Protein AF-A0A2W1AFR5-F1 (afdb_monomer)

Foldseek 3Di:
DPCQPPLAFADCLQVFWKKWKKKDLDDDDPVVLCVLCVVLVFNVKDWDWDQAPPSIIIIIIIGHFFFDDPPADDPADDDPPDDPPDPDDPPDQAFQWKWFFAAPVRPDQKFWWAAQDDDDPPPLVPDDPDDDQQVCSRRVHDIDIDGGGDIWGFRDDFDDARPPDPQQTWTFTADPNGTTIGGNNRIPDIDGPPPPPPPPPPCNTSVNVSNVSCCVPPNDMHGPDMDGDDPVSSVVSVVVLVVVVVVLLVVLLVVQLVVCVVDDPSNLLSVLLSVLLVVLLVVLSVVSSVCCVVPVRHDYVLLSVLSSVLNVVLSVLLVQLVVQLVVLCVVCVVDDSVVSSVVSLVVSLVVLCVVLVVVLVVLVVCCVNPDPVNNSNSSSNNSSSVSSSCSSRPRSSVSSNCVVVVVVVVVVVVVVVVPD

Structure (mmCIF, N/CA/C/O backbone):
data_AF-A0A2W1AFR5-F1
#
_entry.id   AF-A0A2W1AFR5-F1
#
loop_
_atom_site.group_PDB
_atom_site.id
_atom_site.type_symbol
_atom_site.label_atom_id
_atom_site.label_alt_id
_atom_site.label_comp_id
_atom_site.label_asym_id
_atom_site.label_entity_id
_atom_site.label_seq_id
_atom_site.pdbx_PDB_ins_code
_atom_site.Cartn_x
_atom_site.Cartn_y
_atom_site.Cartn_z
_atom_site.occupancy
_atom_site.B_iso_or_equiv
_atom_site.auth_seq_id
_atom_site.auth_comp_id
_atom_site.auth_asym_id
_atom_site.auth_atom_id
_atom_site.pdbx_PDB_model_num
ATOM 1 N N . MET A 1 1 ? -9.225 -20.181 -6.714 1.00 35.16 1 MET A N 1
ATOM 2 C CA . MET A 1 1 ? -9.399 -18.998 -7.578 1.00 35.16 1 MET A CA 1
ATOM 3 C C . MET A 1 1 ? -10.249 -18.022 -6.778 1.00 35.16 1 MET A C 1
ATOM 5 O O . MET A 1 1 ? -11.465 -18.122 -6.794 1.00 35.16 1 MET A O 1
ATOM 9 N N . LEU A 1 2 ? -9.613 -17.242 -5.900 1.00 34.94 2 LEU A N 1
ATOM 10 C CA . LEU A 1 2 ? -10.331 -16.268 -5.076 1.00 34.94 2 LEU A CA 1
ATOM 11 C C . LEU A 1 2 ? -10.718 -15.116 -6.006 1.00 34.94 2 LEU A C 1
ATOM 13 O O . LEU A 1 2 ? -9.905 -14.726 -6.843 1.00 34.94 2 LEU A O 1
ATOM 17 N N . LEU A 1 3 ? -11.971 -14.677 -5.924 1.00 42.16 3 LEU A N 1
ATOM 18 C CA . LEU A 1 3 ? -12.591 -13.701 -6.814 1.00 42.16 3 LEU A CA 1
ATOM 19 C C . LEU A 1 3 ? -11.884 -12.342 -6.653 1.00 42.16 3 LEU A C 1
ATOM 21 O O . LEU A 1 3 ? -12.293 -11.505 -5.854 1.00 42.16 3 LEU A O 1
ATOM 25 N N . ILE A 1 4 ? -10.778 -12.141 -7.368 1.00 51.34 4 ILE A N 1
ATOM 26 C CA . ILE A 1 4 ? -10.215 -10.811 -7.576 1.00 51.34 4 ILE A CA 1
ATOM 27 C C . ILE A 1 4 ? -11.285 -10.052 -8.372 1.00 51.34 4 ILE A C 1
ATOM 29 O O . ILE A 1 4 ? -11.716 -10.562 -9.413 1.00 51.34 4 ILE A O 1
ATOM 33 N N . PRO A 1 5 ? -11.781 -8.897 -7.891 1.00 54.12 5 PRO A N 1
ATOM 34 C CA . PRO A 1 5 ? -12.704 -8.087 -8.670 1.00 54.12 5 PRO A CA 1
ATOM 35 C C . PRO A 1 5 ? -12.091 -7.857 -10.056 1.00 54.12 5 PRO A C 1
ATOM 37 O O . PRO A 1 5 ? -10.905 -7.544 -10.123 1.00 54.12 5 PRO A O 1
ATOM 40 N N . PRO A 1 6 ? -12.846 -7.969 -11.161 1.00 55.47 6 PRO A N 1
ATOM 41 C CA . PRO A 1 6 ? -12.288 -7.840 -12.511 1.00 55.47 6 PRO A CA 1
ATOM 42 C C . PRO A 1 6 ? -11.62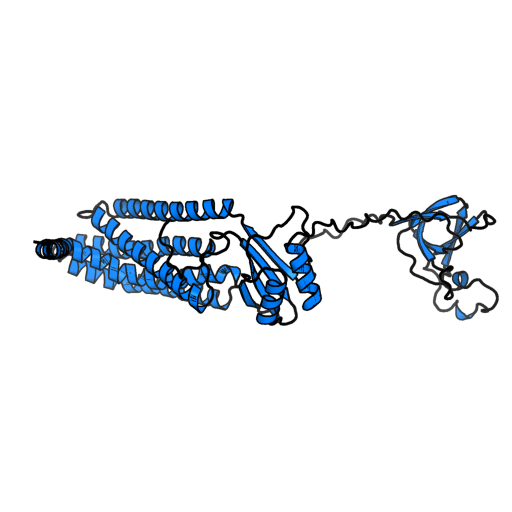3 -6.478 -12.793 1.00 55.47 6 PRO A C 1
ATOM 44 O O . PRO A 1 6 ? -10.989 -6.317 -13.827 1.00 55.47 6 PRO A O 1
ATOM 47 N N . ALA A 1 7 ? -11.763 -5.503 -11.888 1.00 62.75 7 ALA A N 1
ATOM 48 C CA . ALA A 1 7 ? -11.137 -4.186 -11.958 1.00 62.75 7 ALA A CA 1
ATOM 49 C C . ALA A 1 7 ? -9.894 -4.020 -11.054 1.00 62.75 7 ALA A C 1
ATOM 51 O O . ALA A 1 7 ? -9.289 -2.953 -11.061 1.00 62.75 7 ALA A O 1
ATOM 52 N N . LEU A 1 8 ? -9.501 -5.031 -10.271 1.00 73.38 8 LEU A N 1
ATOM 53 C CA . LEU A 1 8 ? -8.265 -4.976 -9.490 1.00 73.38 8 LEU A CA 1
ATOM 54 C C . LEU A 1 8 ? -7.085 -5.322 -10.405 1.00 73.38 8 LEU A C 1
ATOM 56 O O . LEU A 1 8 ? -7.024 -6.429 -10.941 1.00 73.38 8 LEU A O 1
ATOM 60 N N . VAL A 1 9 ? -6.147 -4.393 -10.572 1.00 79.88 9 VAL A N 1
ATOM 61 C CA . VAL A 1 9 ? -4.953 -4.614 -11.394 1.00 79.88 9 VAL A CA 1
ATOM 62 C C . VAL A 1 9 ? -3.824 -5.125 -10.488 1.00 79.88 9 VAL A C 1
ATOM 64 O O . VAL A 1 9 ? -3.377 -4.385 -9.610 1.00 79.88 9 VAL A O 1
ATOM 67 N N . PRO A 1 10 ? -3.381 -6.390 -10.613 1.00 81.06 10 PRO A N 1
ATOM 68 C CA . PRO A 1 10 ? -2.235 -6.884 -9.858 1.00 81.06 10 PRO A CA 1
ATOM 69 C C . PRO A 1 10 ? -0.939 -6.292 -10.420 1.00 81.06 10 PRO A C 1
ATOM 71 O O . PRO A 1 10 ? -0.751 -6.273 -11.633 1.00 81.06 10 PRO A O 1
ATOM 74 N N . GLY A 1 11 ? -0.045 -5.850 -9.539 1.00 79.62 11 GLY A N 1
ATOM 75 C CA . GLY A 1 11 ? 1.302 -5.432 -9.917 1.00 79.62 11 GLY A CA 1
ATOM 76 C C . GLY A 1 11 ? 2.227 -6.619 -10.169 1.00 79.62 11 GLY A C 1
ATOM 77 O O . GLY A 1 11 ? 1.882 -7.768 -9.866 1.00 79.62 11 GLY A O 1
ATOM 78 N N . ILE A 1 12 ? 3.432 -6.336 -10.673 1.00 77.06 12 ILE A N 1
ATOM 79 C CA . ILE A 1 12 ? 4.392 -7.362 -11.125 1.00 77.06 12 ILE A CA 1
ATOM 80 C C . ILE A 1 12 ? 4.759 -8.391 -10.044 1.00 77.06 12 ILE A C 1
ATOM 82 O O . ILE A 1 12 ? 5.019 -9.552 -10.359 1.00 77.06 12 ILE A O 1
ATOM 86 N N . ASP A 1 13 ? 4.686 -8.014 -8.766 1.00 81.19 13 ASP A N 1
ATOM 87 C CA . ASP A 1 13 ? 4.917 -8.917 -7.634 1.00 81.19 13 ASP A CA 1
ATOM 88 C C . ASP A 1 13 ? 3.893 -10.057 -7.555 1.00 81.19 13 ASP A C 1
ATOM 90 O O . ASP A 1 13 ? 4.169 -11.105 -6.976 1.00 81.19 13 ASP A O 1
ATOM 94 N N . PHE A 1 14 ? 2.702 -9.872 -8.129 1.00 82.62 14 PHE A N 1
ATOM 95 C CA . PHE A 1 14 ? 1.606 -10.841 -8.098 1.00 82.62 14 PHE A CA 1
ATOM 96 C C . PHE A 1 14 ? 1.219 -11.347 -9.487 1.00 82.62 14 PHE A C 1
ATOM 98 O O . PHE A 1 14 ? 0.745 -12.479 -9.605 1.00 82.62 14 PHE A O 1
ATOM 105 N N . SER A 1 15 ? 1.445 -10.556 -10.537 1.00 79.56 15 SER A N 1
ATOM 106 C CA . SER A 1 15 ? 1.172 -10.935 -11.926 1.00 79.56 15 SER A CA 1
ATOM 107 C C . SER A 1 15 ? 2.376 -11.523 -12.653 1.00 79.56 15 SER A C 1
ATOM 109 O O . SER A 1 15 ? 2.187 -12.037 -13.754 1.00 79.56 15 SER A O 1
ATOM 111 N N . SER A 1 16 ? 3.581 -11.462 -12.061 1.00 77.06 16 SER A N 1
ATOM 112 C CA . SER A 1 16 ? 4.879 -11.500 -12.762 1.00 77.06 16 SER A CA 1
ATOM 113 C C . SER A 1 16 ? 5.028 -10.386 -13.799 1.00 77.06 16 SER A C 1
ATOM 115 O O . SER A 1 16 ? 4.043 -9.890 -14.348 1.00 77.06 16 SER A O 1
ATOM 117 N N . GLY A 1 17 ? 6.256 -9.935 -14.027 1.00 83.81 17 GLY A N 1
ATOM 118 C CA . GLY A 1 17 ? 6.495 -8.798 -14.906 1.00 83.81 17 GLY A CA 1
ATOM 119 C C . GLY A 1 17 ? 7.880 -8.205 -14.750 1.00 83.81 17 GLY A C 1
ATOM 120 O O . GLY A 1 17 ? 8.701 -8.711 -13.985 1.00 83.81 17 GLY A O 1
ATOM 121 N N . THR A 1 18 ? 8.114 -7.113 -15.458 1.00 84.06 18 THR A N 1
ATOM 122 C CA . THR A 1 18 ? 9.342 -6.331 -15.373 1.00 84.06 18 THR A CA 1
ATOM 123 C C . THR A 1 18 ? 8.991 -4.861 -15.196 1.00 84.06 18 THR A C 1
ATOM 125 O O . THR A 1 18 ? 8.064 -4.366 -15.826 1.00 84.06 18 THR A O 1
ATOM 128 N N . THR A 1 19 ? 9.707 -4.167 -14.317 1.00 85.31 19 THR A N 1
ATOM 129 C CA . THR A 1 19 ? 9.645 -2.717 -14.126 1.00 85.31 19 THR A CA 1
ATOM 130 C C . THR A 1 19 ? 10.994 -2.106 -14.469 1.00 85.31 19 THR A C 1
ATOM 132 O O . THR A 1 19 ? 12.026 -2.590 -14.002 1.00 85.31 19 THR A O 1
ATOM 135 N N . MET A 1 20 ? 10.979 -1.013 -15.219 1.00 85.94 20 MET A N 1
ATOM 136 C CA . MET A 1 20 ? 12.139 -0.195 -15.536 1.00 85.94 20 MET A CA 1
ATOM 137 C C . MET A 1 20 ? 11.807 1.262 -15.210 1.00 85.94 20 MET A C 1
ATOM 139 O O . MET A 1 20 ? 10.822 1.799 -15.710 1.00 85.94 20 MET A O 1
ATOM 143 N N . LEU A 1 21 ? 12.605 1.894 -14.356 1.00 85.69 21 LEU A N 1
ATOM 144 C CA . LEU A 1 21 ? 12.537 3.324 -14.085 1.00 85.69 21 LEU A CA 1
ATOM 145 C C . LEU A 1 21 ? 13.654 4.005 -14.869 1.00 85.69 21 LEU A C 1
ATOM 147 O O . LEU A 1 21 ? 14.828 3.776 -14.578 1.00 85.69 21 LEU A O 1
ATOM 151 N N . ILE A 1 22 ? 13.287 4.839 -15.836 1.00 87.19 22 ILE A N 1
ATOM 152 C CA . ILE A 1 22 ? 14.238 5.634 -16.616 1.00 87.19 22 ILE A CA 1
ATOM 153 C C . ILE A 1 22 ? 14.126 7.116 -16.263 1.00 87.19 22 ILE A C 1
ATOM 155 O O . ILE A 1 22 ? 13.052 7.591 -15.886 1.00 87.19 22 ILE A O 1
ATOM 159 N N . SER A 1 23 ? 15.232 7.840 -16.396 1.00 86.62 23 SER A N 1
ATOM 160 C CA . SER A 1 23 ? 15.308 9.290 -16.250 1.00 86.62 23 SER A CA 1
ATOM 161 C C . SER A 1 23 ? 15.885 9.912 -17.510 1.00 86.62 23 SER A C 1
ATOM 163 O O . SER A 1 23 ? 16.898 9.445 -18.021 1.00 86.62 23 SER A O 1
ATOM 165 N N . THR A 1 24 ? 15.275 10.998 -17.969 1.00 83.94 24 THR A N 1
ATOM 166 C CA . THR A 1 24 ? 15.692 11.730 -19.169 1.00 83.94 24 THR A CA 1
ATOM 167 C C . THR A 1 24 ? 15.810 13.220 -18.876 1.00 83.94 24 THR A C 1
ATOM 169 O O . THR A 1 24 ? 15.174 13.742 -17.952 1.00 83.94 24 THR A O 1
ATOM 172 N N . GLU A 1 25 ? 16.660 13.905 -19.640 1.00 82.38 25 GLU A N 1
ATOM 173 C CA . GLU A 1 25 ? 16.781 15.368 -19.580 1.00 82.38 25 GLU A CA 1
ATOM 174 C C . GLU A 1 25 ? 15.678 16.053 -20.396 1.00 82.38 25 GLU A C 1
ATOM 176 O O . GLU A 1 25 ? 15.139 17.077 -19.981 1.00 82.38 25 GLU A O 1
ATOM 181 N N . GLU A 1 26 ? 15.279 15.451 -21.519 1.00 80.94 26 GLU A N 1
ATOM 182 C CA . GLU A 1 26 ? 14.181 15.933 -22.355 1.00 80.94 26 GLU A CA 1
ATOM 183 C C . GLU A 1 26 ? 12.863 15.205 -22.054 1.00 80.94 26 GLU A C 1
ATOM 185 O O . GLU A 1 26 ? 12.841 14.045 -21.631 1.00 80.94 26 GLU A O 1
ATOM 190 N N . ASN A 1 27 ? 11.743 15.899 -22.275 1.00 83.44 27 ASN A N 1
ATOM 191 C CA . ASN A 1 27 ? 10.409 15.332 -22.102 1.00 83.44 27 ASN A CA 1
ATOM 192 C C . ASN A 1 27 ? 10.073 14.403 -23.274 1.00 83.44 27 ASN A C 1
ATOM 194 O O . ASN A 1 27 ? 9.864 14.864 -24.396 1.00 83.44 27 ASN A O 1
ATOM 198 N N . ILE A 1 28 ? 9.958 13.110 -22.991 1.00 84.75 28 ILE A N 1
ATOM 199 C CA . ILE A 1 28 ? 9.420 12.119 -23.919 1.00 84.75 28 ILE A CA 1
ATOM 200 C C . ILE A 1 28 ? 7.897 12.071 -23.762 1.00 84.75 28 ILE A C 1
ATOM 202 O O . ILE A 1 28 ? 7.377 11.858 -22.659 1.00 84.75 28 ILE A O 1
ATOM 206 N N . ASP A 1 29 ? 7.162 12.223 -24.865 1.00 86.75 29 ASP A N 1
ATOM 207 C CA . ASP A 1 29 ? 5.715 12.024 -24.835 1.00 86.75 29 ASP A CA 1
ATOM 208 C C . ASP A 1 29 ? 5.381 10.563 -24.492 1.00 86.75 29 ASP A C 1
ATOM 210 O O . ASP A 1 29 ? 5.911 9.615 -25.079 1.00 86.75 29 ASP A O 1
ATOM 214 N N . GLN A 1 30 ? 4.467 10.367 -23.539 1.00 85.69 30 GLN A N 1
ATOM 215 C CA . GLN A 1 30 ? 4.085 9.027 -23.092 1.00 85.69 30 GLN A CA 1
ATOM 216 C C . GLN A 1 30 ? 3.488 8.196 -24.233 1.00 85.69 30 GLN A C 1
ATOM 218 O O . GLN A 1 30 ? 3.617 6.973 -24.213 1.00 85.69 30 GLN A O 1
ATOM 223 N N . ALA A 1 31 ? 2.804 8.829 -25.192 1.00 86.25 31 ALA A N 1
ATOM 224 C CA . ALA A 1 31 ? 2.216 8.121 -26.324 1.00 86.25 31 ALA A CA 1
ATOM 225 C C . ALA A 1 31 ? 3.298 7.543 -27.243 1.00 86.25 31 ALA A C 1
ATOM 227 O O . ALA A 1 31 ? 3.229 6.361 -27.563 1.00 86.25 31 ALA A O 1
ATOM 228 N N . SER A 1 32 ? 4.336 8.320 -27.562 1.00 87.38 32 SER A N 1
ATOM 229 C CA . SER A 1 32 ? 5.483 7.852 -28.351 1.00 87.38 32 SER A CA 1
ATOM 230 C C . SER A 1 32 ? 6.238 6.718 -27.665 1.00 87.38 32 SER A C 1
ATOM 232 O O . SER A 1 32 ? 6.620 5.747 -28.310 1.00 87.38 32 SER A O 1
ATOM 234 N N . LEU A 1 33 ? 6.414 6.795 -26.342 1.00 87.75 33 LEU A N 1
ATOM 235 C CA . LEU A 1 33 ? 7.059 5.712 -25.603 1.00 87.75 33 LEU A CA 1
ATOM 236 C C . LEU A 1 33 ? 6.188 4.444 -25.585 1.00 87.75 33 LEU A C 1
ATOM 238 O O . LEU A 1 33 ? 6.721 3.344 -25.664 1.00 87.75 33 LEU A O 1
ATOM 242 N N . ARG A 1 34 ? 4.852 4.567 -25.535 1.00 88.31 34 ARG A N 1
ATOM 243 C CA . ARG A 1 34 ? 3.946 3.409 -25.672 1.00 88.31 34 ARG A CA 1
ATOM 244 C C . ARG A 1 34 ? 3.997 2.805 -27.073 1.00 88.31 34 ARG A C 1
ATOM 246 O O . ARG A 1 34 ? 4.008 1.586 -27.180 1.00 88.31 34 ARG A O 1
ATOM 253 N N . GLU A 1 35 ? 4.043 3.635 -28.110 1.00 89.12 35 GLU A N 1
ATOM 254 C CA . GLU A 1 35 ? 4.158 3.195 -29.505 1.00 89.12 35 GLU A CA 1
ATOM 255 C C . GLU A 1 35 ? 5.465 2.427 -29.737 1.00 89.12 35 GLU A C 1
ATOM 257 O O . GLU A 1 35 ? 5.429 1.323 -30.269 1.00 89.12 35 GLU A O 1
ATOM 262 N N . LEU A 1 36 ? 6.593 2.921 -29.209 1.00 88.00 36 LEU A N 1
ATOM 263 C CA . LEU A 1 36 ? 7.870 2.202 -29.263 1.00 88.00 36 LEU A CA 1
ATOM 264 C C . LEU A 1 36 ? 7.769 0.805 -28.630 1.00 88.00 36 LEU A C 1
ATOM 266 O O . LEU A 1 36 ? 8.255 -0.176 -29.187 1.00 88.00 36 LEU A O 1
ATOM 270 N N . TYR A 1 37 ? 7.147 0.695 -27.454 1.00 88.62 37 TYR A N 1
ATOM 271 C CA . TYR A 1 37 ? 6.975 -0.605 -26.803 1.00 88.62 37 TYR A CA 1
ATOM 272 C C . TYR A 1 37 ? 6.004 -1.516 -27.567 1.00 88.62 37 TYR A C 1
ATOM 274 O O . TYR A 1 37 ? 6.216 -2.727 -27.580 1.00 88.62 37 TYR A O 1
ATOM 282 N N . ASP A 1 38 ? 4.984 -0.967 -28.230 1.00 89.06 38 ASP A N 1
ATOM 283 C CA . ASP A 1 38 ? 4.079 -1.727 -29.101 1.00 89.06 38 ASP A CA 1
ATOM 284 C C . ASP A 1 38 ? 4.826 -2.321 -30.307 1.00 89.06 38 ASP A C 1
ATOM 286 O O . ASP A 1 38 ? 4.712 -3.520 -30.574 1.00 89.06 38 ASP A O 1
ATOM 290 N N . GLU A 1 39 ? 5.686 -1.531 -30.960 1.00 87.31 39 GLU A N 1
ATOM 291 C CA . GLU A 1 39 ? 6.548 -1.985 -32.064 1.00 87.31 39 GLU A CA 1
ATOM 292 C C . GLU A 1 39 ? 7.508 -3.106 -31.645 1.00 87.31 39 GLU A C 1
ATOM 294 O O . GLU A 1 39 ? 7.766 -4.036 -32.413 1.00 87.31 39 GLU A O 1
ATOM 299 N N . LEU A 1 40 ? 8.003 -3.051 -30.408 1.00 83.38 40 LEU A N 1
ATOM 300 C CA . LEU A 1 40 ? 8.867 -4.079 -29.821 1.00 83.38 40 LEU A CA 1
ATOM 301 C C . LEU A 1 40 ? 8.099 -5.327 -29.349 1.00 83.38 40 LEU A C 1
ATOM 303 O O . LEU A 1 40 ? 8.707 -6.247 -28.806 1.00 83.38 40 LEU A O 1
ATOM 307 N N . GLY A 1 41 ? 6.780 -5.391 -29.558 1.00 84.75 41 GLY A N 1
ATOM 308 C CA . GLY A 1 41 ? 5.938 -6.533 -29.187 1.00 84.75 41 GLY A CA 1
ATOM 309 C C . GLY A 1 41 ? 5.406 -6.495 -27.750 1.00 84.75 41 GLY A C 1
ATOM 310 O O . GLY A 1 41 ? 4.769 -7.452 -27.306 1.00 84.75 41 GLY A O 1
ATOM 311 N N . HIS A 1 42 ? 5.604 -5.388 -27.037 1.00 87.94 42 HIS A N 1
ATOM 312 C CA . HIS A 1 42 ? 5.155 -5.154 -25.664 1.00 87.94 42 HIS A CA 1
ATOM 313 C C . HIS A 1 42 ? 3.962 -4.188 -25.608 1.00 87.94 42 HIS A C 1
ATOM 315 O O . HIS A 1 42 ? 3.946 -3.242 -24.824 1.00 87.94 42 HIS A O 1
ATOM 321 N N . SER A 1 43 ? 2.918 -4.467 -26.395 1.00 84.56 43 SER A N 1
ATOM 322 C CA . SER A 1 43 ? 1.644 -3.716 -26.402 1.00 84.56 43 SER A CA 1
ATOM 323 C C . SER A 1 43 ? 0.990 -3.568 -25.016 1.00 84.56 43 SER A C 1
ATOM 325 O O . SER A 1 43 ? 0.210 -2.650 -24.769 1.00 84.56 43 SER A O 1
ATOM 327 N N . GLU A 1 44 ? 1.303 -4.472 -24.079 1.00 83.69 44 GLU A N 1
ATOM 328 C CA . GLU A 1 44 ? 0.821 -4.394 -22.700 1.00 83.69 44 GLU A CA 1
ATOM 329 C C . GLU A 1 44 ? 1.567 -3.389 -21.809 1.00 83.69 44 GLU A C 1
ATOM 331 O O . GLU A 1 44 ? 1.223 -3.274 -20.627 1.00 83.69 44 GLU A O 1
ATOM 336 N N . ALA A 1 45 ? 2.605 -2.721 -22.323 1.00 85.31 45 ALA A N 1
ATOM 337 C CA . ALA A 1 45 ? 3.467 -1.851 -21.539 1.00 85.31 45 ALA A CA 1
ATOM 338 C C . ALA A 1 45 ? 2.680 -0.703 -20.895 1.00 85.31 45 ALA A C 1
ATOM 340 O O . ALA A 1 45 ? 1.981 0.074 -21.550 1.00 85.31 45 ALA A O 1
ATOM 341 N N . ARG A 1 46 ? 2.825 -0.566 -19.577 1.00 84.75 46 ARG A N 1
ATOM 342 C CA . ARG A 1 46 ? 2.227 0.518 -18.795 1.00 84.75 46 ARG A CA 1
ATOM 343 C C . ARG A 1 46 ? 3.293 1.539 -18.463 1.00 84.75 46 ARG A C 1
ATOM 345 O O . ARG A 1 46 ? 4.319 1.200 -17.884 1.00 84.75 46 ARG A O 1
ATOM 352 N N . ILE A 1 47 ? 3.021 2.791 -18.805 1.00 86.88 47 ILE A N 1
ATOM 353 C CA . ILE A 1 47 ? 3.971 3.893 -18.662 1.00 86.88 47 ILE A CA 1
ATOM 354 C C . ILE A 1 47 ? 3.342 4.965 -17.787 1.00 86.88 47 ILE A C 1
ATOM 356 O O . ILE A 1 47 ? 2.281 5.500 -18.126 1.00 86.88 47 ILE A O 1
ATOM 360 N N . GLN A 1 48 ? 4.006 5.263 -16.675 1.00 84.31 48 GLN A N 1
ATOM 361 C CA . GLN A 1 48 ? 3.654 6.333 -15.749 1.00 84.31 48 GLN A CA 1
ATOM 362 C C . GLN A 1 48 ? 4.802 7.339 -15.712 1.00 84.31 48 GLN A C 1
ATOM 364 O O . GLN A 1 48 ? 5.924 6.972 -15.370 1.00 84.31 48 GLN A O 1
ATOM 369 N N . SER A 1 49 ? 4.536 8.601 -16.052 1.00 83.31 49 SER A N 1
ATOM 370 C CA . SER A 1 49 ? 5.525 9.666 -15.874 1.00 83.31 49 SER A CA 1
ATOM 371 C C . SER A 1 49 ? 5.380 10.343 -14.515 1.00 83.31 49 SER A C 1
ATOM 373 O O . SER A 1 49 ? 4.282 10.470 -13.965 1.00 83.31 49 SER A O 1
ATOM 375 N N . SER A 1 50 ? 6.509 10.792 -13.983 1.00 76.12 50 SER A N 1
ATOM 376 C CA . SER A 1 50 ? 6.597 11.643 -12.807 1.00 76.12 50 SER A CA 1
ATOM 377 C C . SER A 1 50 ? 7.618 12.740 -13.076 1.00 76.12 50 SER A C 1
ATOM 379 O O . SER A 1 50 ? 8.696 12.483 -13.609 1.00 76.12 50 SER A O 1
ATOM 381 N N . LEU A 1 51 ? 7.277 13.967 -12.696 1.00 69.44 51 LEU A N 1
ATOM 382 C CA . LEU A 1 51 ? 8.206 15.093 -12.701 1.00 69.44 51 LEU A CA 1
ATOM 383 C C . LEU A 1 51 ? 8.936 15.120 -11.359 1.00 69.44 51 LEU A C 1
ATOM 385 O O . LEU A 1 51 ? 8.291 15.110 -10.309 1.00 69.44 51 LEU A O 1
ATOM 389 N N . THR A 1 52 ? 10.265 15.149 -11.395 1.00 65.44 52 THR A N 1
ATOM 390 C CA . THR A 1 52 ? 11.098 15.296 -10.195 1.00 65.44 52 THR A CA 1
ATOM 391 C C . THR A 1 52 ? 11.561 16.747 -10.067 1.00 65.44 52 THR A C 1
ATOM 393 O O . THR A 1 52 ? 11.711 17.449 -11.060 1.00 65.44 52 THR A O 1
ATOM 396 N N . ALA A 1 53 ? 11.825 17.201 -8.839 1.00 56.47 53 ALA A N 1
ATOM 397 C CA . ALA A 1 53 ? 12.195 18.583 -8.504 1.00 56.47 53 ALA A CA 1
ATOM 398 C C . ALA A 1 53 ? 13.486 19.130 -9.169 1.00 56.47 53 ALA A C 1
ATOM 400 O O . ALA A 1 53 ? 13.794 20.302 -8.988 1.00 56.47 53 ALA A O 1
ATOM 401 N N . ASN A 1 54 ? 14.226 18.307 -9.921 1.00 62.38 54 ASN A N 1
ATOM 402 C CA . ASN A 1 54 ? 15.507 18.649 -10.553 1.00 62.38 54 ASN A CA 1
ATOM 403 C C . ASN A 1 54 ? 15.404 18.790 -12.087 1.00 62.38 54 ASN A C 1
ATOM 405 O O . ASN A 1 54 ? 16.376 18.497 -12.777 1.00 62.38 54 ASN A O 1
ATOM 409 N N . ASP A 1 55 ? 14.230 19.132 -12.627 1.00 64.12 55 ASP A N 1
ATOM 410 C CA . ASP A 1 55 ? 13.966 19.270 -14.075 1.00 64.12 55 ASP A CA 1
ATOM 411 C C . ASP A 1 55 ? 14.254 18.017 -14.935 1.00 64.12 55 ASP A C 1
ATOM 413 O O . ASP A 1 55 ? 14.205 18.077 -16.159 1.00 64.12 55 ASP A O 1
ATOM 417 N N . LYS A 1 56 ? 14.493 16.855 -14.310 1.00 76.75 56 LYS A N 1
ATOM 418 C CA . LYS A 1 56 ? 14.576 15.554 -14.987 1.00 76.75 56 LYS A CA 1
ATOM 419 C C . LYS A 1 56 ? 13.204 14.881 -15.034 1.00 76.75 56 LYS A C 1
ATOM 421 O O . LYS A 1 56 ? 12.484 14.837 -14.027 1.00 76.75 56 LYS A O 1
ATOM 426 N N . TYR A 1 57 ? 12.873 14.304 -16.184 1.00 83.31 57 TYR A N 1
ATOM 427 C CA . TYR A 1 57 ? 11.642 13.547 -16.396 1.00 83.31 57 TYR A CA 1
ATOM 428 C C . TYR A 1 57 ? 11.886 12.081 -16.053 1.00 83.31 57 TYR A C 1
ATOM 430 O O . TYR A 1 57 ? 12.844 11.483 -16.535 1.00 83.31 57 TYR A O 1
ATOM 438 N N . GLN A 1 58 ? 11.039 11.496 -15.206 1.00 87.88 58 GLN A N 1
ATOM 439 C CA . GLN A 1 58 ? 11.123 10.078 -14.863 1.00 87.88 58 GLN A CA 1
ATOM 440 C C . GLN A 1 58 ? 9.940 9.316 -15.441 1.00 87.88 58 GLN A C 1
ATOM 442 O O . GLN A 1 58 ? 8.792 9.754 -15.334 1.00 87.88 58 GLN A O 1
ATOM 447 N N . TYR A 1 59 ? 10.217 8.141 -15.996 1.00 87.50 59 TYR A N 1
ATOM 448 C CA . TYR A 1 59 ? 9.209 7.246 -16.549 1.00 87.50 59 TYR A CA 1
ATOM 449 C C . TYR A 1 59 ? 9.361 5.874 -15.917 1.00 87.50 59 TYR A C 1
ATOM 451 O O . TYR A 1 59 ? 10.396 5.222 -16.044 1.00 87.50 59 TYR A O 1
ATOM 459 N N . LEU A 1 60 ? 8.312 5.437 -15.230 1.00 86.38 60 LEU A N 1
ATOM 460 C CA . LEU A 1 60 ? 8.193 4.083 -14.724 1.00 86.38 60 LEU A CA 1
ATOM 461 C C . LEU A 1 60 ? 7.442 3.251 -15.758 1.00 86.38 60 LEU A C 1
ATOM 463 O O . LEU A 1 60 ? 6.246 3.452 -15.991 1.00 86.38 60 LEU A O 1
ATOM 467 N N . ILE A 1 61 ? 8.168 2.335 -16.380 1.00 88.62 61 ILE A N 1
ATOM 468 C CA . ILE A 1 61 ? 7.693 1.468 -17.447 1.00 88.62 61 ILE A CA 1
ATOM 469 C C . ILE A 1 61 ? 7.539 0.063 -16.886 1.00 88.62 61 ILE A C 1
ATOM 471 O O . ILE A 1 61 ? 8.434 -0.446 -16.212 1.00 88.62 61 ILE A O 1
ATOM 475 N N . ARG A 1 62 ? 6.395 -0.569 -17.135 1.00 86.25 62 ARG A N 1
ATOM 476 C CA . ARG A 1 62 ? 6.095 -1.923 -16.667 1.00 86.25 62 ARG A CA 1
ATOM 477 C C . ARG A 1 62 ? 5.642 -2.799 -17.825 1.00 86.25 62 ARG A C 1
ATOM 479 O O . ARG A 1 62 ? 4.738 -2.409 -18.556 1.00 86.25 62 ARG A O 1
ATOM 486 N N . THR A 1 63 ? 6.224 -3.983 -17.961 1.00 87.44 63 THR A N 1
ATOM 487 C CA . THR A 1 63 ? 5.931 -4.967 -19.016 1.00 87.44 63 THR A CA 1
ATOM 488 C C . THR A 1 63 ? 5.685 -6.351 -18.415 1.00 87.44 63 THR A C 1
ATOM 490 O O . THR A 1 63 ? 5.857 -6.568 -17.207 1.00 87.44 63 THR A O 1
ATOM 493 N N . LYS A 1 64 ? 5.327 -7.335 -19.252 1.00 85.12 64 LYS A N 1
ATOM 494 C CA . LYS A 1 64 ? 5.490 -8.750 -18.876 1.00 85.12 64 LYS A CA 1
ATOM 495 C C . LYS A 1 64 ? 6.959 -9.064 -18.587 1.00 85.12 64 LYS A C 1
ATOM 497 O O . LYS A 1 64 ? 7.849 -8.257 -18.850 1.00 85.12 64 LYS A O 1
ATOM 502 N N . THR A 1 65 ? 7.185 -10.232 -17.989 1.00 80.50 65 THR A N 1
ATOM 503 C CA . THR A 1 65 ? 8.524 -10.700 -17.639 1.00 80.50 65 THR A CA 1
ATOM 504 C C . THR A 1 65 ? 9.377 -10.735 -18.896 1.00 80.50 65 THR A C 1
ATOM 506 O O . THR A 1 65 ? 9.071 -11.505 -19.802 1.00 80.50 65 THR A O 1
ATOM 509 N N . LEU A 1 66 ? 10.420 -9.911 -18.924 1.00 80.25 66 LEU A N 1
ATOM 510 C CA . LEU A 1 66 ? 11.373 -9.899 -20.021 1.00 80.25 66 LEU A CA 1
ATOM 511 C C . LEU A 1 66 ? 12.319 -11.098 -19.930 1.00 80.25 66 LEU A C 1
ATOM 513 O O . LEU A 1 66 ? 12.748 -11.482 -18.831 1.00 80.25 66 LEU A O 1
ATOM 517 N N . GLU A 1 67 ? 12.705 -11.644 -21.079 1.00 71.81 67 GLU A N 1
ATOM 518 C CA . GLU A 1 67 ? 13.822 -12.582 -21.168 1.00 71.81 67 GLU A CA 1
ATOM 519 C C . GLU A 1 67 ? 15.146 -11.825 -21.008 1.00 71.81 67 GLU A C 1
ATOM 521 O O . GLU A 1 67 ? 15.680 -11.211 -21.935 1.00 71.81 67 GLU A O 1
ATOM 526 N N . VAL A 1 68 ? 15.671 -11.848 -19.781 1.00 66.31 68 VAL A N 1
ATOM 527 C CA . VAL A 1 68 ? 16.940 -11.210 -19.422 1.00 66.31 68 VAL A CA 1
ATOM 528 C C . VAL A 1 68 ? 17.993 -12.299 -19.191 1.00 66.31 68 VAL A C 1
ATOM 530 O O . VAL A 1 68 ? 17.979 -12.940 -18.134 1.00 66.31 68 VAL A O 1
ATOM 533 N N . PRO A 1 69 ? 18.903 -12.554 -20.151 1.00 61.72 69 PRO A N 1
ATOM 534 C CA . PRO A 1 69 ? 20.033 -13.447 -19.926 1.00 61.72 69 PRO A CA 1
ATOM 535 C C . PRO A 1 69 ? 20.926 -12.887 -18.810 1.00 61.72 69 PRO A C 1
ATOM 537 O O . PRO A 1 69 ? 20.999 -11.677 -18.607 1.00 61.72 69 PRO A O 1
ATOM 540 N N . GLN A 1 70 ? 21.637 -13.759 -18.086 1.00 48.62 70 GLN A N 1
ATOM 541 C CA . GLN A 1 70 ? 22.458 -13.363 -16.925 1.00 48.62 70 GLN A CA 1
ATOM 542 C C . GLN A 1 70 ? 23.550 -12.318 -17.245 1.00 48.62 70 GLN A C 1
ATOM 544 O O . GLN A 1 70 ? 24.038 -11.667 -16.327 1.00 48.62 70 GLN A O 1
ATOM 549 N N . ASN A 1 71 ? 23.881 -12.124 -18.527 1.00 46.53 71 ASN A N 1
ATOM 550 C CA . ASN A 1 71 ? 24.883 -11.176 -19.020 1.00 46.53 71 ASN A CA 1
ATOM 551 C C . ASN A 1 71 ? 24.274 -9.915 -19.673 1.00 46.53 71 ASN A C 1
ATOM 553 O O . ASN A 1 71 ? 24.981 -9.200 -20.379 1.00 46.53 71 ASN A O 1
ATOM 557 N N . ALA A 1 72 ? 22.974 -9.647 -19.501 1.00 51.12 72 ALA A N 1
ATOM 558 C CA . ALA A 1 72 ? 22.340 -8.469 -20.093 1.00 51.12 72 ALA A CA 1
ATOM 559 C C . ALA A 1 72 ? 22.935 -7.167 -19.524 1.00 51.12 72 ALA A C 1
ATOM 561 O O . ALA A 1 72 ? 23.031 -6.986 -18.307 1.00 51.12 72 ALA A O 1
ATOM 562 N N . PHE A 1 73 ? 23.327 -6.252 -20.409 1.00 50.31 73 PHE A N 1
ATOM 563 C CA . PHE A 1 73 ? 23.918 -4.967 -20.039 1.00 50.31 73 PHE A CA 1
ATOM 564 C C . PHE A 1 73 ? 22.836 -3.941 -19.682 1.00 50.31 73 PHE A C 1
ATOM 566 O O . PHE A 1 73 ? 21.706 -4.029 -20.157 1.00 50.31 73 PHE A O 1
ATOM 573 N N . THR A 1 74 ? 23.207 -2.964 -18.849 1.00 47.16 74 THR A N 1
ATOM 574 C CA . THR A 1 74 ? 22.456 -1.715 -18.657 1.00 47.16 74 THR A CA 1
ATOM 575 C C . THR A 1 74 ? 23.215 -0.607 -19.378 1.00 47.16 74 THR A C 1
ATOM 577 O O . THR A 1 74 ? 24.403 -0.421 -19.096 1.00 47.16 74 THR A O 1
ATOM 580 N N . PHE A 1 75 ? 22.570 0.132 -20.277 1.00 41.84 75 PHE A N 1
ATOM 581 C CA . PHE A 1 75 ? 23.073 1.439 -20.693 1.00 41.84 75 PHE A CA 1
ATOM 582 C C . PHE A 1 75 ? 22.971 2.377 -19.483 1.00 41.84 75 PHE A C 1
ATOM 584 O O . PHE A 1 75 ? 21.889 2.792 -19.083 1.00 41.84 75 PHE A O 1
ATOM 591 N N . SER A 1 76 ? 24.104 2.637 -18.828 1.00 38.62 76 SER A N 1
ATOM 592 C CA . SER A 1 76 ? 24.198 3.698 -17.828 1.00 38.62 76 SER A CA 1
ATOM 593 C C . SER A 1 76 ? 24.641 4.961 -18.550 1.00 38.62 76 SER A C 1
ATOM 595 O O . SER A 1 76 ? 25.833 5.120 -18.822 1.00 38.62 76 SER A O 1
ATOM 597 N N . GLY A 1 77 ? 23.697 5.864 -18.809 1.00 37.12 77 GLY A N 1
ATOM 598 C CA . GLY A 1 77 ? 24.005 7.287 -18.798 1.00 37.12 77 GLY A CA 1
ATOM 599 C C . GLY A 1 77 ? 24.625 7.663 -17.441 1.00 37.12 77 GLY A C 1
ATOM 600 O O . GLY A 1 77 ? 24.541 6.933 -16.439 1.00 37.12 77 GLY A O 1
ATOM 601 N N . ALA A 1 78 ? 25.415 8.725 -17.431 1.00 40.59 78 ALA A N 1
ATOM 602 C CA . ALA A 1 78 ? 26.299 9.051 -16.328 1.00 40.59 78 ALA A CA 1
ATOM 603 C C . ALA A 1 78 ? 25.539 9.500 -15.062 1.00 40.59 78 ALA A C 1
ATOM 605 O O . ALA A 1 78 ? 25.126 10.648 -14.959 1.00 40.59 78 ALA A O 1
ATOM 606 N N . SER A 1 79 ? 25.484 8.640 -14.037 1.00 33.56 79 SER A N 1
ATOM 607 C CA . SER A 1 79 ? 25.639 9.025 -12.621 1.00 33.56 79 SER A CA 1
ATOM 608 C C . SER A 1 79 ? 25.727 7.793 -11.707 1.00 33.56 79 SER A C 1
ATOM 610 O O . SER A 1 79 ? 24.851 7.534 -10.880 1.00 33.56 79 SER A O 1
ATOM 612 N N . GLN A 1 80 ? 26.850 7.073 -11.761 1.00 31.84 80 GLN A N 1
ATOM 613 C CA . GLN A 1 80 ? 27.353 6.426 -10.550 1.00 31.84 80 GLN A CA 1
ATOM 614 C C . GLN A 1 80 ? 28.076 7.488 -9.716 1.00 31.84 80 GLN A C 1
ATOM 616 O O . GLN A 1 80 ? 29.261 7.740 -9.913 1.00 31.84 80 GLN A O 1
ATOM 621 N N . SER A 1 81 ? 27.385 8.122 -8.769 1.00 34.66 81 SER A N 1
ATOM 622 C CA . SER A 1 81 ? 28.073 8.757 -7.644 1.00 34.66 81 SER A CA 1
ATOM 623 C C . SER A 1 81 ? 27.856 7.900 -6.404 1.00 34.66 81 SER A C 1
ATOM 625 O O . SER A 1 81 ? 26.781 7.900 -5.811 1.00 34.66 81 SER A O 1
ATOM 627 N N . SER A 1 82 ? 28.889 7.112 -6.079 1.00 35.47 82 SER A N 1
ATOM 628 C CA . SER A 1 82 ? 29.331 6.675 -4.737 1.00 35.47 82 SER A CA 1
ATOM 629 C C . SER A 1 82 ? 29.997 5.291 -4.775 1.00 35.47 82 SER A C 1
ATOM 631 O O . SER A 1 82 ? 29.600 4.372 -4.064 1.00 35.47 82 SER A O 1
ATOM 633 N N . GLN A 1 83 ? 31.076 5.145 -5.541 1.00 32.38 83 GLN A N 1
ATOM 634 C CA . GLN A 1 83 ? 32.239 4.462 -4.981 1.00 32.38 83 GLN A CA 1
ATOM 635 C C . GLN A 1 83 ? 33.297 5.531 -4.759 1.00 32.38 83 GLN A C 1
ATOM 637 O O . GLN A 1 83 ? 33.823 6.124 -5.696 1.00 32.38 83 GLN A O 1
ATOM 642 N N . SER A 1 84 ? 33.558 5.820 -3.489 1.00 31.88 84 SER A N 1
ATOM 643 C CA . SER A 1 84 ? 34.744 6.541 -3.061 1.00 31.88 84 SER A CA 1
ATOM 644 C C . SER A 1 84 ? 35.966 5.717 -3.464 1.00 31.88 84 SER A C 1
ATOM 646 O O . SER A 1 84 ? 36.432 4.876 -2.696 1.00 31.88 84 SER A O 1
ATOM 648 N N . LEU A 1 85 ? 36.472 5.923 -4.676 1.00 32.53 85 LEU A N 1
ATOM 649 C CA . LEU A 1 85 ? 37.846 5.565 -4.982 1.00 32.53 85 LEU A CA 1
ATOM 650 C C . LEU A 1 85 ? 38.709 6.539 -4.188 1.00 32.53 85 LEU A C 1
ATOM 652 O O . LEU A 1 85 ? 38.695 7.749 -4.416 1.00 32.53 85 LEU A O 1
ATOM 656 N N . SER A 1 86 ? 39.384 6.002 -3.179 1.00 31.91 86 SER A N 1
ATOM 657 C CA . SER A 1 86 ? 40.421 6.705 -2.449 1.00 31.91 86 SER A CA 1
ATOM 658 C C . SER A 1 86 ? 41.407 7.299 -3.448 1.00 31.91 86 SER A C 1
ATOM 660 O O . SER A 1 86 ? 42.116 6.581 -4.151 1.00 31.91 86 SER A O 1
ATOM 662 N N . VAL A 1 87 ? 41.450 8.626 -3.490 1.00 48.34 87 VAL A N 1
ATOM 663 C CA . VAL A 1 87 ? 42.567 9.381 -4.045 1.00 48.34 87 VAL A CA 1
ATOM 664 C C . VAL A 1 87 ? 43.785 9.045 -3.189 1.00 48.34 87 VAL A C 1
ATOM 666 O O . VAL A 1 87 ? 43.903 9.547 -2.074 1.00 48.34 87 VAL A O 1
ATOM 669 N N . ASN A 1 88 ? 44.596 8.105 -3.679 1.00 47.84 88 ASN A N 1
ATOM 670 C CA . ASN A 1 88 ? 46.041 7.934 -3.479 1.00 47.84 88 ASN A CA 1
ATOM 671 C C . ASN A 1 88 ? 46.420 6.462 -3.657 1.00 47.84 88 ASN A C 1
ATOM 673 O O . ASN A 1 88 ? 46.756 5.769 -2.702 1.00 47.84 88 ASN A O 1
ATOM 677 N N . GLU A 1 89 ? 46.423 6.012 -4.904 1.00 30.97 89 GLU A N 1
ATOM 678 C CA . GLU A 1 89 ? 47.310 4.938 -5.335 1.00 30.97 89 GLU A CA 1
ATOM 679 C C . GLU A 1 89 ? 47.751 5.295 -6.762 1.00 30.97 89 GLU A C 1
ATOM 681 O O . GLU A 1 89 ? 46.895 5.694 -7.560 1.00 30.97 89 GLU A O 1
ATOM 686 N N . PRO A 1 90 ? 49.059 5.301 -7.084 1.00 36.88 90 PRO A N 1
ATOM 687 C CA . PRO A 1 90 ? 49.507 5.583 -8.441 1.00 36.88 90 PRO A CA 1
ATOM 688 C C . PRO A 1 90 ? 48.867 4.552 -9.371 1.00 36.88 90 PRO A C 1
ATOM 690 O O . PRO A 1 90 ? 49.121 3.357 -9.245 1.00 36.88 90 PRO A O 1
ATOM 693 N N . GLN A 1 91 ? 47.989 5.009 -10.268 1.00 43.62 91 GLN A N 1
ATOM 694 C CA . GLN A 1 91 ? 47.402 4.130 -11.268 1.00 43.62 91 GLN A CA 1
ATOM 695 C C . GLN A 1 91 ? 48.531 3.571 -12.130 1.00 43.62 91 GLN A C 1
ATOM 697 O O . GLN A 1 91 ? 49.291 4.328 -12.735 1.00 43.62 91 GLN A O 1
ATOM 702 N N . ASN A 1 92 ? 48.653 2.246 -12.146 1.00 45.78 92 ASN A N 1
ATOM 703 C CA . ASN A 1 92 ? 49.580 1.558 -13.023 1.00 45.78 92 ASN A CA 1
ATOM 704 C C . ASN A 1 92 ? 49.113 1.805 -14.462 1.00 45.78 92 ASN A C 1
ATOM 706 O O . ASN A 1 92 ? 48.000 1.422 -14.822 1.00 45.78 92 ASN A O 1
ATOM 710 N N . ILE A 1 93 ? 49.915 2.512 -15.256 1.00 52.97 93 ILE A N 1
ATOM 711 C CA . ILE A 1 93 ? 49.580 2.792 -16.651 1.00 52.97 93 ILE A CA 1
ATOM 712 C C . ILE A 1 93 ? 49.794 1.483 -17.420 1.00 52.97 93 ILE A C 1
ATOM 714 O O . ILE A 1 93 ? 50.930 1.091 -17.670 1.00 52.97 93 ILE A O 1
ATOM 718 N N . GLU A 1 94 ? 48.714 0.771 -17.739 1.00 57.69 94 GLU A N 1
ATOM 719 C CA . GLU A 1 94 ? 48.791 -0.454 -18.539 1.00 57.69 94 GLU A CA 1
ATOM 720 C C . GLU A 1 94 ? 48.996 -0.119 -20.022 1.00 57.69 94 GLU A C 1
ATOM 722 O O . GLU A 1 94 ? 48.310 0.731 -20.593 1.00 57.69 94 GLU A O 1
ATOM 727 N N . ALA A 1 95 ? 49.957 -0.794 -20.654 1.00 57.72 95 ALA A N 1
ATOM 728 C CA . ALA A 1 95 ? 50.268 -0.614 -22.064 1.00 57.72 95 ALA A CA 1
ATOM 729 C C . ALA A 1 95 ? 49.147 -1.172 -22.964 1.00 57.72 95 ALA A C 1
ATOM 731 O O . ALA A 1 95 ? 48.762 -2.340 -22.858 1.00 57.72 95 ALA A O 1
ATOM 732 N N . ILE A 1 96 ? 48.671 -0.355 -23.906 1.00 63.94 96 ILE A N 1
ATOM 733 C CA . ILE A 1 96 ? 47.640 -0.689 -24.911 1.00 63.94 96 ILE A CA 1
ATOM 734 C C . ILE A 1 96 ? 48.218 -1.606 -26.011 1.00 63.94 96 ILE A C 1
ATOM 736 O O . ILE A 1 96 ? 47.504 -2.242 -26.788 1.00 63.94 96 ILE A O 1
ATOM 740 N N . GLY A 1 97 ? 49.541 -1.719 -26.088 1.00 70.62 97 GLY A N 1
ATOM 741 C CA . GLY A 1 97 ? 50.233 -2.656 -26.963 1.00 70.62 97 GLY A CA 1
ATOM 742 C C . GLY A 1 97 ? 51.740 -2.498 -26.885 1.00 70.62 97 GLY A C 1
ATOM 743 O O . GLY A 1 97 ? 52.245 -1.654 -26.150 1.00 70.62 97 GLY A O 1
ATOM 744 N N . THR A 1 98 ? 52.452 -3.288 -27.679 1.00 71.06 98 THR A N 1
ATOM 745 C CA . THR A 1 98 ? 53.907 -3.192 -27.810 1.00 71.06 98 THR A CA 1
ATOM 746 C C . THR A 1 98 ? 54.287 -2.805 -29.233 1.00 71.06 98 THR A C 1
ATOM 748 O O . THR A 1 98 ? 53.671 -3.246 -30.207 1.00 71.06 98 THR A O 1
ATOM 751 N N . VAL A 1 99 ? 55.300 -1.957 -29.370 1.00 74.94 99 VAL A N 1
ATOM 752 C CA . VAL A 1 99 ? 55.915 -1.604 -30.652 1.00 74.94 99 VAL A CA 1
ATOM 753 C C . VAL A 1 99 ? 57.393 -1.949 -30.596 1.00 74.94 99 VAL A C 1
ATOM 755 O O . VAL A 1 99 ? 58.073 -1.654 -29.618 1.00 74.94 99 VAL A O 1
ATOM 758 N N . THR A 1 100 ? 57.911 -2.594 -31.638 1.00 74.62 100 THR A N 1
ATOM 759 C CA . THR A 1 100 ? 59.351 -2.839 -31.731 1.00 74.62 100 THR A CA 1
ATOM 760 C C . THR A 1 100 ? 60.002 -1.649 -32.422 1.00 74.62 100 THR A C 1
ATOM 762 O O . THR A 1 100 ? 59.605 -1.275 -33.527 1.00 74.62 100 THR A O 1
ATOM 765 N N . ALA A 1 101 ? 60.999 -1.046 -31.783 1.00 69.44 101 ALA A N 1
ATOM 766 C CA . ALA A 1 101 ? 61.764 0.054 -32.347 1.00 69.44 101 ALA A CA 1
ATOM 767 C C . ALA A 1 101 ? 62.526 -0.449 -33.589 1.00 69.44 101 ALA A C 1
ATOM 769 O O . ALA A 1 101 ? 63.379 -1.327 -33.485 1.00 69.44 101 ALA A O 1
ATOM 770 N N . GLY A 1 102 ? 62.230 0.081 -34.775 1.00 67.38 102 GLY A N 1
ATOM 771 C CA . GLY A 1 102 ? 62.891 -0.283 -36.031 1.00 67.38 102 GLY A CA 1
ATOM 772 C C . GLY A 1 102 ? 62.253 0.428 -37.215 1.00 67.38 102 GLY A C 1
ATOM 773 O O . GLY A 1 102 ? 61.035 0.419 -37.343 1.00 67.38 102 GLY A O 1
ATOM 774 N N . ASN A 1 103 ? 63.048 1.003 -38.122 1.00 66.12 103 ASN A N 1
ATOM 775 C CA . ASN A 1 103 ? 62.510 1.433 -39.416 1.00 66.12 103 ASN A CA 1
ATOM 776 C C . ASN A 1 103 ? 62.220 0.195 -40.288 1.00 66.12 103 ASN A C 1
ATOM 778 O O . ASN A 1 103 ? 62.999 -0.762 -40.281 1.00 66.12 103 ASN A O 1
ATOM 782 N N . LYS A 1 104 ? 61.143 0.230 -41.081 1.00 57.41 104 LYS A N 1
ATOM 783 C CA . LYS A 1 104 ? 60.737 -0.845 -42.008 1.00 57.41 104 LYS A CA 1
ATOM 784 C C . LYS A 1 104 ? 61.834 -1.264 -42.994 1.00 57.41 104 LYS A C 1
ATOM 786 O O . LYS A 1 104 ? 61.858 -2.421 -43.400 1.00 57.41 104 LYS A O 1
ATOM 791 N N . ASP A 1 105 ? 62.753 -0.358 -43.325 1.00 58.41 105 ASP A N 1
ATOM 792 C CA . ASP A 1 105 ? 63.868 -0.626 -44.243 1.00 58.41 105 ASP A CA 1
ATOM 793 C C . ASP A 1 105 ? 65.101 -1.261 -43.562 1.00 58.41 105 ASP A C 1
ATOM 795 O O . ASP A 1 105 ? 66.063 -1.611 -44.243 1.00 58.41 105 ASP A O 1
ATOM 799 N N . GLY A 1 106 ? 65.113 -1.403 -42.228 1.00 55.56 106 GLY A N 1
ATOM 800 C CA . GLY A 1 106 ? 66.182 -2.081 -41.474 1.00 55.56 106 GLY A CA 1
ATOM 801 C C . GLY A 1 106 ? 67.547 -1.376 -41.462 1.00 55.56 106 GLY A C 1
ATOM 802 O O . GLY A 1 106 ? 68.543 -1.970 -41.063 1.00 55.56 106 GLY A O 1
ATOM 803 N N . THR A 1 107 ? 67.619 -0.120 -41.909 1.00 55.75 107 THR A N 1
ATOM 804 C CA . THR A 1 107 ? 68.883 0.602 -42.151 1.00 55.75 107 THR A CA 1
ATOM 805 C C . THR A 1 107 ? 69.426 1.394 -40.958 1.00 55.75 107 THR A C 1
ATOM 807 O O . THR A 1 107 ? 70.568 1.845 -41.012 1.00 55.75 107 THR A O 1
ATOM 810 N N . LYS A 1 108 ? 68.644 1.591 -39.888 1.00 59.16 108 LYS A N 1
ATOM 811 C CA . LYS A 1 108 ? 69.061 2.354 -38.699 1.00 59.16 108 LYS A CA 1
ATOM 812 C C . LYS A 1 108 ? 69.298 1.419 -37.512 1.00 59.16 108 LYS A C 1
ATOM 814 O O . LYS A 1 108 ? 68.372 0.727 -37.105 1.00 59.16 108 LYS A O 1
ATOM 819 N N . GLU A 1 109 ? 70.501 1.451 -36.936 1.00 57.66 109 GLU A N 1
ATOM 820 C CA . GLU A 1 109 ? 70.846 0.713 -35.703 1.00 57.66 109 GLU A CA 1
ATOM 821 C C . GLU A 1 109 ? 70.366 1.417 -34.425 1.00 57.66 109 GLU A C 1
ATOM 823 O O . GLU A 1 109 ? 70.168 0.769 -33.398 1.00 57.66 109 GLU A O 1
ATOM 828 N N . VAL A 1 110 ? 70.158 2.735 -34.493 1.00 56.94 110 VAL A N 1
ATOM 829 C CA . VAL A 1 110 ? 69.768 3.581 -33.360 1.00 56.94 110 VAL A CA 1
ATOM 830 C C . VAL A 1 110 ? 68.560 4.429 -33.746 1.00 56.94 110 VAL A C 1
ATOM 832 O O . VAL A 1 110 ? 68.527 5.036 -34.822 1.00 56.94 110 VAL A O 1
ATOM 835 N N . ILE A 1 111 ? 67.555 4.444 -32.874 1.00 65.12 111 ILE A N 1
ATOM 836 C CA . ILE A 1 111 ? 66.271 5.120 -33.064 1.00 65.12 111 ILE A CA 1
ATOM 837 C C . ILE A 1 111 ? 66.117 6.189 -32.002 1.00 65.12 111 ILE A C 1
ATOM 839 O O . ILE A 1 111 ? 66.376 5.955 -30.827 1.00 65.12 111 ILE A O 1
ATOM 843 N N . VAL A 1 112 ? 65.662 7.358 -32.438 1.00 63.66 112 VAL A N 1
ATOM 844 C CA . VAL A 1 112 ? 65.552 8.536 -31.588 1.00 63.66 112 VAL A CA 1
ATOM 845 C C . VAL A 1 112 ? 64.132 8.650 -31.045 1.00 63.66 112 VAL A C 1
ATOM 847 O O . VAL A 1 112 ? 63.203 8.954 -31.798 1.00 63.66 112 VAL A O 1
ATOM 850 N N . LEU A 1 113 ? 63.973 8.467 -29.737 1.00 65.69 113 LEU A N 1
ATOM 851 C CA . LEU A 1 113 ? 62.747 8.791 -29.008 1.00 65.69 113 LEU A CA 1
ATOM 852 C C . LEU A 1 113 ? 62.745 10.271 -28.623 1.00 65.69 113 LEU A C 1
ATOM 854 O O . LEU A 1 113 ? 63.799 10.831 -28.313 1.00 65.69 113 LEU A O 1
ATOM 858 N N . ARG A 1 114 ? 61.574 10.917 -28.652 1.00 67.31 114 ARG A N 1
ATOM 859 C CA . ARG A 1 114 ? 61.456 12.369 -28.437 1.00 67.31 114 ARG A CA 1
ATOM 860 C C . ARG A 1 114 ? 60.605 12.696 -27.220 1.00 67.31 114 ARG A C 1
ATOM 862 O O . ARG A 1 114 ? 59.467 12.253 -27.134 1.00 67.31 114 ARG A O 1
ATOM 869 N N . ASP A 1 115 ? 61.122 13.511 -26.311 1.00 59.81 115 ASP A N 1
ATOM 870 C CA . ASP A 1 115 ? 60.342 14.071 -25.201 1.00 59.81 115 ASP A CA 1
ATOM 871 C C . ASP A 1 115 ? 59.520 15.287 -25.678 1.00 59.81 115 ASP A C 1
ATOM 873 O O . ASP A 1 115 ? 60.034 16.144 -26.401 1.00 59.81 115 ASP A O 1
ATOM 877 N N . ALA A 1 116 ? 58.248 15.389 -25.281 1.00 53.81 116 ALA A N 1
ATOM 878 C CA . ALA A 1 116 ? 57.397 16.528 -25.637 1.00 53.81 116 ALA A CA 1
ATOM 879 C C . ALA A 1 116 ? 57.620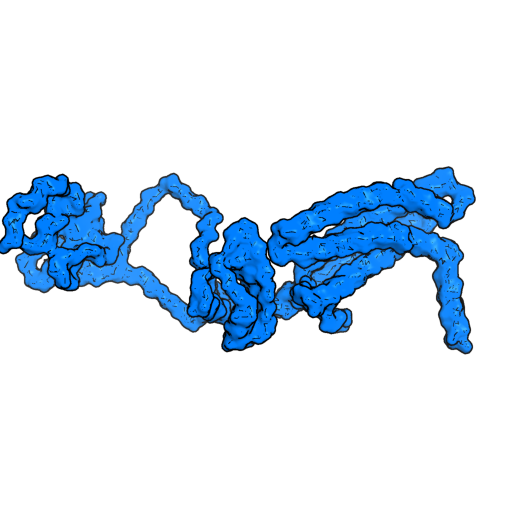 17.780 -24.772 1.00 53.81 116 ALA A C 1
ATOM 881 O O . ALA A 1 116 ? 56.909 18.769 -24.961 1.00 53.81 116 ALA A O 1
ATOM 882 N N . PHE A 1 117 ? 58.582 17.790 -23.845 1.00 49.41 117 PHE A N 1
ATOM 883 C CA . PHE A 1 117 ? 58.668 18.876 -22.870 1.00 49.41 117 PHE A CA 1
ATOM 884 C C . PHE A 1 117 ? 60.064 19.474 -22.658 1.00 49.41 117 PHE A C 1
ATOM 886 O O . PHE A 1 117 ? 60.573 19.477 -21.545 1.00 49.41 117 PHE A O 1
ATOM 893 N N . GLN A 1 118 ? 60.653 20.104 -23.687 1.00 41.72 118 GLN A N 1
ATOM 894 C CA . GLN A 1 118 ? 61.583 21.225 -23.451 1.00 41.72 118 GLN A CA 1
ATOM 895 C C . GLN A 1 118 ? 61.875 22.085 -24.694 1.00 41.72 118 GLN A C 1
ATOM 897 O O . GLN A 1 118 ? 62.968 22.069 -25.240 1.00 41.72 118 GLN A O 1
ATOM 902 N N . SER A 1 119 ? 60.944 22.947 -25.100 1.00 37.25 119 SER A N 1
ATOM 903 C CA . SER A 1 119 ? 61.352 24.163 -25.813 1.00 37.25 119 SER A CA 1
ATOM 904 C C . SER A 1 119 ? 60.420 25.305 -25.451 1.00 37.25 119 SER A C 1
ATOM 906 O O . SER A 1 119 ? 59.242 25.306 -25.806 1.00 37.25 119 SER A O 1
ATOM 908 N N . SER A 1 120 ? 60.942 26.291 -24.721 1.00 33.84 120 SER A N 1
ATOM 909 C CA . SER A 1 120 ? 60.259 27.571 -24.566 1.00 33.84 120 SER A CA 1
ATOM 910 C C . SER A 1 120 ? 59.917 28.121 -25.958 1.00 33.84 120 SER A C 1
ATOM 912 O O . SER A 1 120 ? 60.742 28.061 -26.870 1.00 33.84 120 SER A O 1
ATOM 914 N N . LEU A 1 121 ? 58.712 28.673 -26.124 1.00 36.56 121 LEU A N 1
ATOM 915 C CA . LEU A 1 121 ? 58.146 29.195 -27.383 1.00 36.56 121 LEU A CA 1
ATOM 916 C C . LEU A 1 121 ? 59.015 30.240 -28.133 1.00 36.56 121 LEU A C 1
ATOM 918 O O . LEU A 1 121 ? 58.597 30.755 -29.166 1.00 36.56 121 LEU A O 1
ATOM 922 N N . LYS A 1 122 ? 60.215 30.580 -27.641 1.00 33.34 122 LYS A N 1
ATOM 923 C CA . LYS A 1 122 ? 61.133 31.569 -28.223 1.00 33.34 122 LYS A CA 1
ATOM 924 C C . LYS A 1 122 ? 62.237 30.995 -29.123 1.00 33.34 122 LYS A C 1
ATOM 926 O O . LYS A 1 122 ? 62.841 31.779 -29.849 1.00 33.34 122 LYS A O 1
ATOM 931 N N . GLU A 1 123 ? 62.487 29.684 -29.143 1.00 36.03 123 GLU A N 1
ATOM 932 C CA . GLU A 1 123 ? 63.526 29.090 -30.017 1.00 36.03 123 GLU A CA 1
ATOM 933 C C . GLU A 1 123 ? 63.004 28.517 -31.345 1.00 36.03 123 GLU A C 1
ATOM 935 O O . GLU A 1 123 ? 63.761 28.407 -32.309 1.00 36.03 123 GLU A O 1
ATOM 940 N N . VAL A 1 124 ? 61.698 28.263 -31.460 1.00 39.72 124 VAL A N 1
ATOM 941 C CA . VAL A 1 124 ? 61.085 27.682 -32.673 1.00 39.72 124 VAL A CA 1
ATOM 942 C C . VAL A 1 124 ? 61.093 28.656 -33.869 1.00 39.72 124 VAL A C 1
ATOM 944 O O . VAL A 1 124 ? 61.030 28.235 -35.019 1.00 39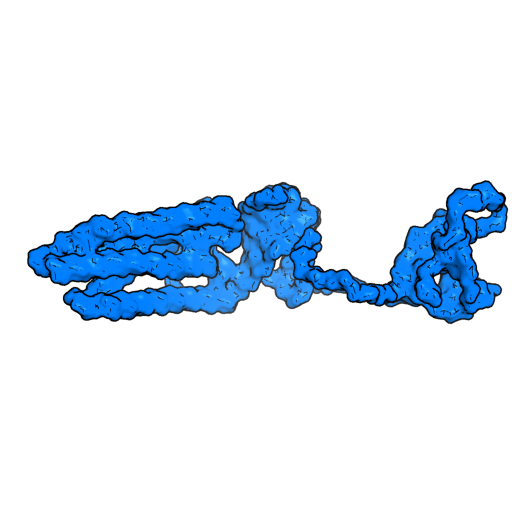.72 124 VAL A O 1
ATOM 947 N N . GLN A 1 125 ? 61.264 29.965 -33.643 1.00 34.34 125 GLN A N 1
ATOM 948 C CA . GLN A 1 125 ? 61.267 30.977 -34.714 1.00 34.34 125 GLN A CA 1
ATOM 949 C C . GLN A 1 125 ? 62.598 31.142 -35.474 1.00 34.34 125 GLN A C 1
ATOM 951 O O . GLN A 1 125 ? 62.652 31.939 -36.410 1.00 34.34 125 GLN A O 1
ATOM 956 N N . LYS A 1 126 ? 63.673 30.424 -35.113 1.00 34.38 126 LYS A N 1
ATOM 957 C CA . LYS A 1 126 ? 64.989 30.560 -35.778 1.00 34.38 126 LYS A CA 1
ATOM 958 C C . LYS A 1 126 ? 65.438 29.361 -36.612 1.00 34.38 126 LYS A C 1
ATOM 960 O O . LYS A 1 126 ? 66.508 29.430 -37.216 1.00 34.38 126 LYS A O 1
ATOM 965 N N . ILE A 1 127 ? 64.647 28.294 -36.697 1.00 37.75 127 ILE A N 1
ATOM 966 C CA . ILE A 1 127 ? 65.018 27.126 -37.499 1.00 37.75 127 ILE A CA 1
ATOM 967 C C . ILE A 1 127 ? 64.481 27.306 -38.921 1.00 37.75 127 ILE A C 1
ATOM 969 O O . ILE A 1 127 ? 63.281 27.393 -39.161 1.00 37.75 127 ILE A O 1
ATOM 973 N N . ASN A 1 128 ? 65.415 27.404 -39.863 1.00 29.84 128 ASN A N 1
ATOM 974 C CA . ASN A 1 128 ? 65.176 27.565 -41.291 1.00 29.84 128 ASN A CA 1
ATOM 975 C C . ASN A 1 128 ? 64.361 26.366 -41.823 1.00 29.84 128 ASN A C 1
ATOM 977 O O . ASN A 1 128 ? 64.820 25.224 -41.789 1.00 29.84 128 ASN A O 1
ATOM 981 N N . LEU A 1 129 ? 63.142 26.632 -42.291 1.00 35.66 129 LEU A N 1
ATOM 982 C CA . LEU A 1 129 ? 62.062 25.663 -42.522 1.00 35.66 129 LEU A CA 1
ATOM 983 C C . LEU A 1 129 ? 62.199 24.838 -43.823 1.00 35.66 129 LEU A C 1
ATOM 985 O O . LEU A 1 129 ? 61.202 24.581 -44.491 1.00 35.66 129 LEU A O 1
ATOM 989 N N . LEU A 1 130 ? 63.418 24.472 -44.240 1.00 31.41 130 LEU A N 1
ATOM 990 C CA . LEU A 1 130 ? 63.650 23.884 -45.573 1.00 31.41 130 LEU A CA 1
ATOM 991 C C . LEU A 1 130 ? 64.519 22.615 -45.622 1.00 31.41 130 LEU A C 1
ATOM 993 O O . LEU A 1 130 ? 64.783 22.134 -46.719 1.00 31.41 130 LEU A O 1
ATOM 997 N N . ALA A 1 131 ? 64.937 22.022 -44.494 1.00 33.47 131 ALA A N 1
ATOM 998 C CA . ALA A 1 131 ? 65.711 20.767 -44.548 1.00 33.47 131 ALA A CA 1
ATOM 999 C C . ALA A 1 131 ? 65.665 19.868 -43.290 1.00 33.47 131 ALA A C 1
ATOM 1001 O O . ALA A 1 131 ? 66.619 19.138 -43.036 1.00 33.47 131 ALA A O 1
ATOM 1002 N N . ALA A 1 132 ? 64.586 19.880 -42.501 1.00 35.34 132 ALA A N 1
ATOM 1003 C CA . ALA A 1 132 ? 64.402 18.922 -41.404 1.00 35.34 132 ALA A CA 1
ATOM 1004 C C . ALA A 1 132 ? 63.058 18.182 -41.564 1.00 35.34 132 ALA A C 1
ATOM 1006 O O . ALA A 1 132 ? 62.063 18.840 -41.877 1.00 35.34 132 ALA A O 1
ATOM 1007 N N . PRO A 1 133 ? 62.996 16.846 -41.383 1.00 46.50 133 PRO A N 1
ATOM 1008 C CA . PRO A 1 133 ? 61.735 16.108 -41.454 1.00 46.50 133 PRO A CA 1
ATOM 1009 C C . PRO A 1 133 ? 60.785 16.643 -40.374 1.00 46.50 133 PRO A C 1
ATOM 1011 O O . PRO A 1 133 ? 61.176 16.792 -39.220 1.00 46.50 133 PRO A O 1
ATOM 1014 N N . MET A 1 134 ? 59.550 16.982 -40.743 1.00 50.34 134 MET A N 1
ATOM 1015 C CA . MET A 1 134 ? 58.674 17.878 -39.970 1.00 50.34 134 MET A CA 1
ATOM 1016 C C . MET A 1 134 ? 58.421 17.459 -38.503 1.00 50.34 134 MET A C 1
ATOM 1018 O O . MET A 1 134 ? 58.201 18.334 -37.670 1.00 50.34 134 MET A O 1
ATOM 1022 N N . CYS A 1 135 ? 58.565 16.181 -38.123 1.00 51.16 135 CYS A N 1
ATOM 1023 C CA . CYS A 1 135 ? 58.502 15.768 -36.710 1.00 51.16 135 CYS A CA 1
ATOM 1024 C C . CYS A 1 135 ? 59.665 16.290 -35.843 1.00 51.16 135 CYS A C 1
ATOM 1026 O O . CYS A 1 135 ? 59.472 16.534 -34.652 1.00 51.16 135 CYS A O 1
ATOM 1028 N N . SER A 1 136 ? 60.877 16.464 -36.386 1.00 50.78 136 SER A N 1
ATOM 1029 C CA . SER A 1 136 ? 62.041 16.841 -35.569 1.00 50.78 136 SER A CA 1
ATOM 1030 C C . SER A 1 136 ? 61.998 18.288 -35.083 1.00 50.78 136 SER A C 1
ATOM 1032 O O . SER A 1 136 ? 62.605 18.600 -34.065 1.00 50.78 136 SER A O 1
ATOM 1034 N N . ALA A 1 137 ? 61.286 19.162 -35.798 1.00 50.81 137 ALA A N 1
ATOM 1035 C CA . ALA A 1 137 ? 61.114 20.566 -35.426 1.00 50.81 137 ALA A CA 1
ATOM 1036 C C . ALA A 1 137 ? 59.952 20.790 -34.437 1.00 50.81 137 ALA A C 1
ATOM 1038 O O . ALA A 1 137 ? 59.934 21.799 -33.739 1.00 50.81 137 ALA A O 1
ATOM 1039 N N . GLN A 1 138 ? 58.988 19.864 -34.384 1.00 52.56 138 GLN A N 1
ATOM 1040 C CA . GLN A 1 138 ? 57.727 20.018 -33.647 1.00 52.56 138 GLN A CA 1
ATOM 1041 C C . GLN A 1 138 ? 57.755 19.353 -32.258 1.00 52.56 138 GLN A C 1
ATOM 1043 O O . GLN A 1 138 ? 57.054 19.791 -31.354 1.00 52.56 138 GLN A O 1
ATOM 1048 N N . LEU A 1 139 ? 58.608 18.340 -32.075 1.00 57.00 139 LEU A N 1
ATOM 1049 C CA . LEU A 1 139 ? 58.801 17.579 -30.831 1.00 57.00 139 LEU A CA 1
ATOM 1050 C C . LEU A 1 139 ? 60.175 17.874 -30.199 1.00 57.00 139 LEU A C 1
ATOM 1052 O O . LEU A 1 139 ? 60.883 16.954 -29.805 1.00 57.00 139 LEU A O 1
ATOM 1056 N N . GLY A 1 140 ? 60.601 19.141 -30.205 1.00 52.12 140 GLY A N 1
ATOM 1057 C CA . GLY A 1 140 ? 61.976 19.603 -29.945 1.00 52.12 140 GLY A CA 1
ATOM 1058 C C . GLY A 1 140 ? 62.557 19.403 -28.533 1.00 52.12 140 GLY A C 1
ATOM 1059 O O . GLY A 1 140 ? 63.269 20.285 -28.066 1.00 52.12 140 GLY A O 1
ATOM 1060 N N . GLY A 1 141 ? 62.272 18.294 -27.848 1.00 55.84 141 GLY A N 1
ATOM 1061 C CA . GLY A 1 141 ? 62.867 17.922 -26.561 1.00 55.84 141 GLY A CA 1
ATOM 1062 C C . GLY A 1 141 ? 64.084 16.992 -26.670 1.00 55.84 141 GLY A C 1
ATOM 1063 O O . GLY A 1 141 ? 64.614 16.736 -27.755 1.00 55.84 141 GLY A O 1
ATOM 1064 N N . ALA A 1 142 ? 64.538 16.494 -25.513 1.00 54.66 142 ALA A N 1
ATOM 1065 C CA . ALA A 1 142 ? 65.661 15.564 -25.398 1.00 54.66 142 ALA A CA 1
ATOM 1066 C C . ALA A 1 142 ? 65.458 14.327 -26.290 1.00 54.66 142 ALA A C 1
ATOM 1068 O O . ALA A 1 142 ? 64.359 13.774 -26.372 1.00 54.66 142 ALA A O 1
ATOM 1069 N N . SER A 1 143 ? 66.533 13.926 -26.972 1.00 59.81 143 SER A N 1
ATOM 1070 C CA . SER A 1 143 ? 66.579 12.720 -27.797 1.00 59.81 143 SER A CA 1
ATOM 1071 C C . SER A 1 143 ? 67.180 11.583 -26.984 1.00 59.81 143 SER A C 1
ATOM 1073 O O . SER A 1 143 ? 68.245 11.749 -26.389 1.00 59.81 143 SER A O 1
ATOM 1075 N N . PHE A 1 144 ? 66.488 10.447 -26.953 1.00 63.44 144 PHE A N 1
ATOM 1076 C CA . PHE A 1 144 ? 66.982 9.223 -26.330 1.00 63.44 144 PHE A CA 1
ATOM 1077 C C . PHE A 1 144 ? 67.216 8.183 -27.413 1.00 63.44 144 PHE A C 1
ATOM 1079 O O . PHE A 1 144 ? 66.322 7.899 -28.211 1.00 63.44 144 PHE A O 1
ATOM 1086 N N . ASP A 1 145 ? 68.429 7.650 -27.439 1.00 68.81 145 ASP A N 1
ATOM 1087 C CA . ASP A 1 145 ? 68.859 6.668 -28.420 1.00 68.81 145 ASP A CA 1
ATOM 1088 C C . ASP A 1 145 ? 68.514 5.266 -27.925 1.00 68.81 145 ASP A C 1
ATOM 1090 O O . ASP A 1 145 ? 69.013 4.812 -26.894 1.00 68.81 145 ASP A O 1
ATOM 1094 N N . VAL A 1 146 ? 67.665 4.571 -28.677 1.00 73.00 146 VAL A N 1
ATOM 1095 C CA . VAL A 1 146 ? 67.268 3.190 -28.401 1.00 73.00 146 VAL A CA 1
ATOM 1096 C C . VAL A 1 146 ? 67.738 2.296 -29.537 1.00 73.00 146 VAL A C 1
ATOM 1098 O O . VAL A 1 146 ? 67.573 2.623 -30.713 1.00 73.00 146 VAL A O 1
ATOM 1101 N N . ALA A 1 147 ? 68.338 1.158 -29.190 1.00 71.75 147 ALA A N 1
ATOM 1102 C CA . ALA A 1 147 ? 68.772 0.175 -30.175 1.00 71.75 147 ALA A CA 1
ATOM 1103 C C . ALA A 1 147 ? 67.581 -0.347 -30.995 1.00 71.75 147 ALA A C 1
ATOM 1105 O O . ALA A 1 147 ? 66.500 -0.608 -30.454 1.00 71.75 147 ALA A O 1
ATOM 1106 N N . ALA A 1 148 ? 67.790 -0.534 -32.296 1.00 65.50 148 ALA A N 1
ATOM 1107 C CA . ALA A 1 148 ? 66.815 -1.203 -33.145 1.00 65.50 148 ALA A CA 1
ATOM 1108 C C . ALA A 1 148 ? 66.580 -2.646 -32.657 1.00 65.50 148 ALA A C 1
ATOM 1110 O O . ALA A 1 148 ? 67.523 -3.385 -32.376 1.00 65.50 148 ALA A O 1
ATOM 1111 N N . GLY A 1 149 ? 65.313 -3.041 -32.544 1.00 64.31 149 GLY A N 1
ATOM 1112 C CA . GLY A 1 149 ? 64.864 -4.323 -31.998 1.00 64.31 149 GLY A CA 1
ATOM 1113 C C . GLY A 1 149 ? 64.337 -4.259 -30.561 1.00 64.31 149 GLY A C 1
ATOM 1114 O O . GLY A 1 149 ? 63.786 -5.251 -30.087 1.00 64.31 149 GLY A O 1
ATOM 1115 N N . THR A 1 150 ? 64.456 -3.121 -29.870 1.00 69.81 150 THR A N 1
ATOM 1116 C CA . THR A 1 150 ? 63.901 -2.952 -28.517 1.00 69.81 150 THR A CA 1
ATOM 1117 C C . THR A 1 150 ? 62.372 -2.922 -28.550 1.00 69.81 150 THR A C 1
ATOM 1119 O O . THR A 1 150 ? 61.781 -2.178 -29.331 1.00 69.81 150 THR A O 1
ATOM 1122 N N . VAL A 1 151 ? 61.729 -3.715 -27.692 1.00 72.06 151 VAL A N 1
ATOM 1123 C CA . VAL A 1 151 ? 60.269 -3.724 -27.519 1.00 72.06 151 VAL A CA 1
ATOM 1124 C C . VAL A 1 151 ? 59.880 -2.619 -26.538 1.00 72.06 151 VAL A C 1
ATOM 1126 O O . VAL A 1 151 ? 60.440 -2.545 -25.447 1.00 72.06 151 VAL A O 1
ATOM 1129 N N . LEU A 1 152 ? 58.957 -1.752 -26.947 1.00 73.75 152 LEU A N 1
ATOM 1130 C CA . LEU A 1 152 ? 58.521 -0.569 -26.211 1.00 73.75 152 LEU A CA 1
ATOM 1131 C C . LEU A 1 152 ? 57.011 -0.626 -25.968 1.00 73.75 152 LEU A C 1
ATOM 1133 O O . LEU A 1 152 ? 56.242 -0.969 -26.869 1.00 73.75 152 LEU A O 1
ATOM 1137 N N . ASP A 1 153 ? 56.599 -0.251 -24.762 1.00 73.19 153 ASP A N 1
ATOM 1138 C CA . ASP A 1 153 ? 55.205 -0.264 -24.327 1.00 73.19 153 ASP A CA 1
ATOM 1139 C C . ASP A 1 153 ? 54.482 1.014 -24.766 1.00 73.19 153 ASP A C 1
ATOM 1141 O O . ASP A 1 153 ? 54.893 2.130 -24.433 1.00 73.19 153 ASP A O 1
ATOM 1145 N N . VAL A 1 154 ? 53.398 0.853 -25.525 1.00 72.00 154 VAL A N 1
ATOM 1146 C CA . VAL A 1 154 ? 52.579 1.942 -26.072 1.00 72.00 154 VAL A CA 1
ATOM 1147 C C . VAL A 1 154 ? 51.453 2.273 -25.103 1.00 72.00 154 VAL A C 1
ATOM 1149 O O . VAL A 1 154 ? 50.643 1.413 -24.765 1.00 72.00 154 VAL A O 1
ATOM 1152 N N . LEU A 1 155 ? 51.378 3.533 -24.679 1.00 66.12 155 LEU A N 1
ATOM 1153 C CA . LEU A 1 155 ? 50.433 4.001 -23.659 1.00 66.12 155 LEU A CA 1
ATOM 1154 C C . LEU A 1 155 ? 49.166 4.639 -24.248 1.00 66.12 155 LEU A C 1
ATOM 1156 O O . LEU A 1 155 ? 48.230 4.930 -23.511 1.00 66.12 155 LEU A O 1
ATOM 1160 N N . GLY A 1 156 ? 49.138 4.907 -25.555 1.00 63.84 156 GLY A N 1
ATOM 1161 C CA . GLY A 1 156 ? 48.060 5.647 -26.207 1.00 63.84 156 GLY A CA 1
ATOM 1162 C C . GLY A 1 156 ? 47.985 5.400 -27.710 1.00 63.84 156 GLY A C 1
ATOM 1163 O O . GLY A 1 156 ? 48.979 5.058 -28.353 1.00 63.84 156 GLY A O 1
ATOM 1164 N N . GLU A 1 157 ? 46.797 5.602 -28.276 1.00 58.06 157 GLU A N 1
ATOM 1165 C CA . GLU A 1 157 ? 46.597 5.620 -29.726 1.00 58.06 157 GLU A CA 1
ATOM 1166 C C . GLU A 1 157 ? 47.341 6.802 -30.382 1.00 58.06 157 GLU A C 1
ATOM 1168 O O . GLU A 1 157 ? 47.576 7.832 -29.734 1.00 58.06 157 GLU A O 1
ATOM 1173 N N . PRO A 1 158 ? 47.741 6.681 -31.663 1.00 59.34 158 PRO A N 1
ATOM 1174 C CA . PRO A 1 158 ? 48.504 7.722 -32.334 1.00 59.34 158 PRO A CA 1
ATOM 1175 C C . PRO A 1 158 ? 47.712 9.032 -32.413 1.00 59.34 158 PRO A C 1
ATOM 1177 O O . PRO A 1 158 ? 46.634 9.081 -33.000 1.00 59.34 158 PRO A O 1
ATOM 1180 N N . SER A 1 159 ? 48.248 10.110 -31.833 1.00 52.16 159 SER A N 1
ATOM 1181 C CA . SER A 1 159 ? 47.484 11.352 -31.605 1.00 52.16 159 SER A CA 1
ATOM 1182 C C . SER A 1 159 ? 48.058 12.603 -32.280 1.00 52.16 159 SER A C 1
ATOM 1184 O O . SER A 1 159 ? 47.334 13.586 -32.441 1.00 52.16 159 SER A O 1
ATOM 1186 N N . LEU A 1 160 ? 49.316 12.585 -32.740 1.00 57.56 160 LEU A N 1
ATOM 1187 C CA . LEU A 1 160 ? 49.945 13.724 -33.422 1.00 57.56 160 LEU A CA 1
ATOM 1188 C C . LEU A 1 160 ? 50.391 13.339 -34.843 1.00 57.56 160 LEU A C 1
ATOM 1190 O O . LEU A 1 160 ? 51.123 12.369 -35.020 1.00 57.56 160 LEU A O 1
ATOM 1194 N N . SER A 1 161 ? 49.974 14.107 -35.859 1.00 56.84 161 SER A N 1
ATOM 1195 C CA . SER A 1 161 ? 50.422 13.951 -37.255 1.00 56.84 161 SER A CA 1
ATOM 1196 C C . SER A 1 161 ? 51.431 15.042 -37.610 1.00 56.84 161 SER A C 1
ATOM 1198 O O . SER A 1 161 ? 51.091 16.228 -37.651 1.00 56.84 161 SER A O 1
ATOM 1200 N N . CYS A 1 162 ? 52.675 14.655 -37.889 1.00 55.91 162 CYS A N 1
ATOM 1201 C CA . CYS A 1 162 ? 53.722 15.586 -38.305 1.00 55.91 162 CYS A CA 1
ATOM 1202 C C . CYS A 1 162 ? 53.753 15.742 -39.835 1.00 55.91 162 CYS A C 1
ATOM 1204 O O . CYS A 1 162 ? 54.630 15.194 -40.498 1.00 55.91 162 CYS A O 1
ATOM 1206 N N . GLY A 1 163 ? 52.828 16.511 -40.414 1.00 53.94 163 GLY A N 1
ATOM 1207 C CA . GLY A 1 163 ? 52.910 16.881 -41.839 1.00 53.94 163 GLY A CA 1
ATOM 1208 C C . GLY A 1 163 ? 51.875 16.244 -42.768 1.00 53.94 163 GLY A C 1
ATOM 1209 O O . GLY A 1 163 ? 52.134 16.089 -43.957 1.00 53.94 163 GLY A O 1
ATOM 1210 N N . GLY A 1 164 ? 50.681 15.924 -42.265 1.00 50.53 164 GLY A N 1
ATOM 1211 C CA . GLY A 1 164 ? 49.494 15.682 -43.098 1.00 50.53 164 GLY A CA 1
ATOM 1212 C C . GLY A 1 164 ? 49.460 14.352 -43.858 1.00 50.53 164 GLY A C 1
ATOM 1213 O O . GLY A 1 164 ? 48.431 14.036 -44.450 1.00 50.53 164 GLY A O 1
ATOM 1214 N N . ASN A 1 165 ? 50.530 13.552 -43.812 1.00 54.22 165 ASN A N 1
ATOM 1215 C CA . ASN A 1 165 ? 50.514 12.164 -44.261 1.00 54.22 165 ASN A CA 1
ATOM 1216 C C . ASN A 1 165 ? 50.160 11.220 -43.095 1.00 54.22 165 ASN A C 1
ATOM 1218 O O . ASN A 1 165 ? 50.675 11.388 -41.986 1.00 54.22 165 ASN A O 1
ATOM 1222 N N . PRO A 1 166 ? 49.332 10.184 -43.329 1.00 53.44 166 PRO A N 1
ATOM 1223 C CA . PRO A 1 166 ? 48.967 9.203 -42.302 1.00 53.44 166 PRO A CA 1
ATOM 1224 C C . PRO A 1 166 ? 50.157 8.347 -41.834 1.00 53.44 166 PRO A C 1
ATOM 1226 O O . PRO A 1 166 ? 50.093 7.732 -40.777 1.00 53.44 166 PRO A O 1
ATOM 1229 N N . SER A 1 167 ? 51.252 8.329 -42.596 1.00 55.09 167 SER A N 1
ATOM 1230 C CA . SER A 1 167 ? 52.499 7.626 -42.276 1.00 55.09 167 SER A CA 1
ATOM 1231 C C . SER A 1 167 ? 53.311 8.285 -41.152 1.00 55.09 167 SER A C 1
ATOM 1233 O O . SER A 1 167 ? 54.129 7.611 -40.538 1.00 55.09 167 SER A O 1
ATOM 1235 N N . ASP A 1 168 ? 53.089 9.576 -40.877 1.00 57.03 168 ASP A N 1
ATOM 1236 C CA . ASP A 1 168 ? 53.900 10.402 -39.962 1.00 57.03 168 ASP A CA 1
ATOM 1237 C C . ASP A 1 168 ? 53.237 10.596 -38.586 1.00 57.03 168 ASP A C 1
ATOM 1239 O O . ASP A 1 168 ? 53.409 11.621 -37.919 1.00 57.03 168 ASP A O 1
ATOM 1243 N N . GLN A 1 169 ? 52.414 9.630 -38.180 1.00 67.31 169 GLN A N 1
ATOM 1244 C CA . GLN A 1 169 ? 51.788 9.600 -36.860 1.00 67.31 169 GLN A CA 1
ATOM 1245 C C . GLN A 1 169 ? 52.809 9.265 -35.765 1.00 67.31 169 GLN A C 1
ATOM 1247 O O . GLN A 1 169 ? 53.810 8.600 -36.031 1.00 67.31 169 GLN A O 1
ATOM 1252 N N . THR A 1 170 ? 52.563 9.695 -34.527 1.00 66.69 170 THR A N 1
ATOM 1253 C CA . THR A 1 170 ? 53.416 9.360 -33.376 1.00 66.69 170 THR A CA 1
ATOM 1254 C C . THR A 1 170 ? 52.680 8.549 -32.317 1.00 66.69 170 THR A C 1
ATOM 1256 O O . THR A 1 170 ? 51.521 8.819 -32.015 1.00 66.69 170 THR A O 1
ATOM 1259 N N . TYR A 1 171 ? 53.374 7.575 -31.729 1.00 72.19 171 TYR A N 1
ATOM 1260 C CA . TYR A 1 171 ? 52.913 6.784 -30.588 1.00 72.19 171 TYR A CA 1
ATOM 1261 C C . TYR A 1 171 ? 53.502 7.346 -29.295 1.00 72.19 171 TYR A C 1
ATOM 1263 O O . TYR A 1 171 ? 54.692 7.670 -29.260 1.00 72.19 171 TYR A O 1
ATOM 1271 N N . SER A 1 172 ? 52.696 7.435 -28.234 1.00 71.00 172 SER A N 1
ATOM 1272 C CA . SER A 1 172 ? 53.203 7.698 -26.885 1.00 71.00 172 SER A CA 1
ATOM 1273 C C . SER A 1 172 ? 53.657 6.388 -26.247 1.00 71.00 172 SER A C 1
ATOM 1275 O O . SER A 1 172 ? 52.923 5.399 -26.226 1.00 71.00 172 SER A O 1
ATOM 1277 N N . ILE A 1 173 ? 54.881 6.375 -25.735 1.00 71.88 173 ILE A N 1
ATOM 1278 C CA . ILE A 1 173 ? 55.509 5.199 -25.134 1.00 71.88 173 ILE A CA 1
ATOM 1279 C C . ILE A 1 173 ? 56.138 5.560 -23.788 1.00 71.88 173 ILE A C 1
ATOM 1281 O O . ILE A 1 173 ? 56.542 6.706 -23.572 1.00 71.88 173 ILE A O 1
ATOM 1285 N N . LEU A 1 174 ? 56.233 4.582 -22.887 1.00 70.06 174 LEU A N 1
ATOM 1286 C CA . LEU A 1 174 ? 56.997 4.717 -21.646 1.00 70.06 174 LEU A CA 1
ATOM 1287 C C . LEU A 1 174 ? 58.433 4.240 -21.880 1.00 70.06 174 LEU A C 1
ATOM 1289 O O . LEU A 1 174 ? 58.646 3.108 -22.310 1.00 70.06 174 LEU A O 1
ATOM 1293 N N . TYR A 1 175 ? 59.422 5.077 -21.582 1.00 69.31 175 TYR A N 1
ATOM 1294 C CA . TYR A 1 175 ? 60.835 4.705 -21.638 1.00 69.31 175 TYR A CA 1
ATOM 1295 C C . TYR A 1 175 ? 61.574 5.286 -20.430 1.00 69.31 175 TYR A C 1
ATOM 1297 O O . TYR A 1 175 ? 61.552 6.499 -20.232 1.00 69.31 175 TYR A O 1
ATOM 1305 N N . GLU A 1 176 ? 62.202 4.425 -19.619 1.00 62.84 176 GLU A N 1
ATOM 1306 C CA . GLU A 1 176 ? 62.941 4.810 -18.398 1.00 62.84 176 GLU A CA 1
ATOM 1307 C C . GLU A 1 176 ? 62.153 5.798 -17.503 1.00 62.84 176 GLU A C 1
ATOM 1309 O O . GLU A 1 176 ? 62.654 6.853 -17.114 1.00 62.84 176 GLU A O 1
ATOM 1314 N N . ASP A 1 177 ? 60.886 5.467 -17.226 1.00 60.56 177 ASP A N 1
ATOM 1315 C CA . ASP A 1 177 ? 59.927 6.259 -16.433 1.00 60.56 177 ASP A CA 1
ATOM 1316 C C . ASP A 1 177 ? 59.523 7.624 -17.026 1.00 60.56 177 ASP A C 1
ATOM 1318 O O . ASP A 1 177 ? 58.957 8.475 -16.333 1.00 60.56 177 ASP A O 1
ATOM 1322 N N . LYS A 1 178 ? 59.759 7.848 -18.323 1.00 57.53 178 LYS A N 1
ATOM 1323 C CA . LYS A 1 178 ? 59.329 9.055 -19.045 1.00 57.53 178 LYS A CA 1
ATOM 1324 C C . LYS A 1 178 ? 58.386 8.722 -20.190 1.00 57.53 178 LYS A C 1
ATOM 1326 O O . LYS A 1 178 ? 58.569 7.731 -20.892 1.00 57.53 178 LYS A O 1
ATOM 1331 N N . ILE A 1 179 ? 57.400 9.592 -20.412 1.00 65.50 179 ILE A N 1
ATOM 1332 C CA . ILE A 1 179 ? 56.533 9.519 -21.591 1.00 65.50 179 ILE A CA 1
ATOM 1333 C C . ILE A 1 179 ? 57.265 10.188 -22.751 1.00 65.50 179 ILE A C 1
ATOM 1335 O O . ILE A 1 179 ? 57.496 11.397 -22.736 1.00 65.50 179 ILE A O 1
ATOM 1339 N N . VAL A 1 180 ? 57.620 9.400 -23.756 1.00 69.81 180 VAL A N 1
ATOM 1340 C CA . VAL A 1 180 ? 58.302 9.861 -24.967 1.00 69.81 180 VAL A CA 1
ATOM 1341 C C . VAL A 1 180 ? 57.514 9.442 -26.204 1.00 69.81 180 VAL A C 1
ATOM 1343 O O . VAL A 1 180 ? 56.629 8.591 -26.147 1.00 69.81 180 VAL A O 1
ATOM 1346 N N . PHE A 1 181 ? 57.800 10.075 -27.335 1.00 71.69 181 PHE A N 1
ATOM 1347 C CA . PHE A 1 181 ? 57.089 9.880 -28.589 1.00 71.69 181 PHE A CA 1
ATOM 1348 C C . PHE A 1 181 ? 57.981 9.179 -29.609 1.00 71.69 181 PHE A C 1
ATOM 1350 O O . PHE A 1 181 ? 59.114 9.606 -29.863 1.00 71.69 181 PHE A O 1
ATOM 1357 N N . LEU A 1 182 ? 57.439 8.125 -30.217 1.00 72.88 182 LEU A N 1
ATOM 1358 C CA . LEU A 1 182 ? 58.041 7.387 -31.325 1.00 72.88 182 LEU A CA 1
ATOM 1359 C C . LEU A 1 182 ? 57.281 7.702 -32.617 1.00 72.88 182 LEU A C 1
ATOM 1361 O O . LEU A 1 182 ? 56.053 7.675 -32.636 1.00 72.88 182 LEU A O 1
ATOM 1365 N N . VAL A 1 183 ? 57.995 7.976 -33.710 1.00 71.06 183 VAL A N 1
ATOM 1366 C CA . VAL A 1 183 ? 57.377 8.174 -35.032 1.00 71.06 183 VAL A CA 1
ATOM 1367 C C . VAL A 1 183 ? 57.018 6.816 -35.636 1.00 71.06 183 VAL A C 1
ATOM 1369 O O . VAL A 1 183 ? 57.831 5.896 -35.617 1.00 71.06 183 VAL A O 1
ATOM 1372 N N . ALA A 1 184 ? 55.819 6.686 -36.202 1.00 68.00 184 ALA A N 1
ATOM 1373 C CA . ALA A 1 184 ? 55.282 5.426 -36.712 1.00 68.00 184 ALA A CA 1
ATOM 1374 C C . ALA A 1 184 ? 56.116 4.793 -37.839 1.00 68.00 184 ALA A C 1
ATOM 1376 O O . ALA A 1 184 ? 56.076 3.578 -38.013 1.00 68.00 184 ALA A O 1
ATOM 1377 N N . THR A 1 185 ? 56.889 5.582 -38.588 1.00 67.06 185 THR A N 1
ATOM 1378 C CA . THR A 1 185 ? 57.842 5.077 -39.592 1.00 67.06 185 THR A CA 1
ATOM 1379 C C . THR A 1 185 ? 59.061 4.385 -38.981 1.00 67.06 185 THR A C 1
ATOM 1381 O O . THR A 1 185 ? 59.617 3.486 -39.607 1.00 67.06 185 THR A O 1
ATOM 1384 N N . ASP A 1 186 ? 59.451 4.757 -37.761 1.00 67.75 186 ASP A N 1
ATOM 1385 C CA . ASP A 1 186 ? 60.573 4.174 -37.017 1.00 67.75 186 ASP A CA 1
ATOM 1386 C C . ASP A 1 186 ? 60.112 3.040 -36.062 1.00 67.75 186 ASP A C 1
ATOM 1388 O O . ASP A 1 186 ? 60.899 2.563 -35.241 1.00 67.75 186 ASP A O 1
ATOM 1392 N N . GLY A 1 187 ? 58.851 2.594 -36.164 1.00 66.56 187 GLY A N 1
ATOM 1393 C CA . GLY A 1 187 ? 58.294 1.449 -35.438 1.00 66.56 187 GLY A CA 1
ATOM 1394 C C . GLY A 1 187 ? 57.837 0.318 -36.367 1.00 66.56 187 GLY A C 1
ATOM 1395 O O . GLY A 1 187 ? 57.197 0.545 -37.397 1.00 66.56 187 GLY A O 1
ATOM 1396 N N . ILE A 1 188 ? 58.115 -0.926 -35.978 1.00 63.88 188 ILE A N 1
ATOM 1397 C CA . ILE A 1 188 ? 57.686 -2.142 -36.684 1.00 63.88 188 ILE A CA 1
ATOM 1398 C C . ILE A 1 188 ? 56.874 -3.058 -35.767 1.00 63.88 188 ILE A C 1
ATOM 1400 O O . ILE A 1 188 ? 57.046 -3.065 -34.549 1.00 63.88 188 ILE A O 1
ATOM 1404 N N . ASN A 1 189 ? 55.998 -3.858 -36.385 1.00 60.84 189 ASN A N 1
ATOM 1405 C CA . ASN A 1 189 ? 55.219 -4.911 -35.729 1.00 60.84 189 ASN A CA 1
ATOM 1406 C C . ASN A 1 189 ? 54.466 -4.432 -34.479 1.00 60.84 189 ASN A C 1
ATOM 1408 O O . ASN A 1 189 ? 54.568 -5.060 -33.430 1.00 60.84 189 ASN A O 1
ATOM 1412 N N . TYR A 1 190 ? 53.717 -3.329 -34.587 1.00 61.97 190 TYR A N 1
ATOM 1413 C CA . TYR A 1 190 ? 52.807 -2.930 -33.515 1.00 61.97 190 TYR A CA 1
ATOM 1414 C C . TYR A 1 190 ? 51.811 -4.063 -33.247 1.00 61.97 190 TYR A C 1
ATOM 1416 O O . TYR A 1 190 ? 50.995 -4.406 -34.108 1.00 61.97 190 TYR A O 1
ATOM 1424 N N . GLN A 1 191 ? 51.911 -4.656 -32.063 1.00 59.81 191 GLN A N 1
ATOM 1425 C CA . GLN A 1 191 ? 50.958 -5.624 -31.552 1.00 59.81 191 GLN A CA 1
ATOM 1426 C C . GLN A 1 191 ? 50.140 -4.906 -30.492 1.00 59.81 191 GLN A C 1
ATOM 1428 O O . GLN A 1 191 ? 50.586 -4.728 -29.359 1.00 59.81 191 GLN A O 1
ATOM 1433 N N . SER A 1 192 ? 48.944 -4.461 -30.877 1.00 57.59 192 SER A N 1
ATOM 1434 C CA . SER A 1 192 ? 47.946 -4.059 -29.892 1.00 57.59 192 SER A CA 1
ATOM 1435 C C . SER A 1 192 ? 47.725 -5.255 -28.969 1.00 57.59 192 SER A C 1
ATOM 1437 O O . SER A 1 192 ? 47.403 -6.350 -29.442 1.00 57.59 192 SER A O 1
ATOM 1439 N N . ASN A 1 193 ? 47.893 -5.050 -27.661 1.00 53.00 193 ASN A N 1
ATOM 1440 C CA . ASN A 1 193 ? 47.167 -5.875 -26.713 1.00 53.00 193 ASN A CA 1
ATOM 1441 C C . ASN A 1 193 ? 45.728 -5.539 -27.043 1.00 53.00 193 ASN A C 1
ATOM 1443 O O . ASN A 1 193 ? 45.291 -4.435 -26.727 1.00 53.00 193 ASN A O 1
ATOM 1447 N N . GLN A 1 194 ? 45.049 -6.407 -27.797 1.00 45.28 194 GLN A N 1
ATOM 1448 C CA . GLN A 1 194 ? 43.647 -6.194 -28.096 1.00 45.28 194 GLN A CA 1
ATOM 1449 C C . GLN A 1 194 ? 42.984 -5.937 -26.744 1.00 45.28 194 GLN A C 1
ATOM 1451 O O . GLN A 1 194 ? 42.854 -6.865 -25.941 1.00 45.28 194 GLN A O 1
ATOM 1456 N N . LEU A 1 195 ? 42.602 -4.679 -26.476 1.00 46.84 195 LEU A N 1
ATOM 1457 C CA . LEU A 1 195 ? 41.550 -4.400 -25.513 1.00 46.84 195 LEU A CA 1
ATOM 1458 C C . LEU A 1 195 ? 40.480 -5.404 -25.892 1.00 46.84 195 LEU A C 1
ATOM 1460 O O . LEU A 1 195 ? 40.181 -5.451 -27.093 1.00 46.84 195 LEU A O 1
ATOM 1464 N N . PRO A 1 196 ? 40.038 -6.272 -24.959 1.00 36.25 196 PRO A N 1
ATOM 1465 C CA . PRO A 1 196 ? 39.183 -7.393 -25.298 1.00 36.25 196 PRO A CA 1
ATOM 1466 C C . PRO A 1 196 ? 38.132 -6.835 -26.228 1.00 36.25 196 PRO A C 1
ATOM 1468 O O . PRO A 1 196 ? 37.405 -5.922 -25.829 1.00 36.25 196 PRO A O 1
ATOM 1471 N N . GLU A 1 197 ? 38.176 -7.272 -27.494 1.00 38.41 197 GLU A N 1
ATOM 1472 C CA . GLU A 1 197 ? 37.204 -6.850 -28.483 1.00 38.41 197 GLU A CA 1
ATOM 1473 C C . GLU A 1 197 ? 35.895 -7.088 -27.761 1.00 38.41 197 GLU A C 1
ATOM 1475 O O . GLU A 1 197 ? 35.648 -8.217 -27.313 1.00 38.41 197 GLU A O 1
ATOM 1480 N N . ARG A 1 198 ? 35.165 -6.008 -27.459 1.00 36.69 198 ARG A N 1
ATOM 1481 C CA . ARG A 1 198 ? 33.925 -6.117 -26.710 1.00 36.69 198 ARG A CA 1
ATOM 1482 C C . ARG A 1 198 ? 33.004 -6.805 -27.693 1.00 36.69 198 ARG A C 1
ATOM 1484 O O . ARG A 1 198 ? 32.308 -6.151 -28.461 1.00 36.69 198 ARG A O 1
ATOM 1491 N N . LYS A 1 199 ? 33.090 -8.136 -27.744 1.00 35.84 199 LYS A N 1
ATOM 1492 C CA . LYS A 1 199 ? 32.143 -8.989 -28.419 1.00 35.84 199 LYS A CA 1
ATOM 1493 C C . LYS A 1 199 ? 30.841 -8.549 -27.801 1.00 35.84 199 LYS A C 1
ATOM 1495 O O . LYS A 1 199 ? 30.622 -8.754 -26.607 1.00 35.84 199 LYS A O 1
ATOM 1500 N N . ILE A 1 200 ? 30.046 -7.834 -28.587 1.00 47.34 200 ILE A N 1
ATOM 1501 C CA . ILE A 1 200 ? 28.642 -7.665 -28.284 1.00 47.34 200 ILE A CA 1
ATOM 1502 C C . ILE A 1 200 ? 28.148 -9.101 -28.291 1.00 47.34 200 ILE A C 1
ATOM 1504 O O . ILE A 1 200 ? 28.034 -9.718 -29.349 1.00 47.34 200 ILE A O 1
ATOM 1508 N N . ASP A 1 201 ? 28.039 -9.674 -27.097 1.00 41.88 201 ASP A N 1
ATOM 1509 C CA . ASP A 1 201 ? 27.514 -11.008 -26.907 1.00 41.88 201 ASP A CA 1
ATOM 1510 C C . ASP A 1 201 ? 26.120 -10.944 -27.529 1.00 41.88 201 ASP A C 1
ATOM 1512 O O . ASP A 1 201 ? 25.272 -10.161 -27.090 1.00 41.88 201 ASP A O 1
ATOM 1516 N N . VAL A 1 202 ? 25.919 -11.644 -28.650 1.00 48.81 202 VAL A N 1
ATOM 1517 C CA . VAL A 1 202 ? 24.661 -11.628 -29.411 1.00 48.81 202 VAL A CA 1
ATOM 1518 C C . VAL A 1 202 ? 23.658 -12.501 -28.666 1.00 48.81 202 VAL A C 1
ATOM 1520 O O . VAL A 1 202 ? 23.241 -13.570 -29.100 1.00 48.81 202 VAL A O 1
ATOM 1523 N N . ASN A 1 203 ? 23.320 -12.028 -27.479 1.00 49.69 203 ASN A N 1
ATOM 1524 C CA . ASN A 1 203 ? 22.178 -12.394 -26.683 1.00 49.69 203 ASN A CA 1
ATOM 1525 C C . ASN A 1 203 ? 21.783 -11.119 -25.931 1.00 49.69 203 ASN A C 1
ATOM 1527 O O . ASN A 1 203 ? 21.929 -11.022 -24.717 1.00 49.69 203 ASN A O 1
ATOM 1531 N N . LEU A 1 204 ? 21.365 -10.093 -26.687 1.00 54.31 204 LEU A N 1
ATOM 1532 C CA . LEU A 1 204 ? 21.024 -8.780 -26.129 1.00 54.31 204 LEU A CA 1
ATOM 1533 C C . LEU A 1 204 ? 19.892 -8.866 -25.087 1.00 54.31 204 LEU A C 1
ATOM 1535 O O . LEU A 1 204 ? 19.680 -7.924 -24.332 1.00 54.31 204 LEU A O 1
ATOM 1539 N N . GLY A 1 205 ? 19.178 -9.992 -24.996 1.00 66.94 205 GLY A N 1
ATOM 1540 C CA . GLY A 1 205 ? 17.969 -10.083 -24.193 1.00 66.94 205 GLY A CA 1
ATOM 1541 C C . GLY A 1 205 ? 16.923 -9.072 -24.658 1.00 66.94 205 GLY A C 1
ATOM 1542 O O . GLY A 1 205 ? 17.199 -8.121 -25.391 1.00 66.94 205 GLY A O 1
ATOM 1543 N N . GLU A 1 206 ? 15.688 -9.240 -24.216 1.00 74.62 206 GLU A N 1
ATOM 1544 C CA . GLU A 1 206 ? 14.641 -8.272 -24.563 1.00 74.62 206 GLU A CA 1
ATOM 1545 C C . GLU A 1 206 ? 14.956 -6.892 -23.960 1.00 74.62 206 GLU A C 1
ATOM 1547 O O . GLU A 1 206 ? 14.709 -5.856 -24.572 1.00 74.62 206 GLU A O 1
ATOM 1552 N N . ARG A 1 207 ? 15.626 -6.872 -22.800 1.00 80.00 207 A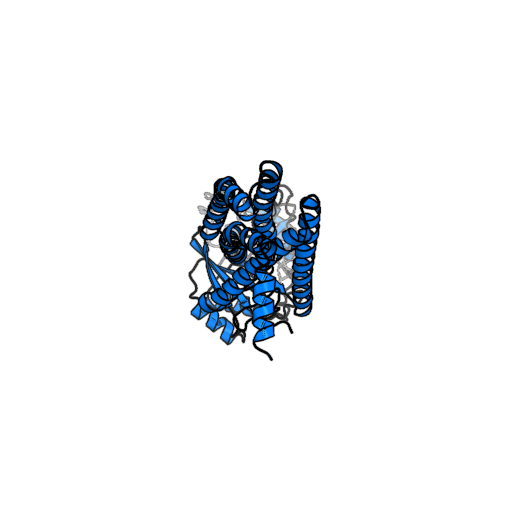RG A N 1
ATOM 1553 C CA . ARG A 1 207 ? 16.041 -5.643 -22.121 1.00 80.00 207 ARG A CA 1
ATOM 1554 C C . ARG A 1 207 ? 16.987 -4.776 -22.955 1.00 80.00 207 ARG A C 1
ATOM 1556 O O . ARG A 1 207 ? 16.712 -3.589 -23.096 1.00 80.00 207 ARG A O 1
ATOM 1563 N N . SER A 1 208 ? 18.096 -5.309 -23.480 1.00 73.25 208 SER A N 1
ATOM 1564 C CA . SER A 1 208 ? 19.044 -4.448 -24.205 1.00 73.25 208 SER A CA 1
ATOM 1565 C C . SER A 1 208 ? 18.512 -4.046 -25.582 1.00 73.25 208 SER A C 1
ATOM 1567 O O . SER A 1 208 ? 18.901 -2.995 -26.082 1.00 73.25 208 SER A O 1
ATOM 1569 N N . VAL A 1 209 ? 17.585 -4.817 -26.168 1.00 77.38 209 VAL A N 1
ATOM 1570 C CA . VAL A 1 209 ? 16.833 -4.394 -27.365 1.00 77.38 209 VAL A CA 1
ATOM 1571 C C . VAL A 1 209 ? 15.966 -3.175 -27.049 1.00 77.38 209 VAL A C 1
ATOM 1573 O O . VAL A 1 209 ? 16.010 -2.195 -27.790 1.00 77.38 209 VAL A O 1
ATOM 1576 N N . ILE A 1 210 ? 15.238 -3.200 -25.930 1.00 82.94 210 ILE A N 1
ATOM 1577 C CA . ILE A 1 210 ? 14.414 -2.073 -25.474 1.00 82.94 210 ILE A CA 1
ATOM 1578 C C . ILE A 1 210 ? 15.277 -0.847 -25.158 1.00 82.94 210 ILE A C 1
ATOM 1580 O O . ILE A 1 210 ? 14.977 0.243 -25.637 1.00 82.94 210 ILE A O 1
ATOM 1584 N N . GLU A 1 211 ? 16.362 -1.005 -24.394 1.00 80.56 211 GLU A N 1
ATOM 1585 C CA . GLU A 1 211 ? 17.242 0.118 -24.039 1.00 80.56 211 GLU A CA 1
ATOM 1586 C C . GLU A 1 211 ? 17.873 0.761 -25.288 1.00 80.56 211 GLU A C 1
ATOM 1588 O O . GLU A 1 211 ? 17.884 1.984 -25.419 1.00 80.56 211 GLU A O 1
ATOM 1593 N N . LEU A 1 212 ? 18.315 -0.047 -26.257 1.00 73.69 212 LEU A N 1
ATOM 1594 C CA . LEU A 1 212 ? 18.852 0.455 -27.523 1.00 73.69 212 LEU A CA 1
ATOM 1595 C C . LEU A 1 212 ? 17.784 1.172 -28.362 1.00 73.69 212 LEU A C 1
ATOM 1597 O O . LEU A 1 212 ? 18.068 2.185 -28.999 1.00 73.69 212 LEU A O 1
ATOM 1601 N N . ALA A 1 213 ? 16.555 0.660 -28.373 1.00 77.50 213 ALA A N 1
ATOM 1602 C CA . ALA A 1 213 ? 15.449 1.269 -29.099 1.00 77.50 213 ALA A CA 1
ATOM 1603 C C . ALA A 1 213 ? 15.039 2.621 -28.493 1.00 77.50 213 ALA A C 1
ATOM 1605 O O . ALA A 1 213 ? 14.767 3.559 -29.243 1.00 77.50 213 ALA A O 1
ATOM 1606 N N . ILE A 1 214 ? 15.059 2.751 -27.161 1.00 80.81 214 ILE A N 1
ATOM 1607 C CA . ILE A 1 214 ? 14.844 4.034 -26.474 1.00 80.81 214 ILE A CA 1
ATOM 1608 C C . ILE A 1 214 ? 15.964 5.008 -26.846 1.00 80.81 214 ILE A C 1
ATOM 1610 O O . ILE A 1 214 ? 15.667 6.127 -27.257 1.00 80.81 214 ILE A O 1
ATOM 1614 N N . TYR A 1 215 ? 17.225 4.565 -26.798 1.00 78.38 215 TYR A N 1
ATOM 1615 C CA . TYR A 1 215 ? 18.376 5.401 -27.151 1.00 78.38 215 TYR A CA 1
ATOM 1616 C C . TYR A 1 215 ? 18.281 5.941 -28.583 1.00 78.38 215 TYR A C 1
ATOM 1618 O O . TYR A 1 215 ? 18.438 7.136 -28.827 1.00 78.38 215 TYR A O 1
ATOM 1626 N N . ASN A 1 216 ? 17.969 5.065 -29.539 1.00 74.06 216 ASN A N 1
ATOM 1627 C CA . ASN A 1 216 ? 17.914 5.425 -30.955 1.00 74.06 216 ASN A CA 1
ATOM 1628 C C . ASN A 1 216 ? 16.772 6.393 -31.298 1.00 74.06 216 ASN A C 1
ATOM 1630 O O . ASN A 1 216 ? 16.903 7.152 -32.255 1.00 74.06 216 ASN A O 1
ATOM 1634 N N . ASN A 1 217 ? 15.659 6.354 -30.557 1.00 78.75 217 ASN A N 1
ATOM 1635 C CA . ASN A 1 217 ? 14.487 7.192 -30.833 1.00 78.75 217 ASN A CA 1
ATOM 1636 C C . ASN A 1 217 ? 14.453 8.480 -30.004 1.00 78.75 217 ASN A C 1
ATOM 1638 O O . ASN A 1 217 ? 13.963 9.497 -30.490 1.00 78.75 217 ASN A O 1
ATOM 1642 N N . PHE A 1 218 ? 14.951 8.441 -28.766 1.00 81.50 218 PHE A N 1
ATOM 1643 C CA . PHE A 1 218 ? 14.775 9.521 -27.793 1.00 81.50 218 PHE A CA 1
ATOM 1644 C C . PHE A 1 218 ? 16.087 10.088 -27.231 1.00 81.50 218 PHE A C 1
ATOM 1646 O O . PHE A 1 218 ? 16.046 11.070 -26.497 1.00 81.50 218 PHE A O 1
ATOM 1653 N N . GLY A 1 219 ? 17.244 9.526 -27.593 1.00 74.00 219 GLY A N 1
ATOM 1654 C CA . GLY A 1 219 ? 18.548 10.010 -27.143 1.00 74.00 219 GLY A CA 1
ATOM 1655 C C . GLY A 1 219 ? 18.980 9.440 -25.792 1.00 74.00 219 GLY A C 1
ATOM 1656 O O . GLY A 1 219 ? 18.615 8.324 -25.428 1.00 74.00 219 GLY A O 1
ATOM 1657 N N . ASP A 1 220 ? 19.824 10.179 -25.072 1.00 75.75 220 ASP A N 1
ATOM 1658 C CA . ASP A 1 220 ? 20.455 9.688 -23.843 1.00 75.75 220 ASP A CA 1
ATOM 1659 C C . ASP A 1 220 ? 19.460 9.577 -22.675 1.00 75.75 220 ASP A C 1
ATOM 1661 O O . ASP A 1 220 ? 18.575 10.420 -22.495 1.00 75.75 220 ASP A O 1
ATOM 1665 N N . PHE A 1 221 ? 19.607 8.525 -21.871 1.00 79.75 221 PHE A N 1
ATOM 1666 C CA . PHE A 1 221 ? 18.763 8.268 -20.708 1.00 79.75 221 PHE A CA 1
ATOM 1667 C C . PHE A 1 221 ? 19.500 7.449 -19.645 1.00 79.75 221 PHE A C 1
ATOM 1669 O O . PHE A 1 221 ? 20.361 6.618 -19.933 1.00 79.75 221 PHE A O 1
ATOM 1676 N N . ASP A 1 222 ? 19.093 7.641 -18.395 1.00 77.44 222 ASP A N 1
ATOM 1677 C CA . ASP A 1 222 ? 19.610 6.899 -17.251 1.00 77.44 222 ASP A CA 1
ATOM 1678 C C . ASP A 1 222 ? 18.599 5.829 -16.825 1.00 77.44 222 ASP A C 1
ATOM 1680 O O . ASP A 1 222 ? 17.450 6.150 -16.512 1.00 77.44 222 ASP A O 1
ATOM 1684 N N . VAL A 1 223 ? 19.011 4.562 -16.730 1.00 80.12 223 VAL A N 1
ATOM 1685 C CA . VAL A 1 223 ? 18.207 3.533 -16.049 1.00 80.12 223 VAL A CA 1
ATOM 1686 C C . VAL A 1 223 ? 18.458 3.632 -14.546 1.00 80.12 223 VAL A C 1
ATOM 1688 O O . VAL A 1 223 ? 19.507 3.224 -14.051 1.00 80.12 223 VAL A O 1
ATOM 1691 N N . LEU A 1 224 ? 17.486 4.170 -13.811 1.00 81.19 224 LEU A N 1
ATOM 1692 C CA . LEU A 1 224 ? 17.560 4.327 -12.358 1.00 81.19 224 LEU A CA 1
ATOM 1693 C C . LEU A 1 224 ? 17.279 3.015 -11.622 1.00 81.19 224 LEU A C 1
ATOM 1695 O O . LEU A 1 224 ? 17.912 2.719 -10.611 1.00 81.19 224 LEU A O 1
ATOM 1699 N N . GLU A 1 225 ? 16.316 2.234 -12.112 1.00 77.19 225 GLU A N 1
ATOM 1700 C CA . GLU A 1 225 ? 15.914 0.976 -11.486 1.00 77.19 225 GLU A CA 1
ATOM 1701 C C . GLU A 1 225 ? 15.456 -0.026 -12.545 1.00 77.19 225 GLU A C 1
ATOM 1703 O O . GLU A 1 225 ? 14.747 0.324 -13.487 1.00 77.19 225 GLU A O 1
ATOM 1708 N N . PHE A 1 226 ? 15.830 -1.291 -12.374 1.00 80.56 226 PHE A N 1
ATOM 1709 C CA . PHE A 1 226 ? 15.305 -2.400 -13.160 1.00 80.56 226 PHE A CA 1
ATOM 1710 C C . PHE A 1 226 ? 15.015 -3.577 -12.235 1.00 80.56 226 PHE A C 1
ATOM 1712 O O . PHE A 1 226 ? 15.896 -4.030 -11.503 1.00 80.56 226 PHE A O 1
ATOM 1719 N N . SER A 1 227 ? 13.796 -4.101 -12.292 1.00 77.50 227 SER A N 1
ATOM 1720 C CA . SER A 1 227 ? 13.380 -5.267 -11.515 1.00 77.50 227 SER A CA 1
ATOM 1721 C C . SER A 1 227 ? 12.528 -6.187 -12.376 1.00 77.50 227 SER A C 1
ATOM 1723 O O . SER A 1 227 ? 11.672 -5.731 -13.128 1.00 77.50 227 SER A O 1
ATOM 1725 N N . SER A 1 228 ? 12.763 -7.494 -12.286 1.00 81.44 228 SER A N 1
ATOM 1726 C CA . SER A 1 228 ? 11.990 -8.504 -13.007 1.00 81.44 228 SER A CA 1
ATOM 1727 C C . SER A 1 228 ? 11.606 -9.636 -12.066 1.00 81.44 228 SER A C 1
ATOM 1729 O O . SER A 1 228 ? 12.445 -10.182 -11.346 1.00 81.44 228 SER A O 1
ATOM 1731 N N . VAL A 1 229 ? 10.323 -9.988 -12.068 1.00 80.25 229 VAL A N 1
ATOM 1732 C CA . VAL A 1 229 ? 9.733 -11.001 -11.195 1.00 80.25 229 VAL A CA 1
ATOM 1733 C C . VAL A 1 229 ? 9.175 -12.135 -12.046 1.00 80.25 229 VAL A C 1
ATOM 1735 O O . VAL A 1 229 ? 8.317 -11.941 -12.910 1.00 80.25 229 VAL A O 1
ATOM 1738 N N . SER A 1 230 ? 9.648 -13.350 -11.763 1.00 79.12 230 SER A N 1
ATOM 1739 C CA . SER A 1 230 ? 9.208 -14.580 -12.427 1.00 79.12 230 SER A CA 1
ATOM 1740 C C . SER A 1 230 ? 7.823 -15.044 -11.935 1.00 79.12 230 SER A C 1
ATOM 1742 O O . SER A 1 230 ? 7.525 -14.900 -10.742 1.00 79.12 230 SER A O 1
ATOM 1744 N N . PRO A 1 231 ? 7.010 -15.710 -12.786 1.00 77.56 231 PRO A N 1
ATOM 1745 C CA . PRO A 1 231 ? 5.721 -16.304 -12.404 1.00 77.56 231 PRO A CA 1
ATOM 1746 C C . PRO A 1 231 ? 5.761 -17.229 -11.178 1.00 77.56 231 PRO A C 1
ATOM 1748 O O . PRO A 1 231 ? 4.755 -17.412 -10.489 1.00 77.56 231 PRO A O 1
ATOM 1751 N N . ILE A 1 232 ? 6.905 -17.868 -10.907 1.00 77.19 232 ILE A N 1
ATOM 1752 C CA . ILE A 1 232 ? 7.054 -18.751 -9.743 1.00 77.19 232 ILE A CA 1
ATOM 1753 C C . ILE A 1 232 ? 7.148 -17.941 -8.443 1.00 77.19 232 ILE A C 1
ATOM 1755 O O . ILE A 1 232 ? 6.514 -18.292 -7.446 1.00 77.19 232 ILE A O 1
ATOM 1759 N N . VAL A 1 233 ? 7.893 -16.832 -8.476 1.00 77.44 233 VAL A N 1
ATOM 1760 C CA . VAL A 1 233 ? 8.114 -15.945 -7.331 1.00 77.44 233 VAL A CA 1
ATOM 1761 C C . VAL A 1 233 ? 6.818 -15.216 -7.003 1.00 77.44 233 VAL A C 1
ATOM 1763 O O . VAL A 1 233 ? 6.431 -15.173 -5.836 1.00 77.44 233 VAL A O 1
ATOM 1766 N N . SER A 1 234 ? 6.082 -14.757 -8.019 1.00 77.12 234 SER A N 1
ATOM 1767 C CA . SER A 1 234 ? 4.819 -14.050 -7.802 1.00 77.12 234 SER A CA 1
ATOM 1768 C C . SER A 1 234 ? 3.741 -14.925 -7.160 1.00 77.12 234 SER A C 1
ATOM 1770 O O . SER A 1 234 ? 3.071 -14.501 -6.218 1.00 77.12 234 SER A O 1
ATOM 1772 N N . LYS A 1 235 ? 3.624 -16.201 -7.554 1.00 80.06 235 LYS A N 1
ATOM 1773 C CA . LYS A 1 235 ? 2.717 -17.157 -6.885 1.00 80.06 235 LYS A CA 1
ATOM 1774 C C . LYS A 1 235 ? 3.050 -17.343 -5.404 1.00 80.06 235 LYS A C 1
ATOM 1776 O O . LYS A 1 235 ? 2.142 -17.450 -4.575 1.00 80.06 235 LYS A O 1
ATOM 1781 N N . VAL A 1 236 ? 4.339 -17.398 -5.064 1.00 83.94 236 VAL A N 1
ATOM 1782 C CA . VAL A 1 236 ? 4.789 -17.497 -3.668 1.00 83.94 236 VAL A CA 1
ATOM 1783 C C . VAL A 1 236 ? 4.493 -16.199 -2.916 1.00 83.94 236 VAL A C 1
ATOM 1785 O O . VAL A 1 236 ? 3.980 -16.267 -1.800 1.00 83.94 236 VAL A O 1
ATOM 1788 N N . ALA A 1 237 ? 4.730 -15.039 -3.531 1.00 81.31 237 ALA A N 1
ATOM 1789 C CA . ALA A 1 237 ? 4.445 -13.731 -2.949 1.00 81.31 237 ALA A CA 1
ATOM 1790 C C . ALA A 1 237 ? 2.953 -13.554 -2.623 1.00 81.31 237 ALA A C 1
ATOM 1792 O O . ALA A 1 237 ? 2.625 -13.223 -1.484 1.00 81.31 237 ALA A O 1
ATOM 1793 N N . VAL A 1 238 ? 2.045 -13.876 -3.557 1.00 82.25 238 VAL A N 1
ATOM 1794 C CA . VAL A 1 238 ? 0.586 -13.845 -3.316 1.00 82.25 238 VAL A CA 1
ATOM 1795 C C . VAL A 1 238 ? 0.213 -14.721 -2.122 1.00 82.25 238 VAL A C 1
ATOM 1797 O O . VAL A 1 238 ? -0.508 -14.290 -1.220 1.00 82.25 238 VAL A O 1
ATOM 1800 N N . ARG A 1 239 ? 0.711 -15.963 -2.090 1.00 86.12 239 ARG A N 1
ATOM 1801 C CA . ARG A 1 239 ? 0.417 -16.898 -0.999 1.00 86.12 239 ARG A CA 1
ATOM 1802 C C . ARG A 1 239 ? 0.913 -16.359 0.341 1.00 86.12 239 ARG A C 1
ATOM 1804 O O . ARG A 1 239 ? 0.177 -16.412 1.323 1.00 86.12 239 ARG A O 1
ATOM 1811 N N . ASN A 1 240 ? 2.136 -15.840 0.380 1.00 88.12 240 ASN A N 1
ATOM 1812 C CA . ASN A 1 240 ? 2.733 -15.301 1.596 1.00 88.12 240 ASN A CA 1
ATOM 1813 C C . ASN A 1 240 ? 1.995 -14.049 2.084 1.00 88.12 240 ASN A C 1
ATOM 1815 O O . ASN A 1 240 ? 1.764 -13.932 3.282 1.00 88.12 240 ASN A O 1
ATOM 1819 N N . ALA A 1 241 ? 1.556 -13.168 1.181 1.00 86.12 241 ALA A N 1
ATOM 1820 C CA . ALA A 1 241 ? 0.744 -12.002 1.525 1.00 86.12 241 ALA A CA 1
ATOM 1821 C C . ALA A 1 241 ? -0.586 -12.409 2.181 1.00 86.12 241 ALA A C 1
ATOM 1823 O O . ALA A 1 241 ? -0.935 -11.896 3.244 1.00 86.12 241 ALA A O 1
ATOM 1824 N N . ILE A 1 242 ? -1.296 -13.390 1.609 1.00 85.69 242 ILE A N 1
ATOM 1825 C CA . ILE A 1 242 ? -2.547 -13.912 2.187 1.00 85.69 242 ILE A CA 1
ATOM 1826 C C . ILE A 1 242 ? -2.296 -14.517 3.573 1.00 85.69 242 ILE A C 1
ATOM 1828 O O . ILE A 1 242 ? -3.034 -14.230 4.517 1.00 85.69 242 ILE A O 1
ATOM 1832 N N . ILE A 1 243 ? -1.246 -15.332 3.712 1.00 89.19 243 ILE A N 1
ATOM 1833 C CA . ILE A 1 243 ? -0.867 -15.932 4.998 1.00 89.19 243 ILE A CA 1
ATOM 1834 C C . ILE A 1 243 ? -0.539 -14.840 6.024 1.00 89.19 243 ILE A C 1
ATOM 1836 O O . ILE A 1 243 ? -1.015 -14.918 7.153 1.00 89.19 243 ILE A O 1
ATOM 1840 N N . ALA A 1 244 ? 0.213 -13.806 5.644 1.00 87.94 244 ALA A N 1
ATOM 1841 C CA . ALA A 1 244 ? 0.591 -12.712 6.533 1.00 87.94 244 ALA A CA 1
ATOM 1842 C C . ALA A 1 244 ? -0.628 -11.933 7.045 1.00 87.94 244 ALA A C 1
ATOM 1844 O O . ALA A 1 244 ? -0.700 -11.650 8.242 1.00 87.94 244 ALA A O 1
ATOM 1845 N N . VAL A 1 245 ? -1.613 -11.654 6.184 1.00 84.81 245 VAL A N 1
ATOM 1846 C CA . VAL A 1 245 ? -2.867 -10.996 6.587 1.00 84.81 245 VAL A CA 1
ATOM 1847 C C . VAL A 1 245 ? -3.654 -11.883 7.553 1.00 84.81 245 VAL A C 1
ATOM 1849 O O . VAL A 1 245 ? -4.028 -11.420 8.626 1.00 84.81 245 VAL A O 1
ATOM 1852 N N . LEU A 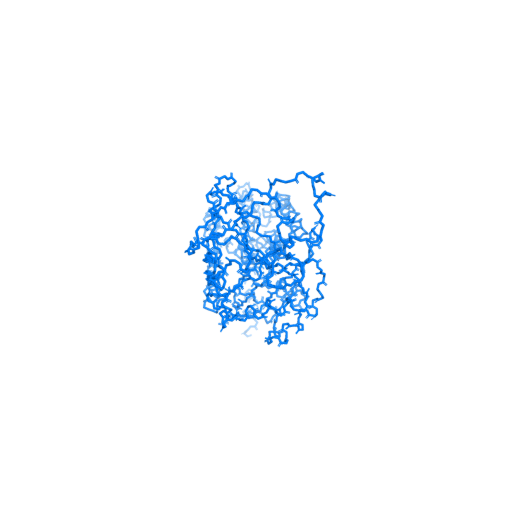1 246 ? -3.844 -13.170 7.234 1.00 86.69 246 LEU A N 1
ATOM 1853 C CA . LEU A 1 246 ? -4.579 -14.100 8.103 1.00 86.69 246 LEU A CA 1
ATOM 1854 C C . LEU A 1 246 ? -3.914 -14.271 9.472 1.00 86.69 246 LEU A C 1
ATOM 1856 O O . LEU A 1 246 ? -4.594 -14.227 10.498 1.00 86.69 246 LEU A O 1
ATOM 1860 N N . ILE A 1 247 ? -2.590 -14.442 9.494 1.00 91.25 247 ILE A N 1
ATOM 1861 C CA . ILE A 1 247 ? -1.814 -14.531 10.731 1.00 91.25 247 ILE A CA 1
ATOM 1862 C C . ILE A 1 247 ? -1.978 -13.236 11.529 1.00 91.25 247 ILE A C 1
ATOM 1864 O O . ILE A 1 247 ? -2.347 -13.298 12.697 1.00 91.25 247 ILE A O 1
ATOM 1868 N N . THR A 1 248 ? -1.797 -12.072 10.903 1.00 88.44 248 THR A N 1
ATOM 1869 C CA . THR A 1 248 ? -1.975 -10.764 11.556 1.00 88.44 248 THR A CA 1
ATOM 1870 C C . THR A 1 248 ? -3.363 -10.633 12.183 1.00 88.44 248 THR A C 1
ATOM 1872 O O . THR A 1 248 ? -3.472 -10.300 13.362 1.00 88.44 248 THR A O 1
ATOM 1875 N N . THR A 1 249 ? -4.427 -10.980 11.452 1.00 85.12 249 THR A N 1
ATOM 1876 C CA . THR A 1 249 ? -5.801 -10.964 11.977 1.00 85.12 249 THR A CA 1
ATOM 1877 C C . THR A 1 249 ? -5.982 -11.906 13.171 1.00 85.12 249 THR A C 1
ATOM 1879 O O . THR A 1 249 ? -6.623 -11.525 14.150 1.00 85.12 249 THR A O 1
ATOM 1882 N N . LEU A 1 250 ? -5.410 -13.114 13.136 1.00 87.81 250 LEU A N 1
ATOM 1883 C CA . LEU A 1 250 ? -5.478 -14.062 14.256 1.00 87.81 250 LEU A CA 1
ATOM 1884 C C . LEU A 1 250 ? -4.701 -13.575 15.485 1.00 87.81 250 LEU A C 1
ATOM 1886 O O . LEU A 1 250 ? -5.190 -13.707 16.606 1.00 87.81 250 LEU A O 1
ATOM 1890 N N . PHE A 1 251 ? -3.521 -12.984 15.297 1.00 89.94 251 PHE A N 1
ATOM 1891 C CA . PHE A 1 251 ? -2.744 -12.402 16.393 1.00 89.94 251 PHE A CA 1
ATOM 1892 C C . PHE A 1 251 ? -3.476 -11.220 17.031 1.00 89.94 251 PHE A C 1
ATOM 1894 O O . PHE A 1 251 ? -3.553 -11.146 18.255 1.00 89.94 251 PHE A O 1
ATOM 1901 N N . ILE A 1 252 ? -4.082 -10.349 16.221 1.00 87.38 252 ILE A N 1
ATOM 1902 C CA . ILE A 1 252 ? -4.939 -9.261 16.704 1.00 87.38 252 ILE A CA 1
ATOM 1903 C C . ILE A 1 252 ? -6.128 -9.825 17.491 1.00 87.38 252 ILE A C 1
ATOM 1905 O O . ILE A 1 252 ? -6.389 -9.366 18.600 1.00 87.38 252 ILE A O 1
ATOM 1909 N N . MET A 1 253 ? -6.822 -10.841 16.961 1.00 83.56 253 MET A N 1
ATOM 1910 C CA . MET A 1 253 ? -7.929 -11.510 17.657 1.00 83.56 253 MET A CA 1
ATOM 1911 C C . MET A 1 253 ? -7.489 -12.011 19.032 1.00 83.56 253 MET A C 1
ATOM 1913 O O . MET A 1 253 ? -8.145 -11.720 20.031 1.00 83.56 253 MET A O 1
ATOM 1917 N N . GLY A 1 254 ? -6.388 -12.766 19.077 1.00 86.69 254 GLY A N 1
ATOM 1918 C CA . GLY A 1 254 ? -5.852 -13.333 20.310 1.00 86.69 254 GLY A CA 1
ATOM 1919 C C . GLY A 1 254 ? -5.449 -12.251 21.306 1.00 86.69 254 GLY A C 1
ATOM 1920 O O . GLY A 1 254 ? -5.777 -12.351 22.486 1.00 86.69 254 GLY A O 1
ATOM 1921 N N . TYR A 1 255 ? -4.814 -11.183 20.824 1.00 88.50 255 TYR A N 1
ATOM 1922 C CA . TYR A 1 255 ? -4.418 -10.053 21.651 1.00 88.50 255 TYR A CA 1
ATOM 1923 C C . TYR A 1 255 ? -5.622 -9.305 22.233 1.00 88.50 255 TYR A C 1
ATOM 1925 O O . TYR A 1 255 ? -5.665 -9.103 23.442 1.00 88.50 255 TYR A O 1
ATOM 1933 N N . VAL A 1 256 ? -6.628 -8.955 21.424 1.00 86.00 256 VAL A N 1
ATOM 1934 C CA . VAL A 1 256 ? -7.849 -8.273 21.896 1.00 86.00 256 VAL A CA 1
ATOM 1935 C C . VAL A 1 256 ? -8.628 -9.175 22.860 1.00 86.00 256 VAL A C 1
ATOM 1937 O O . VAL A 1 256 ? -9.044 -8.724 23.925 1.00 86.00 256 VAL A O 1
ATOM 1940 N N . ALA A 1 257 ? -8.777 -10.466 22.550 1.00 85.06 257 ALA A N 1
ATOM 1941 C CA . ALA A 1 257 ? -9.440 -11.418 23.443 1.00 85.06 257 ALA A CA 1
ATOM 1942 C C . ALA A 1 257 ? -8.723 -11.547 24.798 1.00 85.06 257 ALA A C 1
ATOM 1944 O O . ALA A 1 257 ? -9.383 -11.631 25.833 1.00 85.06 257 ALA A O 1
ATOM 1945 N N . TYR A 1 258 ? -7.387 -11.536 24.798 1.00 87.44 258 TYR A N 1
ATOM 1946 C CA . TYR A 1 258 ? -6.578 -11.549 26.015 1.00 87.44 258 TYR A CA 1
ATOM 1947 C C . TYR A 1 258 ? -6.679 -10.226 26.790 1.00 87.44 258 TYR A C 1
ATOM 1949 O O . TYR A 1 258 ? -6.962 -10.240 27.989 1.00 87.44 258 TYR A O 1
ATOM 1957 N N . ALA A 1 259 ? -6.516 -9.088 26.111 1.00 84.12 259 ALA A N 1
ATOM 1958 C CA . ALA A 1 259 ? -6.542 -7.751 26.708 1.00 84.12 259 ALA A CA 1
ATOM 1959 C C . ALA A 1 259 ? -7.882 -7.431 27.391 1.00 84.12 259 ALA A C 1
ATOM 1961 O O . ALA A 1 259 ? -7.909 -6.782 28.435 1.00 84.12 259 ALA A O 1
ATOM 1962 N N . PHE A 1 260 ? -8.988 -7.936 26.838 1.00 81.88 260 PHE A N 1
ATOM 1963 C CA . PHE A 1 260 ? -10.339 -7.743 27.368 1.00 81.88 260 PHE A CA 1
ATOM 1964 C C . PHE A 1 260 ? -10.909 -8.986 28.062 1.00 81.88 260 PHE A C 1
ATOM 1966 O O . PHE A 1 260 ? -12.115 -9.061 28.291 1.00 81.88 260 PHE A O 1
ATOM 1973 N N . SER A 1 261 ? -10.058 -9.949 28.433 1.00 80.19 261 SER A N 1
ATOM 1974 C CA . SER A 1 261 ? -10.457 -11.205 29.095 1.00 80.19 261 SER A CA 1
ATOM 1975 C C . SER A 1 261 ? -11.250 -11.007 30.392 1.00 80.19 261 SER A C 1
ATOM 1977 O O . SER A 1 261 ? -12.078 -11.846 30.740 1.00 80.19 261 SER A O 1
ATOM 1979 N N . GLU A 1 262 ? -11.047 -9.879 31.074 1.00 74.44 262 GLU A N 1
ATOM 1980 C CA . GLU A 1 262 ? -11.741 -9.515 32.314 1.00 74.44 262 GLU A CA 1
ATOM 1981 C C . GLU A 1 262 ? -13.167 -8.969 32.108 1.00 74.44 262 GLU A C 1
ATOM 1983 O O . GLU A 1 262 ? -13.917 -8.817 33.072 1.00 74.44 262 GLU A O 1
ATOM 1988 N N . MET A 1 263 ? -13.566 -8.647 30.875 1.00 74.19 263 MET A N 1
ATOM 1989 C CA . MET A 1 263 ? -14.913 -8.153 30.586 1.00 74.19 263 MET A CA 1
ATOM 1990 C C . MET A 1 263 ? -15.943 -9.284 30.471 1.00 74.19 263 MET A C 1
ATOM 1992 O O . MET A 1 263 ? -15.608 -10.418 30.116 1.00 74.19 263 MET A O 1
ATOM 1996 N N . PRO A 1 264 ? -17.241 -8.980 30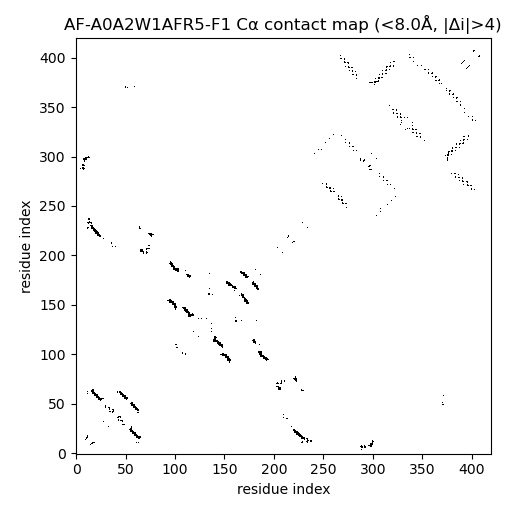.655 1.00 65.00 264 PRO A N 1
ATOM 1997 C CA . PRO A 1 264 ? -18.303 -9.912 30.314 1.00 65.00 264 PRO A CA 1
ATOM 1998 C C . PRO A 1 264 ? -18.238 -10.260 28.816 1.00 65.00 264 PRO A C 1
ATOM 2000 O O . PRO A 1 264 ? -18.522 -9.428 27.960 1.00 65.00 264 PRO A O 1
ATOM 2003 N N . ARG A 1 265 ? -17.905 -11.520 28.502 1.00 74.19 265 ARG A N 1
ATOM 2004 C CA . ARG A 1 265 ? -17.848 -12.089 27.136 1.00 74.19 265 ARG A CA 1
ATOM 2005 C C . ARG A 1 265 ? -16.745 -11.464 26.246 1.00 74.19 265 ARG A C 1
ATOM 2007 O O . ARG A 1 265 ? -17.063 -10.822 25.242 1.00 74.19 265 ARG A O 1
ATOM 2014 N N . PRO A 1 266 ? -15.455 -11.749 26.515 1.00 76.31 266 PRO A N 1
ATOM 2015 C CA . PRO A 1 266 ? -14.314 -11.186 25.772 1.00 76.31 266 PRO A CA 1
ATOM 2016 C C . PRO A 1 266 ? -14.351 -11.458 24.262 1.00 76.31 266 PRO A C 1
ATOM 2018 O O . PRO A 1 266 ? -13.938 -10.629 23.454 1.00 76.31 266 PRO A O 1
ATOM 2021 N N . PHE A 1 267 ? -14.927 -12.593 23.858 1.00 79.06 267 PHE A N 1
ATOM 2022 C CA . PHE A 1 267 ? -15.085 -12.961 22.450 1.00 79.06 267 PHE A CA 1
ATOM 2023 C C . PHE A 1 267 ? -15.896 -11.945 21.632 1.00 79.06 267 PHE A C 1
ATOM 2025 O O . PHE A 1 267 ? -15.671 -11.828 20.429 1.00 79.06 267 PHE A O 1
ATOM 2032 N N . ARG A 1 268 ? -16.817 -11.195 22.255 1.00 83.19 268 ARG A N 1
ATOM 2033 C CA . ARG A 1 268 ? -17.623 -10.185 21.550 1.00 83.19 268 ARG A CA 1
ATOM 2034 C C . ARG A 1 268 ? -16.787 -8.979 21.135 1.00 83.19 268 ARG A C 1
ATOM 2036 O O . ARG A 1 268 ? -16.914 -8.530 20.003 1.00 83.19 268 ARG A O 1
ATOM 2043 N N . TYR A 1 269 ? -15.903 -8.514 22.015 1.00 83.81 269 TYR A N 1
ATOM 2044 C CA . TYR A 1 269 ? -14.975 -7.417 21.730 1.00 83.81 269 TYR A CA 1
ATOM 2045 C C . TYR A 1 269 ? -13.995 -7.811 20.624 1.00 83.81 269 TYR A C 1
ATOM 2047 O O . TYR A 1 269 ? -13.834 -7.082 19.648 1.00 83.81 269 TYR A O 1
ATOM 2055 N N . ALA A 1 270 ? -13.411 -9.010 20.726 1.00 84.62 270 ALA A N 1
ATOM 2056 C CA . ALA A 1 270 ? -12.503 -9.528 19.708 1.00 84.62 270 ALA A CA 1
ATOM 2057 C C . ALA A 1 270 ? -13.178 -9.650 18.333 1.00 84.62 270 ALA A C 1
ATOM 2059 O O . ALA A 1 270 ? -12.618 -9.195 17.337 1.00 84.62 270 ALA A O 1
ATOM 2060 N N . LEU A 1 271 ? -14.393 -10.206 18.257 1.00 86.44 271 LEU A N 1
ATOM 2061 C CA . LEU A 1 271 ? -15.076 -10.344 16.969 1.00 86.44 271 LEU A CA 1
ATOM 2062 C C . LEU A 1 271 ? -15.552 -8.995 16.410 1.00 86.44 271 LEU A C 1
ATOM 2064 O O . LEU A 1 271 ? -15.456 -8.787 15.201 1.00 86.44 271 LEU A O 1
ATOM 2068 N N . ALA A 1 272 ? -16.010 -8.067 17.258 1.00 87.69 272 ALA A N 1
ATOM 2069 C CA . ALA A 1 272 ? -16.399 -6.730 16.814 1.00 87.69 272 ALA A CA 1
ATOM 2070 C C . ALA A 1 272 ? -15.217 -5.962 16.198 1.00 87.69 272 ALA A C 1
ATOM 2072 O O . ALA A 1 272 ? -15.365 -5.381 15.123 1.00 87.69 272 ALA A O 1
ATOM 2073 N N . ALA A 1 273 ? -14.033 -6.038 16.820 1.00 85.94 273 ALA A N 1
ATOM 2074 C CA . ALA A 1 273 ? -12.806 -5.472 16.257 1.00 85.94 273 ALA A CA 1
ATOM 2075 C C . ALA A 1 273 ? -12.463 -6.093 14.895 1.00 85.94 273 ALA A C 1
ATOM 2077 O O . ALA A 1 273 ? -12.133 -5.383 13.955 1.00 85.94 273 ALA A O 1
ATOM 2078 N N . ILE A 1 274 ? -12.583 -7.412 14.745 1.00 87.44 274 ILE A N 1
ATOM 2079 C CA . ILE A 1 274 ? -12.248 -8.082 13.478 1.00 87.44 274 ILE A CA 1
ATOM 2080 C C . ILE A 1 274 ? -13.200 -7.694 12.362 1.00 87.44 274 ILE A C 1
ATOM 2082 O O . ILE A 1 274 ? -12.757 -7.495 11.236 1.00 87.44 274 ILE A O 1
ATOM 2086 N N . ILE A 1 275 ? -14.496 -7.583 12.650 1.00 89.62 275 ILE A N 1
ATOM 2087 C CA . ILE A 1 275 ? -15.475 -7.161 11.647 1.00 89.62 275 ILE A CA 1
ATOM 2088 C C . ILE A 1 275 ? -15.151 -5.741 11.162 1.00 89.62 275 ILE A C 1
ATOM 2090 O O . ILE A 1 275 ? -15.190 -5.500 9.956 1.00 89.62 275 ILE A O 1
ATOM 2094 N N . ALA A 1 276 ? -14.751 -4.844 12.068 1.00 89.31 276 ALA A N 1
ATOM 2095 C CA . ALA A 1 276 ? -14.263 -3.513 11.711 1.00 89.31 276 ALA A CA 1
ATOM 2096 C C . ALA A 1 276 ? -13.000 -3.577 10.824 1.00 89.31 276 ALA A C 1
ATOM 2098 O O . ALA A 1 276 ? -12.954 -2.940 9.778 1.00 89.31 276 ALA A O 1
ATOM 2099 N N . LEU A 1 277 ? -12.022 -4.430 11.145 1.00 88.81 277 LEU A N 1
ATOM 2100 C CA . LEU A 1 277 ? -10.812 -4.585 10.320 1.00 88.81 277 LEU A CA 1
ATOM 2101 C C . LEU A 1 277 ? -11.084 -5.187 8.943 1.00 88.81 277 LEU A C 1
ATOM 2103 O O . LEU A 1 277 ? -10.485 -4.777 7.953 1.00 88.81 277 LEU A O 1
ATOM 2107 N N . VAL A 1 278 ? -11.976 -6.174 8.865 1.00 89.81 278 VAL A N 1
ATOM 2108 C CA . VAL A 1 278 ? -12.392 -6.765 7.589 1.00 89.81 278 VAL A CA 1
ATOM 2109 C C . VAL A 1 278 ? -13.065 -5.703 6.726 1.00 89.81 278 VAL A C 1
ATOM 2111 O O . VAL A 1 278 ? -12.778 -5.623 5.534 1.00 89.81 278 VAL A O 1
ATOM 2114 N N . HIS A 1 279 ? -13.911 -4.862 7.322 1.00 91.25 279 HIS A N 1
ATOM 2115 C CA . HIS A 1 279 ? -14.490 -3.707 6.646 1.00 91.25 279 HIS A CA 1
ATOM 2116 C C . HIS A 1 279 ? -13.402 -2.761 6.108 1.00 91.25 279 HIS A C 1
ATOM 2118 O O . HIS A 1 279 ? -13.441 -2.416 4.926 1.00 91.25 279 HIS A O 1
ATOM 2124 N N . ASP A 1 280 ? -12.396 -2.420 6.915 1.00 91.88 280 ASP A N 1
ATOM 2125 C CA . ASP A 1 280 ? -11.303 -1.530 6.499 1.00 91.88 280 ASP A CA 1
ATOM 2126 C C . ASP A 1 280 ? -10.540 -2.099 5.298 1.00 91.88 280 ASP A C 1
ATOM 2128 O O . ASP A 1 280 ? -10.342 -1.411 4.294 1.00 91.88 280 ASP A O 1
ATOM 2132 N N . VAL A 1 281 ? -10.182 -3.387 5.353 1.00 90.25 281 VAL A N 1
ATOM 2133 C CA . VAL A 1 281 ? -9.499 -4.087 4.254 1.00 90.25 281 VAL A CA 1
ATOM 2134 C C . VAL A 1 281 ? -10.357 -4.100 2.991 1.00 90.25 281 VAL A C 1
ATOM 2136 O O . VAL A 1 281 ? -9.844 -3.828 1.907 1.00 90.25 281 VAL A O 1
ATOM 2139 N N . ILE A 1 282 ? -11.656 -4.390 3.109 1.00 90.94 282 ILE A N 1
ATOM 2140 C CA . ILE A 1 282 ? -12.572 -4.424 1.961 1.00 90.94 282 ILE A CA 1
ATOM 2141 C C . ILE A 1 282 ? -12.649 -3.055 1.288 1.00 90.94 282 ILE A C 1
ATOM 2143 O O . ILE A 1 282 ? -12.581 -2.992 0.060 1.00 90.94 282 ILE A O 1
ATOM 2147 N N . ILE A 1 283 ? -12.767 -1.963 2.049 1.00 91.88 283 ILE A N 1
ATOM 2148 C CA . ILE A 1 283 ? -12.853 -0.624 1.454 1.00 91.88 283 ILE A CA 1
ATOM 2149 C C . ILE A 1 283 ? -11.516 -0.213 0.836 1.00 91.88 283 ILE A C 1
ATOM 2151 O O . ILE A 1 283 ? -11.514 0.331 -0.269 1.00 91.88 283 ILE A O 1
ATOM 2155 N N . VAL A 1 284 ? -10.380 -0.498 1.478 1.00 92.06 284 VAL A N 1
ATOM 2156 C CA . VAL A 1 284 ? -9.057 -0.196 0.904 1.00 92.06 284 VAL A CA 1
ATOM 2157 C C . VAL A 1 284 ? -8.853 -0.963 -0.407 1.00 92.06 284 VAL A C 1
ATOM 2159 O O . VAL A 1 284 ? -8.573 -0.352 -1.438 1.00 92.06 284 VAL A O 1
ATOM 2162 N N . VAL A 1 285 ? -9.085 -2.279 -0.418 1.00 89.62 285 VAL A N 1
ATOM 2163 C CA . VAL A 1 285 ? -8.981 -3.108 -1.634 1.00 89.62 285 VAL A CA 1
ATOM 2164 C C . VAL A 1 285 ? -9.987 -2.657 -2.700 1.00 89.62 285 VAL A C 1
ATOM 2166 O O . VAL A 1 285 ? -9.643 -2.564 -3.879 1.00 89.62 285 VAL A O 1
ATOM 2169 N N . GLY A 1 286 ? -11.214 -2.314 -2.304 1.00 89.50 286 GLY A N 1
ATOM 2170 C CA . GLY A 1 286 ? -12.236 -1.768 -3.199 1.00 89.50 286 GLY A CA 1
ATOM 2171 C C . GLY A 1 286 ? -11.835 -0.423 -3.811 1.00 89.50 286 GLY A C 1
ATOM 2172 O O . GLY A 1 286 ? -12.065 -0.194 -4.997 1.00 89.50 286 GLY A O 1
ATOM 2173 N N . THR A 1 287 ? -11.163 0.433 -3.041 1.00 90.62 287 THR A N 1
ATOM 2174 C CA . THR A 1 287 ? -10.631 1.716 -3.521 1.00 90.62 287 THR A CA 1
ATOM 2175 C C . THR A 1 287 ? -9.544 1.489 -4.564 1.00 90.62 287 THR A C 1
ATOM 2177 O O . THR A 1 287 ? -9.596 2.099 -5.628 1.00 90.62 287 THR A O 1
ATOM 2180 N N . PHE A 1 288 ? -8.628 0.544 -4.338 1.00 88.75 288 PHE A N 1
ATOM 2181 C CA . PHE A 1 288 ? -7.630 0.157 -5.343 1.00 88.75 288 PHE A CA 1
ATOM 2182 C C . PHE A 1 288 ? -8.258 -0.450 -6.599 1.00 88.75 288 PHE A C 1
ATOM 2184 O O . PHE A 1 288 ? -7.788 -0.184 -7.701 1.00 88.75 288 PHE A O 1
ATOM 2191 N N . SER A 1 289 ? -9.366 -1.184 -6.469 1.00 86.62 289 SER A N 1
ATOM 2192 C CA . SER A 1 289 ? -10.131 -1.646 -7.633 1.00 86.62 289 SER A CA 1
ATOM 2193 C C . SER A 1 289 ? -10.696 -0.488 -8.461 1.00 86.62 289 SER A C 1
ATOM 2195 O O . SER A 1 289 ? -10.806 -0.603 -9.679 1.00 86.62 289 SER A O 1
ATOM 2197 N N . LEU A 1 290 ? -11.092 0.612 -7.818 1.00 86.25 290 LEU A N 1
ATOM 2198 C CA . LEU A 1 290 ? -11.593 1.800 -8.506 1.00 86.25 290 LEU A CA 1
ATOM 2199 C C . LEU A 1 290 ? -10.438 2.593 -9.130 1.00 86.25 290 LEU A C 1
ATOM 2201 O O . LEU A 1 290 ? -10.504 2.976 -10.297 1.00 86.25 290 LEU A O 1
ATOM 2205 N N . MET A 1 291 ? -9.360 2.798 -8.373 1.00 86.50 291 MET A N 1
ATOM 2206 C CA . MET A 1 291 ? -8.187 3.548 -8.818 1.00 86.50 291 MET A CA 1
ATOM 2207 C C . MET A 1 291 ? -7.421 2.838 -9.934 1.00 86.50 291 MET A C 1
ATOM 2209 O O . MET A 1 291 ? -6.919 3.511 -10.829 1.00 86.50 291 MET A O 1
ATOM 2213 N N . GLY A 1 292 ? -7.396 1.505 -9.948 1.00 82.88 292 GLY A N 1
ATOM 2214 C CA . GLY A 1 292 ? -6.825 0.725 -11.046 1.00 82.88 292 GLY A CA 1
ATOM 2215 C C . GLY A 1 292 ? -7.516 0.979 -12.385 1.00 82.88 292 GLY A C 1
ATOM 2216 O O . GLY A 1 292 ? -6.867 0.958 -13.424 1.00 82.88 292 GLY A O 1
ATOM 2217 N N . LYS A 1 293 ? -8.815 1.303 -12.371 1.00 78.75 293 LYS A N 1
ATOM 2218 C CA . LYS A 1 293 ? -9.583 1.612 -13.586 1.00 78.75 293 LYS A CA 1
ATOM 2219 C C . LYS A 1 293 ? -9.384 3.045 -14.092 1.00 78.75 293 LYS A C 1
ATOM 2221 O O . LYS A 1 293 ? -9.459 3.266 -15.295 1.00 78.75 293 LYS A O 1
ATOM 2226 N N . PHE A 1 294 ? -9.210 4.016 -13.194 1.00 78.69 294 PHE A N 1
ATOM 2227 C CA . PHE A 1 294 ? -9.157 5.443 -13.553 1.00 78.69 294 PHE A CA 1
ATOM 2228 C C . PHE A 1 294 ? -7.739 6.019 -13.639 1.00 78.69 294 PHE A C 1
ATOM 2230 O O . PHE A 1 294 ? -7.526 6.973 -14.380 1.00 78.69 294 PHE A O 1
ATOM 2237 N N . TRP A 1 295 ? -6.791 5.471 -12.878 1.00 78.31 295 TRP A N 1
ATOM 2238 C CA . TRP A 1 295 ? -5.438 6.015 -12.712 1.00 78.31 295 TRP A CA 1
ATOM 2239 C C . TRP A 1 295 ? -4.334 4.948 -12.824 1.00 78.31 295 TRP A C 1
ATOM 2241 O O . TRP A 1 295 ? -3.207 5.213 -12.415 1.00 78.31 295 TRP A O 1
ATOM 2251 N N . ASP A 1 296 ? -4.646 3.750 -13.335 1.00 76.25 296 ASP A N 1
ATOM 2252 C CA . ASP A 1 296 ? -3.697 2.635 -13.510 1.00 76.25 296 ASP A CA 1
ATOM 2253 C C . ASP A 1 296 ? -2.914 2.258 -12.237 1.00 76.25 296 ASP A C 1
ATOM 2255 O O . ASP A 1 296 ? -1.746 1.874 -12.292 1.00 76.25 296 ASP A O 1
ATOM 2259 N N . PHE A 1 297 ? -3.562 2.359 -11.072 1.00 83.50 297 PHE A N 1
ATOM 2260 C CA . PHE A 1 297 ? -2.994 1.881 -9.811 1.00 83.50 297 PHE A CA 1
ATOM 2261 C C . PHE A 1 297 ? -2.968 0.355 -9.763 1.00 83.50 297 PHE A C 1
ATOM 2263 O O . PHE A 1 297 ? -3.959 -0.313 -10.066 1.00 83.50 297 PHE A O 1
ATOM 2270 N N . GLU A 1 298 ? -1.847 -0.185 -9.299 1.00 83.88 298 GLU A N 1
ATOM 2271 C CA . GLU A 1 298 ? -1.629 -1.618 -9.167 1.00 83.88 298 GLU A CA 1
ATOM 2272 C C . GLU A 1 298 ? -1.541 -2.021 -7.696 1.00 83.88 298 GLU A C 1
ATOM 2274 O O . GLU A 1 298 ? -1.049 -1.281 -6.843 1.00 83.88 298 GLU A O 1
ATOM 2279 N N . VAL A 1 299 ? -1.995 -3.231 -7.389 1.00 87.19 299 VAL A N 1
ATOM 2280 C CA . VAL A 1 299 ? -1.771 -3.842 -6.080 1.00 87.19 299 VAL A CA 1
ATOM 2281 C C . VAL A 1 299 ? -0.424 -4.547 -6.127 1.00 87.19 299 VAL A C 1
ATOM 2283 O O . VAL A 1 299 ? -0.307 -5.580 -6.771 1.00 87.19 299 VAL A O 1
ATOM 2286 N N . ASN A 1 300 ? 0.590 -3.989 -5.472 1.00 86.94 300 ASN A N 1
ATOM 2287 C CA . ASN A 1 300 ? 1.952 -4.532 -5.375 1.00 86.94 300 ASN A CA 1
ATOM 2288 C C . ASN A 1 300 ? 2.318 -4.844 -3.907 1.00 86.94 300 ASN A C 1
ATOM 2290 O O . ASN A 1 300 ? 1.487 -4.700 -3.000 1.00 86.94 300 ASN A O 1
ATOM 2294 N N . LEU A 1 301 ? 3.553 -5.279 -3.636 1.00 86.25 301 LEU A N 1
ATOM 2295 C CA . LEU A 1 301 ? 3.997 -5.551 -2.258 1.00 86.25 301 LEU A CA 1
ATOM 2296 C C . LEU A 1 301 ? 3.944 -4.310 -1.354 1.00 86.25 301 LEU A C 1
ATOM 2298 O O . LEU A 1 301 ? 3.699 -4.435 -0.151 1.00 86.25 301 LEU A O 1
ATOM 2302 N N . MET A 1 302 ? 4.108 -3.115 -1.921 1.00 89.69 302 MET A N 1
ATOM 2303 C CA . MET A 1 302 ? 3.987 -1.848 -1.197 1.00 89.69 302 MET A CA 1
ATOM 2304 C C . MET A 1 302 ? 2.549 -1.598 -0.718 1.00 89.69 302 MET A C 1
ATOM 2306 O O . MET A 1 302 ? 2.353 -1.226 0.440 1.00 89.69 302 MET A O 1
ATOM 2310 N N . VAL A 1 303 ? 1.533 -1.911 -1.528 1.00 90.75 303 VAL A N 1
ATOM 2311 C CA . VAL A 1 303 ? 0.119 -1.875 -1.101 1.00 90.75 303 VAL A CA 1
ATOM 2312 C C . VAL A 1 303 ? -0.144 -2.861 0.036 1.00 90.75 303 VAL A C 1
ATOM 2314 O O . VAL A 1 303 ? -0.778 -2.502 1.026 1.00 90.75 303 VAL A O 1
ATOM 2317 N N . ILE A 1 304 ? 0.378 -4.089 -0.051 1.00 90.94 304 ILE A N 1
ATOM 2318 C CA . ILE A 1 304 ? 0.229 -5.075 1.032 1.00 90.94 304 ILE A CA 1
ATOM 2319 C C . ILE A 1 304 ? 0.899 -4.583 2.317 1.00 90.94 304 ILE A C 1
ATOM 2321 O O . ILE A 1 304 ? 0.304 -4.660 3.390 1.00 90.94 304 ILE A O 1
ATOM 2325 N N . THR A 1 305 ? 2.097 -4.012 2.219 1.00 91.56 305 THR A N 1
ATOM 2326 C CA . THR A 1 305 ? 2.805 -3.430 3.370 1.00 91.56 305 THR A CA 1
ATOM 2327 C C . THR A 1 305 ? 1.995 -2.297 4.011 1.00 91.56 305 THR A C 1
ATOM 2329 O O . THR A 1 305 ? 1.844 -2.254 5.236 1.00 91.56 305 THR A O 1
ATOM 2332 N N . GLY A 1 306 ? 1.399 -1.418 3.199 1.00 93.94 306 GLY A N 1
ATOM 2333 C CA . GLY A 1 306 ? 0.489 -0.370 3.671 1.00 93.94 306 GLY A CA 1
ATOM 2334 C C . GLY A 1 306 ? -0.753 -0.940 4.358 1.00 93.94 306 GLY A C 1
ATOM 2335 O O . GLY A 1 306 ? -1.118 -0.495 5.445 1.00 93.94 306 GLY A O 1
ATOM 2336 N N . LEU A 1 307 ? -1.354 -1.986 3.787 1.00 92.69 307 LEU A N 1
ATOM 2337 C CA . LEU A 1 307 ? -2.517 -2.665 4.356 1.00 92.69 307 LEU A CA 1
ATOM 2338 C C . LEU A 1 307 ? -2.215 -3.254 5.742 1.00 92.69 307 LEU A C 1
ATOM 2340 O O . LEU A 1 307 ? -2.980 -3.037 6.680 1.00 92.69 307 LEU A O 1
ATOM 2344 N N . LEU A 1 308 ? -1.087 -3.957 5.896 1.00 91.81 308 LEU A N 1
ATOM 2345 C CA . LEU A 1 308 ? -0.659 -4.491 7.194 1.00 91.81 308 LEU A CA 1
ATOM 2346 C C . LEU A 1 308 ? -0.415 -3.373 8.217 1.00 91.81 308 LEU A C 1
ATOM 2348 O O . LEU A 1 308 ? -0.769 -3.517 9.387 1.00 91.81 308 LEU A O 1
ATOM 2352 N N . THR A 1 309 ? 0.148 -2.248 7.776 1.00 93.12 309 THR A N 1
ATOM 2353 C CA . THR A 1 309 ? 0.395 -1.085 8.639 1.00 93.12 309 THR A CA 1
ATOM 2354 C C . THR A 1 309 ? -0.919 -0.481 9.144 1.00 93.12 309 THR A C 1
ATOM 2356 O O . THR A 1 309 ? -1.063 -0.202 10.336 1.00 93.12 309 THR A O 1
ATOM 2359 N N . ILE A 1 310 ? -1.915 -0.348 8.266 1.00 93.00 310 ILE A N 1
ATOM 2360 C CA . ILE A 1 310 ? -3.243 0.176 8.614 1.00 93.00 310 ILE A CA 1
ATOM 2361 C C . ILE A 1 310 ? -3.990 -0.757 9.553 1.00 93.00 310 ILE A C 1
ATOM 2363 O O . ILE A 1 310 ? -4.647 -0.275 10.471 1.00 93.00 310 ILE A O 1
ATOM 2367 N N . LEU A 1 311 ? -3.870 -2.075 9.375 1.00 91.19 311 LEU A N 1
ATOM 2368 C CA . LEU A 1 311 ? -4.450 -3.034 10.315 1.00 91.19 311 LEU A CA 1
ATOM 2369 C C . LEU A 1 311 ? -3.942 -2.786 11.741 1.00 91.19 311 LEU A C 1
ATOM 2371 O O . LEU A 1 311 ? -4.738 -2.767 12.675 1.00 91.19 311 LEU A O 1
ATOM 2375 N N . GLY A 1 312 ? -2.643 -2.530 11.916 1.00 89.19 312 GLY A N 1
ATOM 2376 C CA . GLY A 1 312 ? -2.083 -2.169 13.221 1.00 89.19 312 GLY A CA 1
ATOM 2377 C C . GLY A 1 312 ? -2.626 -0.841 13.758 1.00 89.19 312 GLY A C 1
ATOM 2378 O O . GLY A 1 312 ? -3.021 -0.756 14.923 1.00 89.19 312 GLY A O 1
ATOM 2379 N N . PHE A 1 313 ? -2.689 0.183 12.904 1.00 89.38 313 PHE A N 1
ATOM 2380 C CA . PHE A 1 313 ? -3.188 1.509 13.273 1.00 89.38 313 PHE A CA 1
ATOM 2381 C C . PHE A 1 313 ? -4.678 1.497 13.670 1.00 89.38 313 PHE A C 1
ATOM 2383 O O . PHE A 1 313 ? -5.041 2.022 14.721 1.00 89.38 313 PHE A O 1
ATOM 2390 N N . SER A 1 314 ? -5.534 0.843 12.880 1.00 89.69 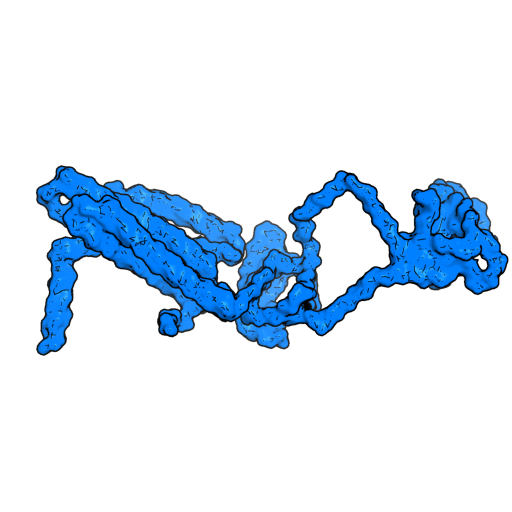314 SER A N 1
ATOM 2391 C CA . SER A 1 314 ? -6.983 0.750 13.124 1.00 89.69 314 SER A CA 1
ATOM 2392 C C . SER A 1 314 ? -7.309 -0.014 14.417 1.00 89.69 314 SER A C 1
ATOM 2394 O O . SER A 1 314 ? -8.162 0.398 15.215 1.00 89.69 314 SER A O 1
ATOM 2396 N N . VAL A 1 315 ? -6.568 -1.096 14.699 1.00 89.12 315 VAL A N 1
ATOM 2397 C CA . VAL A 1 315 ? -6.709 -1.841 15.962 1.00 89.12 315 VAL A CA 1
ATOM 2398 C C . VAL A 1 315 ? -6.348 -0.988 17.166 1.00 89.12 315 VAL A C 1
ATOM 2400 O O . VAL A 1 315 ? -7.053 -1.050 18.172 1.00 89.12 315 VAL A O 1
ATOM 2403 N N . HIS A 1 316 ? -5.269 -0.208 17.087 1.00 89.00 316 HIS A N 1
ATOM 2404 C CA . HIS A 1 316 ? -4.834 0.634 18.199 1.00 89.00 316 HIS A CA 1
ATOM 2405 C C . HIS A 1 316 ? -5.957 1.576 18.658 1.00 89.00 316 HIS A C 1
ATOM 2407 O O . HIS A 1 316 ? -6.255 1.641 19.852 1.00 89.00 316 HIS A O 1
ATOM 2413 N N . ASP A 1 317 ? -6.636 2.237 17.720 1.00 89.31 317 ASP A N 1
ATOM 2414 C CA . ASP A 1 317 ? -7.768 3.112 18.041 1.00 89.31 317 ASP A CA 1
ATOM 2415 C C . ASP A 1 317 ? -8.960 2.341 18.623 1.00 89.31 317 ASP A C 1
ATOM 2417 O O . ASP A 1 317 ? -9.541 2.759 19.628 1.00 89.31 317 ASP A O 1
ATOM 2421 N N . SER A 1 318 ? -9.276 1.168 18.067 1.00 89.88 318 SER A N 1
ATOM 2422 C CA . SER A 1 318 ? -10.343 0.304 18.593 1.00 89.88 318 SER A CA 1
ATOM 2423 C C . SER A 1 318 ? -10.080 -0.127 20.043 1.00 89.88 318 SER A C 1
ATOM 2425 O O . SER A 1 318 ? -10.998 -0.153 20.863 1.00 89.88 318 SER A O 1
ATOM 2427 N N . ILE A 1 319 ? -8.822 -0.417 20.394 1.00 90.06 319 ILE A N 1
ATOM 2428 C CA . ILE A 1 319 ? -8.427 -0.796 21.758 1.00 90.06 319 ILE A CA 1
ATOM 2429 C C . ILE A 1 319 ? -8.604 0.366 22.727 1.00 90.06 319 ILE A C 1
ATOM 2431 O O . ILE A 1 319 ? -9.114 0.149 23.822 1.00 90.06 319 ILE A O 1
ATOM 2435 N N . VAL A 1 320 ? -8.224 1.587 22.344 1.00 91.25 320 VAL A N 1
ATOM 2436 C CA . VAL A 1 320 ? -8.393 2.768 23.206 1.00 91.25 320 VAL A CA 1
ATOM 2437 C C . VAL A 1 320 ? -9.872 3.001 23.524 1.00 91.25 320 VAL A C 1
ATOM 2439 O O . VAL A 1 320 ? -10.223 3.256 24.677 1.00 91.25 320 VAL A O 1
ATOM 2442 N N . VAL A 1 321 ? -10.750 2.865 22.525 1.00 91.44 321 VAL A N 1
ATOM 2443 C CA . VAL A 1 321 ? -12.203 2.971 22.724 1.00 91.44 321 VAL A CA 1
ATOM 2444 C C . VAL A 1 321 ? -12.704 1.857 23.646 1.00 91.44 321 VAL A C 1
ATOM 2446 O O . VAL A 1 321 ? -13.420 2.128 24.610 1.00 91.44 321 VAL A O 1
ATOM 2449 N N . PHE A 1 322 ? -12.309 0.606 23.400 1.00 91.06 322 PHE A N 1
ATOM 2450 C CA . PHE A 1 322 ? -12.733 -0.541 24.208 1.00 91.06 322 PHE A CA 1
ATOM 2451 C C . PHE A 1 322 ? -12.232 -0.479 25.652 1.00 91.06 322 PHE A C 1
ATOM 2453 O O . PHE A 1 322 ? -12.984 -0.802 26.572 1.00 91.06 322 PHE A O 1
ATOM 2460 N N . ASP A 1 323 ? -11.007 -0.017 25.875 1.00 91.62 323 ASP A N 1
ATOM 2461 C CA . ASP A 1 323 ? -10.462 0.184 27.216 1.00 91.62 323 ASP A CA 1
ATOM 2462 C C . ASP A 1 323 ? -11.253 1.252 27.972 1.00 91.62 323 ASP A C 1
ATOM 2464 O O . ASP A 1 323 ? -11.659 1.040 29.116 1.00 91.62 323 ASP A O 1
ATOM 2468 N N . ARG A 1 324 ? -11.630 2.345 27.299 1.00 93.19 324 ARG A N 1
ATOM 2469 C CA . ARG A 1 324 ? -12.486 3.353 27.927 1.00 93.19 324 ARG A CA 1
ATOM 2470 C C . ARG A 1 324 ? -13.891 2.833 28.232 1.00 93.19 324 ARG A C 1
ATOM 2472 O O . ARG A 1 324 ? -14.445 3.139 29.288 1.00 93.19 324 ARG A O 1
ATOM 2479 N N . ILE A 1 325 ? -14.457 1.999 27.358 1.00 90.94 325 ILE A N 1
ATOM 2480 C CA . ILE A 1 325 ? -15.724 1.299 27.624 1.00 90.94 325 ILE A CA 1
ATOM 2481 C C . ILE A 1 325 ? -15.591 0.430 28.884 1.00 90.94 325 ILE A C 1
ATOM 2483 O O . ILE A 1 325 ? -16.485 0.456 29.732 1.00 90.94 325 ILE A O 1
ATOM 2487 N N . ARG A 1 326 ? -14.471 -0.291 29.049 1.00 90.81 326 ARG A N 1
ATOM 2488 C CA . ARG A 1 326 ? -14.165 -1.077 30.261 1.00 90.81 326 ARG A CA 1
ATOM 2489 C C . ARG A 1 326 ? -14.233 -0.233 31.513 1.00 90.81 326 ARG A C 1
ATOM 2491 O O . ARG A 1 326 ? -14.919 -0.585 32.470 1.00 90.81 326 ARG A O 1
ATOM 2498 N N . GLU A 1 327 ? -13.491 0.864 31.488 1.00 92.38 327 GLU A N 1
ATOM 2499 C CA . GLU A 1 327 ? -13.320 1.762 32.616 1.00 92.38 327 GLU A CA 1
ATOM 2500 C C . GLU A 1 327 ? -14.671 2.363 33.016 1.00 92.38 327 GLU A C 1
ATOM 2502 O O . GLU A 1 327 ? -15.009 2.398 34.200 1.00 92.38 327 GLU A O 1
ATOM 2507 N N . ASN A 1 328 ? -15.493 2.742 32.035 1.00 92.56 328 ASN A N 1
ATOM 2508 C CA . ASN A 1 328 ? -16.826 3.288 32.272 1.00 92.56 328 ASN A CA 1
ATOM 2509 C C . ASN A 1 328 ? -17.803 2.247 32.832 1.00 92.56 328 ASN A C 1
ATOM 2511 O O . ASN A 1 328 ? -18.564 2.581 33.740 1.00 92.56 328 ASN A O 1
ATOM 2515 N N . ILE A 1 329 ? -17.746 0.989 32.378 1.00 90.31 329 ILE A N 1
ATOM 2516 C CA . ILE A 1 329 ? -18.543 -0.110 32.954 1.00 90.31 329 ILE A CA 1
ATOM 2517 C C . ILE A 1 329 ? -18.153 -0.362 34.416 1.00 90.31 329 ILE A C 1
ATOM 2519 O O . ILE A 1 329 ? -19.028 -0.553 35.259 1.00 90.31 329 ILE A O 1
ATOM 2523 N N . GLN A 1 330 ? -16.856 -0.335 34.738 1.00 90.12 330 GLN A N 1
ATOM 2524 C CA . GLN A 1 330 ? -16.380 -0.536 36.111 1.00 90.12 330 GLN A CA 1
ATOM 2525 C C . GLN A 1 330 ? -16.739 0.636 37.034 1.00 90.12 330 GLN A C 1
ATOM 2527 O O . GLN A 1 330 ? -17.092 0.419 38.192 1.00 90.12 330 GLN A O 1
ATOM 2532 N N . ARG A 1 331 ? -16.667 1.876 36.534 1.00 92.12 331 ARG A N 1
ATOM 2533 C CA . ARG A 1 331 ? -17.003 3.086 37.304 1.00 92.12 331 ARG A CA 1
ATOM 2534 C C . ARG A 1 331 ? -18.503 3.283 37.486 1.00 92.12 331 ARG A C 1
ATOM 2536 O O . ARG A 1 331 ? -18.923 3.723 38.550 1.00 92.12 331 ARG A O 1
ATOM 2543 N N . ASN A 1 332 ? -19.297 2.962 36.466 1.00 92.44 332 ASN A N 1
ATOM 2544 C CA . ASN A 1 332 ? -20.742 3.174 36.445 1.00 92.44 332 ASN A CA 1
ATOM 2545 C C . ASN A 1 332 ? -21.488 1.872 36.091 1.00 92.44 332 ASN A C 1
ATOM 2547 O O . ASN A 1 332 ? -22.095 1.776 35.019 1.00 92.44 332 ASN A O 1
ATOM 2551 N N . PRO A 1 333 ? -21.498 0.868 36.990 1.00 86.62 333 PRO A N 1
ATOM 2552 C CA . PRO A 1 333 ? -22.095 -0.444 36.714 1.00 86.62 333 PRO A CA 1
ATOM 2553 C C . PRO A 1 333 ? -23.627 -0.420 36.594 1.00 86.62 333 PRO A C 1
ATOM 2555 O O . PRO A 1 333 ? -24.216 -1.380 36.110 1.00 86.62 333 PRO A O 1
ATOM 2558 N N . LEU A 1 334 ? -24.283 0.659 37.041 1.00 89.44 334 LEU A N 1
ATOM 2559 C CA . LEU A 1 334 ? -25.737 0.841 36.938 1.00 89.44 334 LEU A CA 1
ATOM 2560 C C . LEU A 1 334 ? -26.184 1.384 35.572 1.00 89.44 334 LEU A C 1
ATOM 2562 O O . LEU A 1 334 ? -27.368 1.310 35.249 1.00 89.44 334 LEU A O 1
ATOM 2566 N N . ASN A 1 335 ? -25.261 1.941 34.783 1.00 90.12 335 ASN A N 1
ATOM 2567 C CA . ASN A 1 335 ? -25.570 2.450 33.454 1.00 90.12 335 ASN A CA 1
ATOM 2568 C C . ASN A 1 335 ? -25.732 1.297 32.461 1.00 90.12 335 ASN A C 1
ATOM 2570 O O . ASN A 1 335 ? -25.054 0.271 32.541 1.00 90.12 335 ASN A O 1
ATOM 2574 N N . THR A 1 336 ? -26.594 1.501 31.469 1.00 89.62 336 THR A N 1
ATOM 2575 C CA . THR A 1 336 ? -26.700 0.575 30.335 1.00 89.62 336 THR A CA 1
ATOM 2576 C C . THR A 1 336 ? -25.395 0.549 29.534 1.00 89.62 336 THR A C 1
ATOM 2578 O O . THR A 1 336 ? -24.652 1.536 29.497 1.00 89.62 336 THR A O 1
ATOM 2581 N N . LEU A 1 337 ? -25.118 -0.564 28.848 1.00 86.25 337 LEU A N 1
ATOM 2582 C CA . LEU A 1 337 ? -23.916 -0.687 28.020 1.00 86.25 337 LEU A CA 1
ATOM 2583 C C . LEU A 1 337 ? -23.870 0.405 26.937 1.00 86.25 337 LEU A C 1
ATOM 2585 O O . LEU A 1 337 ? -22.829 1.026 26.757 1.00 86.25 337 LEU A O 1
ATOM 2589 N N . SER A 1 338 ? -25.006 0.727 26.311 1.00 88.94 338 SER A N 1
ATOM 2590 C CA . SER A 1 338 ? -25.118 1.814 25.328 1.00 88.94 338 SER A CA 1
ATOM 2591 C C . SER A 1 338 ? -24.724 3.187 25.899 1.00 88.94 338 SER A C 1
ATOM 2593 O O . SER A 1 338 ? -23.952 3.917 25.278 1.00 88.94 338 SER A O 1
ATOM 2595 N N . GLN A 1 339 ? -25.153 3.520 27.125 1.00 91.38 339 GLN A N 1
ATOM 2596 C CA . GLN A 1 339 ? -24.738 4.760 27.799 1.00 91.38 339 GLN A CA 1
ATOM 2597 C C . GLN A 1 339 ? -23.231 4.787 28.071 1.00 91.38 339 GLN A C 1
ATOM 2599 O O . GLN A 1 339 ? -22.574 5.778 27.757 1.00 91.38 339 GLN A O 1
ATOM 2604 N N . ASN A 1 340 ? -22.677 3.696 28.607 1.00 92.06 340 ASN A N 1
ATOM 2605 C CA . ASN A 1 340 ? -21.244 3.601 28.894 1.00 92.06 340 ASN A CA 1
ATOM 2606 C C . ASN A 1 340 ? -20.393 3.691 27.618 1.00 92.06 340 ASN A C 1
ATOM 2608 O O . ASN A 1 340 ? -19.343 4.338 27.629 1.00 92.06 340 ASN A O 1
ATOM 2612 N N . VAL A 1 341 ? -20.868 3.103 26.515 1.00 91.25 341 VAL A N 1
ATOM 2613 C CA . VAL A 1 341 ? -20.235 3.201 25.195 1.00 91.25 341 VAL A CA 1
ATOM 2614 C C . VAL A 1 341 ? -20.296 4.623 24.655 1.00 91.25 341 VAL A C 1
ATOM 2616 O O . VAL A 1 341 ? -19.266 5.158 24.258 1.00 91.25 341 VAL A O 1
ATOM 2619 N N . ASN A 1 342 ? -21.458 5.275 24.696 1.00 93.31 342 ASN A N 1
ATOM 2620 C CA . ASN A 1 342 ? -21.594 6.651 24.224 1.00 93.31 342 ASN A CA 1
ATOM 2621 C C . ASN A 1 342 ? -20.681 7.620 24.995 1.00 93.31 342 ASN A C 1
ATOM 2623 O O . ASN A 1 342 ? -20.005 8.449 24.387 1.00 93.31 342 ASN A O 1
ATOM 2627 N N . THR A 1 343 ? -20.604 7.488 26.322 1.00 93.94 343 THR A N 1
ATOM 2628 C CA . THR A 1 343 ? -19.672 8.281 27.137 1.00 93.94 343 THR A CA 1
ATOM 2629 C C . THR A 1 343 ? -18.219 8.005 26.746 1.00 93.94 343 THR A C 1
ATOM 2631 O O . THR A 1 343 ? -17.465 8.951 26.526 1.00 93.94 343 THR A O 1
ATOM 2634 N N . ALA A 1 344 ? -17.839 6.734 26.576 1.00 93.06 344 ALA A N 1
ATOM 2635 C CA . ALA A 1 344 ? -16.479 6.361 26.189 1.00 93.06 344 ALA A CA 1
ATOM 2636 C C . ALA A 1 344 ? -16.079 6.920 24.814 1.00 93.06 344 ALA A C 1
ATOM 2638 O O . ALA A 1 344 ? -14.947 7.375 24.642 1.00 93.06 344 ALA A O 1
ATOM 2639 N N . LEU A 1 345 ? -17.002 6.929 23.847 1.00 93.12 345 LEU A N 1
ATOM 2640 C CA . LEU A 1 345 ? -16.769 7.504 22.522 1.00 93.12 345 LEU A CA 1
ATOM 2641 C C . LEU A 1 345 ? -16.471 9.002 22.612 1.00 93.12 345 LEU A C 1
ATOM 2643 O O . LEU A 1 345 ? -15.477 9.456 22.055 1.00 93.12 345 LEU A O 1
ATOM 2647 N N . ILE A 1 346 ? -17.272 9.765 23.361 1.00 94.00 346 ILE A N 1
ATOM 2648 C CA . ILE A 1 346 ? -17.053 11.212 23.530 1.00 94.00 346 ILE A CA 1
ATOM 2649 C C . ILE A 1 346 ? -15.696 11.490 24.195 1.00 94.00 346 ILE A C 1
ATOM 2651 O O . ILE A 1 346 ? -14.973 12.391 23.772 1.00 94.00 346 ILE A O 1
ATOM 2655 N N . GLU A 1 347 ? -15.322 10.702 25.204 1.00 94.69 347 GLU A N 1
ATOM 2656 C CA . GLU A 1 347 ? -14.061 10.868 25.938 1.00 94.69 347 GLU A CA 1
ATOM 2657 C C . GLU A 1 347 ? -12.818 10.527 25.099 1.00 94.69 347 GLU A C 1
ATOM 2659 O O . GLU A 1 347 ? -11.748 11.098 25.319 1.00 94.69 347 GLU A O 1
ATOM 2664 N N . THR A 1 348 ? -12.937 9.609 24.135 1.00 94.56 348 THR A N 1
ATOM 2665 C CA . THR A 1 348 ? -11.804 9.122 23.324 1.00 94.56 348 THR A CA 1
ATOM 2666 C C . THR A 1 348 ? -11.687 9.791 21.954 1.00 94.56 348 THR A C 1
ATOM 2668 O O . THR A 1 348 ? -10.590 9.824 21.388 1.00 94.56 348 THR A O 1
ATOM 2671 N N . LEU A 1 349 ? -12.764 10.396 21.446 1.00 92.69 349 LEU A N 1
ATOM 2672 C CA . LEU A 1 349 ? -12.839 10.979 20.102 1.00 92.69 349 LEU A CA 1
ATOM 2673 C C . LEU A 1 349 ? -11.757 12.032 19.838 1.00 92.69 349 LEU A C 1
ATOM 2675 O O . LEU A 1 349 ? -11.112 11.995 18.793 1.00 92.69 349 LEU A O 1
ATOM 2679 N N . ALA A 1 350 ? -11.495 12.934 20.789 1.00 94.06 350 ALA A N 1
ATOM 2680 C CA . ALA A 1 350 ? -10.470 13.967 20.615 1.00 94.06 350 ALA A CA 1
ATOM 2681 C C . ALA A 1 350 ? -9.064 13.369 20.416 1.00 94.06 350 ALA A C 1
ATOM 2683 O O . ALA A 1 350 ? -8.281 13.859 19.605 1.00 94.06 350 ALA A O 1
ATOM 2684 N N . ARG A 1 351 ? -8.744 12.280 21.124 1.00 92.94 351 ARG A N 1
ATOM 2685 C CA . ARG A 1 351 ? -7.451 11.593 21.006 1.00 92.94 351 ARG A CA 1
ATOM 2686 C C . ARG A 1 351 ? -7.323 10.865 19.666 1.00 92.94 351 ARG A C 1
ATOM 2688 O O . ARG A 1 351 ? -6.308 11.024 18.988 1.00 92.94 351 ARG A O 1
ATOM 2695 N N . SER A 1 352 ? -8.340 10.088 19.299 1.00 91.75 352 SER A N 1
ATOM 2696 C CA . SER A 1 352 ? -8.380 9.330 18.039 1.00 91.75 352 SER A CA 1
ATOM 2697 C C . SER A 1 352 ? -8.281 10.261 16.824 1.00 91.75 352 SER A C 1
ATOM 2699 O O . SER A 1 352 ? -7.422 10.076 15.959 1.00 91.75 352 SER A O 1
ATOM 2701 N N . LEU A 1 353 ? -9.054 11.353 16.805 1.00 93.00 353 LEU A N 1
ATOM 2702 C CA . LEU A 1 353 ? -8.981 12.330 15.718 1.00 93.00 353 LEU A CA 1
ATOM 2703 C C . LEU A 1 353 ? -7.623 13.030 15.656 1.00 93.00 353 LEU A C 1
ATOM 2705 O O . LEU A 1 353 ? -7.058 13.136 14.573 1.00 93.00 353 LEU A O 1
ATOM 2709 N N . ASN A 1 354 ? -7.059 13.466 16.785 1.00 94.50 354 ASN A N 1
ATOM 2710 C CA . ASN A 1 354 ? -5.765 14.156 16.775 1.00 94.50 354 ASN A CA 1
ATOM 2711 C C . ASN A 1 354 ? -4.634 13.267 16.244 1.00 94.50 354 ASN A C 1
ATOM 2713 O O . ASN A 1 354 ? -3.818 13.719 15.438 1.00 94.50 354 ASN A O 1
ATOM 2717 N N . THR A 1 355 ? -4.585 12.002 16.665 1.00 92.50 355 THR A N 1
ATOM 2718 C CA . THR A 1 355 ? -3.572 11.048 16.182 1.00 92.50 355 THR A CA 1
ATOM 2719 C C . THR A 1 355 ? -3.747 10.752 14.692 1.00 92.50 355 THR A C 1
ATOM 2721 O O . THR A 1 355 ? -2.779 10.833 13.932 1.00 92.50 355 THR A O 1
ATOM 2724 N N . SER A 1 356 ? -4.985 10.519 14.254 1.00 93.62 356 SER A N 1
ATOM 2725 C CA . SER A 1 356 ? -5.316 10.230 12.857 1.00 93.62 356 SER A CA 1
ATOM 2726 C C . SER A 1 356 ? -5.061 11.416 11.928 1.00 93.62 356 SER A C 1
ATOM 2728 O O . SER A 1 356 ? -4.445 11.243 10.882 1.00 93.62 356 SER A O 1
ATOM 2730 N N . ILE A 1 357 ? -5.453 12.633 12.317 1.00 95.50 357 ILE A N 1
ATOM 2731 C CA . ILE A 1 357 ? -5.219 13.858 11.535 1.00 95.50 357 ILE A CA 1
ATOM 2732 C C . ILE A 1 357 ? -3.721 14.137 11.406 1.00 95.50 357 ILE A C 1
ATOM 2734 O O . ILE A 1 357 ? -3.256 14.468 10.318 1.00 95.50 357 ILE A O 1
ATOM 2738 N N . THR A 1 358 ? -2.952 13.970 12.485 1.00 95.81 358 THR A N 1
ATOM 2739 C CA . THR A 1 358 ? -1.495 14.179 12.446 1.00 95.81 358 THR A CA 1
ATOM 2740 C C . THR A 1 358 ? -0.833 13.219 11.456 1.00 95.81 358 THR A C 1
ATOM 2742 O O . THR A 1 358 ? -0.029 13.636 10.617 1.00 95.81 358 THR A O 1
ATOM 2745 N N . LEU A 1 359 ? -1.208 11.937 11.498 1.00 95.25 359 LEU A N 1
ATOM 2746 C CA . LEU A 1 359 ? -0.706 10.944 10.552 1.00 95.25 359 LEU A CA 1
ATOM 2747 C C . LEU A 1 359 ? -1.175 11.237 9.119 1.00 95.25 359 LEU A C 1
ATOM 2749 O O . LEU A 1 359 ? -0.373 11.162 8.191 1.00 95.25 359 LEU A O 1
ATOM 2753 N N . LEU A 1 360 ? -2.433 11.642 8.938 1.00 96.12 360 LEU A N 1
ATOM 2754 C CA . LEU A 1 360 ? -3.006 11.978 7.636 1.00 96.12 360 LEU A CA 1
ATOM 2755 C C . LEU A 1 360 ? -2.284 13.163 6.993 1.00 96.12 360 LEU A C 1
ATOM 2757 O O . LEU A 1 360 ? -1.921 13.073 5.826 1.00 96.12 360 LEU A O 1
ATOM 2761 N N . ILE A 1 361 ? -1.992 14.230 7.743 1.00 97.25 361 ILE A N 1
ATOM 2762 C CA . ILE A 1 361 ? -1.200 15.373 7.253 1.00 97.25 361 ILE A CA 1
ATOM 2763 C C . ILE A 1 361 ? 0.209 14.922 6.843 1.00 97.25 361 ILE A C 1
ATOM 2765 O O . ILE A 1 361 ? 0.721 15.347 5.805 1.00 97.25 361 ILE A O 1
ATOM 2769 N N . THR A 1 362 ? 0.824 14.034 7.627 1.00 95.94 362 THR A N 1
ATOM 2770 C CA . THR A 1 362 ? 2.167 13.507 7.341 1.00 95.94 362 THR A CA 1
ATOM 2771 C C . THR A 1 362 ? 2.172 12.700 6.041 1.00 95.94 362 THR A C 1
ATOM 2773 O O . THR A 1 362 ? 2.972 12.968 5.145 1.00 95.94 362 THR A O 1
ATOM 2776 N N . VAL A 1 363 ? 1.233 11.762 5.891 1.00 96.69 363 VAL A N 1
ATOM 2777 C CA . VAL A 1 363 ? 1.085 10.941 4.679 1.00 96.69 363 VAL A CA 1
ATOM 2778 C C . VAL A 1 363 ? 0.702 11.801 3.474 1.00 96.69 363 VAL A C 1
ATOM 2780 O O . VAL A 1 363 ? 1.250 11.602 2.397 1.00 96.69 363 VAL A O 1
ATOM 2783 N N . MET A 1 364 ? -0.174 12.793 3.648 1.00 95.62 364 MET A N 1
ATOM 2784 C CA . MET A 1 364 ? -0.553 13.738 2.593 1.00 95.62 364 MET A CA 1
ATOM 2785 C C . MET A 1 364 ? 0.660 14.530 2.094 1.00 95.62 364 MET A C 1
ATOM 2787 O O . MET A 1 364 ? 0.851 14.685 0.893 1.00 95.62 364 MET A O 1
ATOM 2791 N N . THR A 1 365 ? 1.516 14.997 3.003 1.00 95.81 365 THR A N 1
ATOM 2792 C CA . THR A 1 365 ? 2.750 15.709 2.641 1.00 95.81 365 THR A CA 1
ATOM 2793 C C . THR A 1 365 ? 3.690 14.799 1.853 1.00 95.81 365 THR A C 1
ATOM 2795 O O . THR A 1 365 ? 4.210 15.194 0.810 1.00 95.81 365 THR A O 1
ATOM 2798 N N . LEU A 1 366 ? 3.851 13.549 2.297 1.00 94.69 366 LEU A N 1
ATOM 2799 C CA . LEU A 1 366 ? 4.628 12.548 1.569 1.00 94.69 366 LEU A CA 1
ATOM 2800 C C . LEU A 1 366 ? 3.997 12.173 0.224 1.00 94.69 366 LEU A C 1
ATOM 2802 O O . LEU A 1 366 ? 4.733 11.828 -0.685 1.00 94.69 366 LEU A O 1
ATOM 2806 N N . LEU A 1 367 ? 2.676 12.258 0.052 1.00 91.94 367 LEU A N 1
ATOM 2807 C CA . LEU A 1 367 ? 2.035 12.029 -1.249 1.00 91.94 367 LEU A CA 1
ATOM 2808 C C . LEU A 1 367 ? 2.376 13.114 -2.271 1.00 91.94 367 LEU A C 1
ATOM 2810 O O . LEU A 1 367 ? 2.448 12.813 -3.458 1.00 91.94 367 LEU A O 1
ATOM 2814 N N . PHE A 1 368 ? 2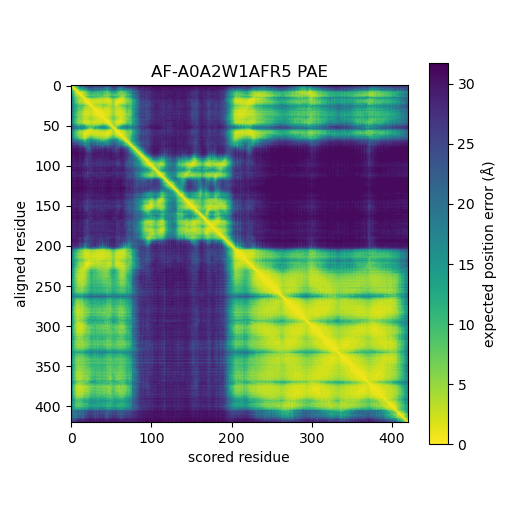.575 14.357 -1.826 1.00 89.69 368 PHE A N 1
ATOM 2815 C CA . PHE A 1 368 ? 2.960 15.459 -2.710 1.00 89.69 368 PHE A CA 1
ATOM 2816 C C . PHE A 1 368 ? 4.456 15.474 -3.035 1.00 89.69 368 PHE A C 1
ATOM 2818 O O . PHE A 1 368 ? 4.829 15.876 -4.131 1.00 89.69 368 PHE A O 1
ATOM 2825 N N . ILE A 1 369 ? 5.303 15.071 -2.084 1.00 88.62 369 ILE A N 1
ATOM 2826 C CA . ILE A 1 369 ? 6.770 15.128 -2.217 1.00 88.62 369 ILE A CA 1
ATOM 2827 C C . ILE A 1 369 ? 7.358 13.776 -2.660 1.00 88.62 369 ILE A C 1
ATOM 2829 O O . ILE A 1 369 ? 8.456 13.714 -3.208 1.00 88.62 369 ILE A O 1
ATOM 2833 N N . GLY A 1 370 ? 6.655 12.678 -2.398 1.00 81.50 370 GLY A N 1
ATOM 2834 C CA . GLY A 1 370 ? 7.118 11.317 -2.636 1.00 81.50 370 GLY A CA 1
ATOM 2835 C C . GLY A 1 370 ? 7.175 10.955 -4.115 1.00 81.50 370 GLY A C 1
ATOM 2836 O O . GLY A 1 370 ? 6.341 11.375 -4.914 1.00 81.50 370 GLY A O 1
ATOM 2837 N N . GLY A 1 371 ? 8.164 10.133 -4.467 1.00 81.88 371 GLY A N 1
ATOM 2838 C CA . GLY A 1 371 ? 8.327 9.610 -5.821 1.00 81.88 371 GLY A CA 1
ATOM 2839 C C . GLY A 1 371 ? 7.296 8.532 -6.192 1.00 81.88 371 GLY A C 1
ATOM 2840 O O . GLY A 1 371 ? 6.573 8.018 -5.329 1.00 81.88 371 GLY A O 1
ATOM 2841 N N . PRO A 1 372 ? 7.256 8.129 -7.476 1.00 78.88 372 PRO A N 1
ATOM 2842 C CA . PRO A 1 372 ? 6.284 7.163 -7.989 1.00 78.88 372 PRO A CA 1
ATOM 2843 C C . PRO A 1 372 ? 6.395 5.780 -7.331 1.00 78.88 372 PRO A C 1
ATOM 2845 O O . PRO A 1 372 ? 5.395 5.084 -7.229 1.00 78.88 372 PRO A O 1
ATOM 2848 N N . THR A 1 373 ? 7.570 5.400 -6.824 1.00 80.25 373 THR A N 1
ATOM 2849 C CA . THR A 1 373 ? 7.841 4.073 -6.243 1.00 80.25 373 THR A CA 1
ATOM 2850 C C . THR A 1 373 ? 7.141 3.805 -4.907 1.00 80.25 373 THR A C 1
ATOM 2852 O O . THR A 1 373 ? 6.894 2.651 -4.562 1.00 80.25 373 THR A O 1
ATOM 2855 N N . ILE A 1 374 ? 6.810 4.851 -4.139 1.00 88.19 374 ILE A N 1
ATOM 2856 C CA . ILE A 1 374 ? 6.142 4.731 -2.827 1.00 88.19 374 ILE A CA 1
ATOM 2857 C C . ILE A 1 374 ? 4.689 5.210 -2.855 1.00 88.19 374 ILE A C 1
ATOM 2859 O O . ILE A 1 374 ? 4.000 5.193 -1.831 1.00 88.19 374 ILE A O 1
ATOM 2863 N N . ARG A 1 375 ? 4.212 5.667 -4.014 1.00 88.38 375 ARG A N 1
ATOM 2864 C CA . ARG A 1 375 ? 2.922 6.341 -4.148 1.00 88.38 375 ARG A CA 1
ATOM 2865 C C . ARG A 1 375 ? 1.765 5.424 -3.774 1.00 88.38 375 ARG A C 1
ATOM 2867 O O . ARG A 1 375 ? 0.876 5.844 -3.036 1.00 88.38 375 ARG A O 1
ATOM 2874 N N . GLU A 1 376 ? 1.778 4.174 -4.227 1.00 90.19 376 GLU A N 1
ATOM 2875 C CA . GLU A 1 376 ? 0.718 3.212 -3.923 1.00 90.19 376 GLU A CA 1
ATOM 2876 C C . GLU A 1 376 ? 0.687 2.865 -2.427 1.00 90.19 376 GLU A C 1
ATOM 2878 O O . GLU A 1 376 ? -0.393 2.781 -1.840 1.00 90.19 376 GLU A O 1
ATOM 2883 N N . PHE A 1 377 ? 1.847 2.765 -1.766 1.00 93.62 377 PHE A N 1
ATOM 2884 C CA . PHE A 1 377 ? 1.917 2.611 -0.306 1.00 93.62 377 PHE A CA 1
ATOM 2885 C C . PHE A 1 377 ? 1.263 3.797 0.413 1.00 93.62 377 PHE A C 1
ATOM 2887 O O . PHE A 1 377 ? 0.411 3.612 1.284 1.00 93.62 377 PHE A O 1
ATOM 2894 N N . LEU A 1 378 ? 1.624 5.022 0.029 1.00 95.00 378 LEU A N 1
ATOM 2895 C CA . LEU A 1 378 ? 1.120 6.232 0.672 1.00 95.00 378 LEU A CA 1
ATOM 2896 C C . LEU A 1 378 ? -0.382 6.438 0.438 1.00 95.00 378 LEU A C 1
ATOM 2898 O O . LEU A 1 378 ? -1.093 6.828 1.361 1.00 95.00 378 LEU A O 1
ATOM 2902 N N . VAL A 1 379 ? -0.890 6.129 -0.759 1.00 94.25 379 VAL A N 1
ATOM 2903 C CA . VAL A 1 379 ? -2.334 6.159 -1.047 1.00 94.25 379 VAL A CA 1
ATOM 2904 C C . VAL A 1 379 ? -3.068 5.121 -0.205 1.00 94.25 379 VAL A C 1
ATOM 2906 O O . VAL A 1 379 ? -4.118 5.431 0.359 1.00 94.25 379 VAL A O 1
ATOM 2909 N N . THR A 1 380 ? -2.497 3.918 -0.069 1.00 95.19 380 THR A N 1
ATOM 2910 C CA . THR A 1 380 ? -3.040 2.872 0.808 1.00 95.19 380 THR A CA 1
ATOM 2911 C C . THR A 1 380 ? -3.185 3.408 2.222 1.00 95.19 380 THR A C 1
ATOM 2913 O O . THR A 1 380 ? -4.299 3.414 2.741 1.00 95.19 380 THR A O 1
ATOM 2916 N N . MET A 1 381 ? -2.097 3.939 2.793 1.00 96.19 381 MET A N 1
ATOM 2917 C CA . MET A 1 381 ? -2.072 4.558 4.121 1.00 96.19 381 MET A CA 1
ATOM 2918 C C . MET A 1 381 ? -3.116 5.667 4.256 1.00 96.19 381 MET A C 1
ATOM 2920 O O . MET A 1 381 ? -3.901 5.646 5.198 1.00 96.19 381 MET A O 1
ATOM 2924 N N . PHE A 1 382 ? -3.172 6.603 3.310 1.00 96.19 382 PHE A N 1
ATOM 2925 C CA . PHE A 1 382 ? -4.088 7.743 3.356 1.00 96.19 382 PHE A CA 1
ATOM 2926 C C . PHE A 1 382 ? -5.552 7.305 3.455 1.00 96.19 382 PHE A C 1
ATOM 2928 O O . PHE A 1 382 ? -6.280 7.730 4.353 1.00 96.19 382 PHE A O 1
ATOM 2935 N N . VAL A 1 383 ? -5.968 6.412 2.556 1.00 95.81 383 VAL A N 1
ATOM 2936 C CA . VAL A 1 383 ? -7.338 5.898 2.504 1.00 95.81 383 VAL A CA 1
ATOM 2937 C C . VAL A 1 383 ? -7.648 5.077 3.755 1.00 95.81 383 VAL A C 1
ATOM 2939 O O . VAL A 1 383 ? -8.678 5.289 4.396 1.00 95.81 383 VAL A O 1
ATOM 2942 N N . GLY A 1 384 ? -6.748 4.177 4.149 1.00 95.00 384 GLY A N 1
ATOM 2943 C CA . GLY A 1 384 ? -6.987 3.296 5.286 1.00 95.00 384 GLY A CA 1
ATOM 2944 C C . GLY A 1 384 ? -6.952 3.994 6.645 1.00 95.00 384 GLY A C 1
ATOM 2945 O O . GLY A 1 384 ? -7.679 3.563 7.531 1.00 95.00 384 GLY A O 1
ATOM 2946 N N . ILE A 1 385 ? -6.207 5.092 6.816 1.00 95.19 385 ILE A N 1
ATOM 2947 C CA . ILE A 1 385 ? -6.289 5.916 8.035 1.00 95.19 385 ILE A CA 1
ATOM 2948 C C . ILE A 1 385 ? -7.692 6.508 8.161 1.00 95.19 385 ILE A C 1
ATOM 2950 O O . ILE A 1 385 ? -8.325 6.331 9.193 1.00 95.19 385 ILE A O 1
ATOM 2954 N N . ILE A 1 386 ? -8.213 7.142 7.104 1.00 94.56 386 ILE A N 1
ATOM 2955 C CA . ILE A 1 386 ? -9.554 7.755 7.120 1.00 94.56 386 ILE A CA 1
ATOM 2956 C C . ILE A 1 386 ? -10.621 6.718 7.484 1.00 94.56 386 ILE A C 1
ATOM 2958 O O . ILE A 1 386 ? -11.473 6.962 8.340 1.00 94.56 386 ILE A O 1
ATOM 2962 N N . ILE A 1 387 ? -10.565 5.553 6.835 1.00 94.44 387 ILE A N 1
ATOM 2963 C CA . ILE A 1 387 ? -11.534 4.479 7.057 1.00 94.44 387 ILE A CA 1
ATOM 2964 C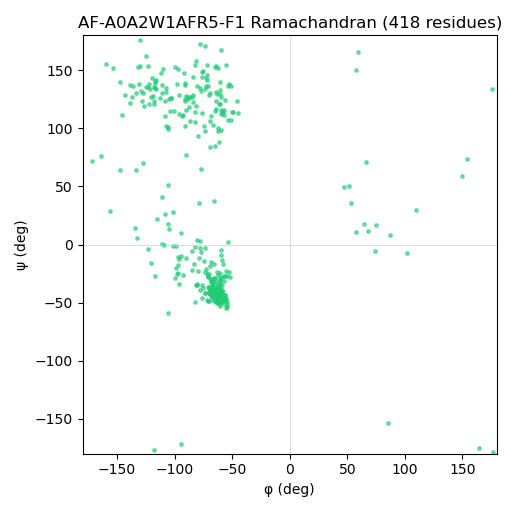 C . ILE A 1 387 ? -11.366 3.877 8.452 1.00 94.44 387 ILE A C 1
ATOM 2966 O O . ILE A 1 387 ? -12.366 3.695 9.138 1.00 94.44 387 ILE A O 1
ATOM 2970 N N . GLY A 1 388 ? -10.134 3.615 8.892 1.00 90.88 388 GLY A N 1
ATOM 2971 C CA . GLY A 1 388 ? -9.845 3.006 10.191 1.00 90.88 388 GLY A CA 1
ATOM 2972 C C . GLY A 1 388 ? -10.296 3.876 11.363 1.00 90.88 388 GLY A C 1
ATOM 2973 O O . GLY A 1 388 ? -10.950 3.380 12.281 1.00 90.88 388 GLY A O 1
ATOM 2974 N N . THR A 1 389 ? -10.050 5.189 11.302 1.00 89.75 389 THR A N 1
ATOM 2975 C CA . THR A 1 389 ? -10.532 6.144 12.316 1.00 89.75 389 THR A CA 1
ATOM 2976 C C . THR A 1 389 ? -12.059 6.170 12.383 1.00 89.75 389 THR A C 1
ATOM 2978 O O . THR A 1 389 ? -12.644 6.228 13.462 1.00 89.75 389 THR A O 1
ATOM 2981 N N . TYR A 1 390 ? -12.733 6.115 11.232 1.00 90.25 390 TYR A N 1
ATOM 2982 C CA . TYR A 1 390 ? -14.192 6.036 11.191 1.00 90.25 390 TYR A CA 1
ATOM 2983 C C . TYR A 1 390 ? -14.708 4.697 11.741 1.00 90.25 390 TYR A C 1
ATOM 2985 O O . TYR A 1 390 ? -15.645 4.670 12.540 1.00 90.25 390 TYR A O 1
ATOM 2993 N N . SER A 1 391 ? -14.096 3.590 11.334 1.00 88.31 391 SER A N 1
ATOM 2994 C CA . SER A 1 391 ? -14.517 2.222 11.642 1.00 88.31 391 SER A CA 1
ATOM 2995 C C . SER A 1 391 ? -14.412 1.898 13.134 1.00 88.31 391 SER A C 1
ATOM 2997 O O . SER A 1 391 ? -15.342 1.325 13.710 1.00 88.31 391 SER A O 1
ATOM 2999 N N . SER A 1 392 ? -13.347 2.342 13.807 1.00 82.69 392 SER A N 1
ATOM 3000 C CA . SER A 1 392 ? -13.171 2.142 15.252 1.00 82.69 392 SER A CA 1
ATOM 3001 C C . SER A 1 392 ? -14.276 2.822 16.080 1.00 82.69 392 SER A C 1
ATOM 3003 O O . SER A 1 392 ? -14.800 2.234 17.030 1.00 82.69 392 SER A O 1
ATOM 3005 N N . ILE A 1 393 ? -14.693 4.029 15.684 1.00 83.56 393 ILE A N 1
ATOM 3006 C CA . ILE A 1 393 ? -15.702 4.841 16.383 1.00 83.56 393 ILE A CA 1
ATOM 3007 C C . ILE A 1 393 ? -17.127 4.403 16.011 1.00 83.56 393 ILE A C 1
ATOM 3009 O O . ILE A 1 393 ? -17.972 4.204 16.886 1.00 83.56 393 ILE A O 1
ATOM 3013 N N . ALA A 1 394 ? -17.414 4.276 14.714 1.00 83.00 394 ALA A N 1
ATOM 3014 C CA . ALA A 1 394 ? -18.772 4.109 14.201 1.00 83.00 394 ALA A CA 1
ATOM 3015 C C . ALA A 1 394 ? -19.189 2.646 14.022 1.00 83.00 394 ALA A C 1
ATOM 3017 O O . ALA A 1 394 ? -20.378 2.356 14.091 1.00 83.00 394 ALA A O 1
ATOM 3018 N N . ILE A 1 395 ? -18.249 1.721 13.810 1.00 84.62 395 ILE A N 1
ATOM 3019 C CA . ILE A 1 395 ? -18.566 0.313 13.538 1.00 84.62 395 ILE A CA 1
ATOM 3020 C C . ILE A 1 395 ? -18.265 -0.539 14.763 1.00 84.62 395 ILE A C 1
ATOM 3022 O O . ILE A 1 395 ? -19.180 -1.156 15.302 1.00 84.62 395 ILE A O 1
ATOM 3026 N N . ALA A 1 396 ? -17.022 -0.553 15.249 1.00 80.62 396 ALA A N 1
ATOM 3027 C CA . ALA A 1 396 ? -16.604 -1.475 16.307 1.00 80.62 396 ALA A CA 1
ATOM 3028 C C . ALA A 1 396 ? -17.415 -1.293 17.606 1.00 80.62 396 ALA A C 1
ATOM 3030 O O . ALA A 1 396 ? -17.943 -2.263 18.158 1.00 80.62 396 ALA A O 1
ATOM 3031 N N . ALA A 1 397 ? -17.570 -0.048 18.069 1.00 81.56 397 ALA A N 1
ATOM 3032 C CA . ALA A 1 397 ? -18.320 0.265 19.285 1.00 81.56 397 ALA A CA 1
ATOM 3033 C C . ALA A 1 397 ? -19.834 0.026 19.137 1.00 81.56 397 ALA A C 1
ATOM 3035 O O . ALA A 1 397 ? -20.461 -0.532 20.037 1.00 81.56 397 ALA A O 1
ATOM 3036 N N . GLN A 1 398 ? -20.430 0.394 17.999 1.00 85.75 398 GLN A N 1
ATOM 3037 C CA . GLN A 1 398 ? -21.867 0.195 17.766 1.00 85.75 398 GLN A CA 1
ATOM 3038 C C . GLN A 1 398 ? -22.221 -1.281 17.591 1.00 85.75 398 GLN A C 1
ATOM 3040 O O . GLN A 1 398 ? -23.242 -1.743 18.097 1.00 85.75 398 GLN A O 1
ATOM 3045 N N . LEU A 1 399 ? -21.357 -2.042 16.922 1.00 85.00 399 LEU A N 1
ATOM 3046 C CA . LEU A 1 399 ? -21.523 -3.476 16.732 1.00 85.00 399 LEU A CA 1
ATOM 3047 C C . LEU A 1 399 ? -21.513 -4.225 18.069 1.00 85.00 399 LEU A C 1
ATOM 3049 O O . LEU A 1 399 ? -22.294 -5.159 18.261 1.00 85.00 399 LEU A O 1
ATOM 3053 N N . LEU A 1 400 ? -20.673 -3.784 19.009 1.00 83.81 400 LEU A N 1
ATOM 3054 C CA . LEU A 1 400 ? -20.655 -4.303 20.372 1.00 83.81 400 LEU A CA 1
ATOM 3055 C C . LEU A 1 400 ? -21.991 -4.052 21.093 1.00 83.81 400 LEU A C 1
ATOM 3057 O O . LEU A 1 400 ? -22.540 -4.986 21.681 1.00 83.81 400 LEU A O 1
ATOM 3061 N N . VAL A 1 401 ? -22.529 -2.829 21.013 1.00 83.62 401 VAL A N 1
ATOM 3062 C CA . VAL A 1 401 ? -23.832 -2.466 21.606 1.00 83.62 401 VAL A CA 1
ATOM 3063 C C . VAL A 1 401 ? -24.959 -3.298 20.991 1.00 83.62 401 VAL A C 1
ATOM 3065 O O . VAL A 1 401 ? -25.704 -3.955 21.715 1.00 83.62 401 VAL A O 1
ATOM 3068 N N . ALA A 1 402 ? -25.036 -3.347 19.659 1.00 83.00 402 ALA A N 1
ATOM 3069 C CA . ALA A 1 402 ? -26.072 -4.079 18.930 1.00 83.00 402 ALA A CA 1
ATOM 3070 C C . ALA A 1 402 ? -26.078 -5.579 19.265 1.00 83.00 402 ALA A C 1
ATOM 3072 O O . ALA A 1 402 ? -27.128 -6.230 19.312 1.00 83.00 402 ALA A O 1
ATOM 3073 N N . TRP A 1 403 ? -24.901 -6.157 19.513 1.00 83.12 403 TRP A N 1
ATOM 3074 C CA . TRP A 1 403 ? -24.806 -7.551 19.922 1.00 83.12 403 TRP A CA 1
ATOM 3075 C C . TRP A 1 403 ? -25.198 -7.764 21.384 1.00 83.12 403 TRP A C 1
ATOM 3077 O O . TRP A 1 403 ? -25.806 -8.788 21.713 1.00 83.12 403 TRP A O 1
ATOM 3087 N N . ASP A 1 404 ? -24.896 -6.821 22.271 1.00 80.38 404 ASP A N 1
ATOM 3088 C CA . ASP A 1 404 ? -25.321 -6.935 23.662 1.00 80.38 404 ASP A CA 1
ATOM 3089 C C . ASP A 1 404 ? -26.842 -6.818 23.827 1.00 80.38 404 ASP A C 1
ATOM 3091 O O . ASP A 1 404 ? -27.442 -7.629 24.533 1.00 80.38 404 ASP A O 1
ATOM 3095 N N . GLU A 1 405 ? -27.479 -5.917 23.076 1.00 80.62 405 GLU A N 1
ATOM 3096 C CA . GLU A 1 405 ? -28.937 -5.708 23.070 1.00 80.62 405 GLU A CA 1
ATOM 3097 C C . GLU A 1 405 ? -29.726 -6.828 22.351 1.00 80.62 405 GLU A C 1
ATOM 3099 O O . GLU A 1 405 ? -30.963 -6.842 22.343 1.00 80.62 405 GLU A O 1
ATOM 3104 N N . GLY A 1 406 ? -29.026 -7.811 21.769 1.00 73.88 406 GLY A N 1
ATOM 3105 C CA . GLY A 1 406 ? -29.626 -8.984 21.126 1.00 73.88 406 GLY A CA 1
ATOM 3106 C C . GLY A 1 406 ? -30.253 -8.705 19.756 1.00 73.88 406 GLY A C 1
ATOM 3107 O O . GLY A 1 406 ? -31.019 -9.531 19.249 1.00 73.88 406 GLY A O 1
ATOM 3108 N N . ASP A 1 407 ? -29.929 -7.581 19.118 1.00 71.25 407 ASP A N 1
ATOM 3109 C CA . ASP A 1 407 ? -30.528 -7.203 17.833 1.00 71.25 407 ASP A CA 1
ATOM 3110 C C . ASP A 1 407 ? -30.163 -8.168 16.699 1.00 71.25 407 ASP A C 1
ATOM 3112 O O . ASP A 1 407 ? -30.991 -8.437 15.826 1.00 71.25 407 ASP A O 1
ATOM 3116 N N . PHE A 1 408 ? -28.999 -8.820 16.771 1.00 63.41 408 PHE A N 1
ATOM 3117 C CA . PHE A 1 408 ? -28.641 -9.903 15.849 1.00 63.41 408 PHE A CA 1
ATOM 3118 C C . PHE A 1 408 ? -29.602 -11.096 15.920 1.00 63.41 408 PHE A C 1
ATOM 3120 O O . PHE A 1 408 ? -29.960 -11.655 14.884 1.00 63.41 408 PHE A O 1
ATOM 3127 N N . GLN A 1 409 ? -30.069 -11.478 17.115 1.00 60.62 409 GLN A N 1
ATOM 3128 C CA . GLN A 1 409 ? -31.046 -12.564 17.266 1.00 60.62 409 GLN A CA 1
ATOM 3129 C C . GLN A 1 409 ? -32.427 -12.158 16.738 1.00 60.62 409 GLN A C 1
ATOM 3131 O O . GLN A 1 409 ? -33.109 -12.972 16.108 1.00 60.62 409 GLN A O 1
ATOM 3136 N N . LYS A 1 410 ? -32.834 -10.895 16.916 1.00 62.47 410 LYS A N 1
ATOM 3137 C CA . LYS A 1 410 ? -34.077 -10.361 16.325 1.00 62.47 410 LYS A CA 1
ATOM 3138 C C . LYS A 1 410 ? -34.008 -10.291 14.796 1.00 62.47 410 LYS A C 1
ATOM 3140 O O . LYS A 1 410 ? -35.001 -10.541 14.117 1.00 62.47 410 LYS A O 1
ATOM 3145 N N . PHE A 1 411 ? -32.841 -9.978 14.241 1.00 65.75 411 PHE A N 1
ATOM 3146 C CA . PHE A 1 411 ? -32.620 -9.939 12.798 1.00 65.75 411 PHE A CA 1
ATOM 3147 C C . PHE A 1 411 ? -32.589 -11.345 12.176 1.00 65.75 411 PHE A C 1
ATOM 3149 O O . PHE A 1 411 ? -33.316 -11.611 11.218 1.00 65.75 411 PHE A O 1
ATOM 3156 N N . LEU A 1 412 ? -31.831 -12.279 12.762 1.00 61.00 412 LEU A N 1
ATOM 3157 C CA . LEU A 1 412 ? -31.758 -13.676 12.309 1.00 61.00 412 LEU A CA 1
ATOM 3158 C C . LEU A 1 412 ? -33.105 -14.405 12.425 1.00 61.00 412 LEU A C 1
ATOM 3160 O O . LEU A 1 412 ? -33.470 -15.164 11.528 1.00 61.00 412 LEU A O 1
ATOM 3164 N N . SER A 1 413 ? -33.887 -14.139 13.476 1.00 60.19 413 SER A N 1
ATOM 3165 C CA . SER A 1 413 ? -35.245 -14.694 13.600 1.00 60.19 413 SER A CA 1
ATOM 3166 C C . SER A 1 413 ? -36.210 -14.145 12.543 1.00 60.19 413 SER A C 1
ATOM 3168 O O . SER A 1 413 ? -37.027 -14.908 12.030 1.00 60.19 413 SER A O 1
ATOM 3170 N N . LYS A 1 414 ? -36.079 -12.875 12.132 1.00 59.62 414 LYS A N 1
ATOM 3171 C CA . LYS A 1 414 ? -36.851 -12.301 11.011 1.00 59.62 414 LYS A CA 1
ATOM 3172 C C . LYS A 1 414 ? -36.489 -12.896 9.649 1.00 59.62 414 LYS A C 1
ATOM 3174 O O . LYS A 1 414 ? -37.366 -12.994 8.795 1.00 59.62 414 LYS A O 1
ATOM 3179 N N . ILE A 1 415 ? -35.235 -13.292 9.436 1.00 60.50 415 ILE A N 1
ATOM 3180 C CA . ILE A 1 415 ? -34.811 -13.958 8.194 1.00 60.50 415 ILE A CA 1
ATOM 3181 C C . ILE A 1 415 ? -35.335 -15.398 8.153 1.00 60.50 415 ILE A C 1
ATOM 3183 O O . ILE A 1 415 ? -35.867 -15.819 7.128 1.00 60.50 415 ILE A O 1
ATOM 3187 N N . ASN A 1 416 ? -35.278 -16.125 9.274 1.00 53.06 416 ASN A N 1
ATOM 3188 C CA . ASN A 1 416 ? -35.811 -17.490 9.345 1.00 53.06 416 ASN A CA 1
ATOM 3189 C C . ASN A 1 416 ? -37.341 -17.557 9.200 1.00 53.06 416 ASN A C 1
ATOM 3191 O O . ASN A 1 416 ? -37.848 -18.528 8.651 1.00 53.06 416 ASN A O 1
ATOM 3195 N N . PHE A 1 417 ? -38.083 -16.528 9.620 1.00 53.78 417 PHE A N 1
ATOM 3196 C CA . PHE A 1 417 ? -39.544 -16.488 9.454 1.00 53.78 417 PHE A CA 1
ATOM 3197 C C . PHE A 1 417 ? -40.017 -16.152 8.030 1.00 53.78 417 PHE A C 1
ATOM 3199 O O . PHE A 1 417 ? -41.214 -16.208 7.766 1.00 53.78 417 PHE A O 1
ATOM 3206 N N . LYS A 1 418 ? -39.111 -15.792 7.110 1.00 52.72 418 LYS A N 1
ATOM 3207 C CA . LYS A 1 418 ? -39.461 -15.453 5.719 1.00 52.72 418 LYS A CA 1
ATOM 3208 C C . LYS A 1 418 ? -39.247 -16.607 4.728 1.00 52.72 418 LYS A C 1
ATOM 3210 O O . LYS A 1 418 ? -39.546 -16.441 3.551 1.00 52.72 418 LYS A O 1
ATOM 3215 N N . ASN A 1 419 ? -38.759 -17.753 5.212 1.00 47.72 419 ASN A N 1
ATOM 3216 C CA . ASN A 1 419 ? -38.499 -18.970 4.434 1.00 47.72 419 ASN A CA 1
ATOM 3217 C C . ASN A 1 419 ? -39.391 -20.165 4.845 1.00 47.72 419 ASN A C 1
ATOM 3219 O O . ASN A 1 419 ? -39.017 -21.306 4.577 1.00 47.72 419 ASN A O 1
ATOM 3223 N N . SER A 1 420 ? -40.547 -19.931 5.483 1.00 41.28 420 SER A N 1
ATOM 3224 C CA . SER A 1 420 ? -41.544 -20.979 5.766 1.00 41.28 420 SER A CA 1
ATOM 3225 C C . SER A 1 420 ? -42.897 -20.679 5.152 1.00 41.28 420 SER A C 1
ATOM 3227 O O . SER A 1 420 ? -43.252 -19.484 5.055 1.00 41.28 420 SER A O 1
#

Nearest PDB structures (foldseek):
  5xap-assembly1_A  TM=8.634E-01  e=2.381E-10  Deinococcus radiodurans R1 = ATCC 13939 = DSM 20539
  3aqp-assembly1_A  TM=8.836E-01  e=7.952E-09  Thermus thermophilus HB8
  5yhf-assembly1_A  TM=6.842E-01  e=1.453E-10  Thermus thermophilus HB8
  5lq3-assembly1_C  TM=3.739E-01  e=7.276E-06  Campylobacter jejuni
  5t0o-assembly1_B  TM=3.628E-01  e=6.925E-06  Campylobacter jejuni

Secondary structure (DSSP, 8-state):
-----TT--B-HHHH-EEEEEEEESS---HHHHHHHHHHTT-TT-EEEEEE-TTS-EEEEEEESPP---TT----B-S--------S-S------SEEEEE--TT---SEEEEEES----TTSGGGS-TTSS-HHHHHS-S-EEEEETT-EEEE-S---EESSS-GGGEEEEEEETTEEEEEEGGGEEEEEE---------S--HHHHHHHHHHHHHH---EEEEEEEE-HHHHHHHHHHHHHHHHHHHHHHHHHHHHHTTTSS-HHHHHHHHHHHHHHHHHHHHHHHHHHHHHH---B-HHHHHHHHHHHHHHHHHHHHHHHHHHHHHHH-TTS-HHHHHHHHHHHHHHHHHHHHHHHHHHHHHHHHHS-GGGHHHHHHHHHHHHHHHHHIIIIIHHHHHHHHTTHHHHHHHHHHTT--

pLDDT: mean 73.84, std 17.97, range [29.84, 97.25]

Sequence (420 aa):
MLLIPPALVPGIDFSSGTTMLISTEENIDQASLRELYDELGHSEARIQSSLTANDKYQYLIRTKTLEVPQNAFTFSGASQSSQSLSVNEPQNIEAIGTVTAGNKDGTKEVIVLRDAFQSSLKEVQKINLLAAPMCSAQLGGASFDVAAGTVLDVLGEPSLSCGGNPSDQTYSILYEDKIVFLVATDGINYQSNQLPERKIDVNLGERSVIELAIYNNFGDFDVLEFSSVSPIVSKVAVRNAIIAVLITTLFIMGYVAYAFSEMPRPFRYALAAIIALVHDVIIVVGTFSLMGKFWDFEVNLMVITGLLTILGFSVHDSIVVFDRIRENIQRNPLNTLSQNVNTALIETLARSLNTSITLLITVMTLLFIGGPTIREFLVTMFVGIIIGTYSSIAIAAQLLVAWDEGDFQKFLSKINFKNS

Mean predicted aligned error: 17.53 Å

Solvent-accessible surface area (backbone atoms only — not comparable to full-atom values): 23284 Å² total; per-residue (Å²): 134,80,86,69,57,95,45,51,39,64,19,40,53,53,62,22,5,24,41,38,32,36,38,24,74,63,89,75,58,67,65,61,58,46,49,54,34,36,76,73,71,38,70,80,49,45,76,46,77,48,85,47,100,78,74,35,35,31,39,42,36,35,39,66,59,63,60,66,49,98,79,48,67,77,73,70,44,95,72,89,85,81,77,85,73,73,92,80,67,87,78,80,84,71,55,50,20,38,32,25,34,27,36,85,83,69,80,51,67,64,42,72,33,26,24,82,81,55,71,69,91,79,62,73,82,73,63,77,93,81,82,69,68,60,51,65,76,72,38,55,26,64,73,44,82,39,56,48,70,43,77,38,42,24,64,49,75,70,78,49,64,42,75,86,45,86,65,39,26,26,34,39,27,60,54,98,94,36,74,28,36,39,50,47,56,45,41,33,78,71,43,65,50,69,67,73,75,78,69,75,64,93,59,48,31,54,57,37,54,50,55,51,52,46,36,76,76,72,44,79,46,29,64,78,43,78,49,76,36,51,67,70,57,8,55,51,45,48,52,50,52,54,50,51,52,55,51,52,53,50,51,50,35,53,49,44,26,57,77,36,52,88,46,94,62,24,66,52,59,21,49,24,50,47,56,30,50,52,50,38,50,52,51,46,56,49,48,44,24,52,38,21,70,77,68,71,39,51,51,34,68,50,31,52,53,21,51,57,51,35,53,55,54,28,49,54,49,33,48,56,41,50,52,39,28,51,52,36,43,72,74,41,70,87,54,52,70,61,56,29,42,54,53,20,48,66,72,40,45,66,58,52,50,52,56,50,50,54,50,42,55,52,40,52,51,44,59,74,73,49,57,82,91,52,42,53,23,38,52,38,37,48,53,32,49,60,44,21,61,47,27,29,63,65,40,22,54,47,49,44,42,42,55,71,75,41,49,58,60,60,50,54,52,55,57,61,65,71,77,113

Radius of gyration: 37.55 Å; Cα contacts (8 Å, |Δi|>4): 598; chains: 1; bounding box: 112×52×83 Å